Protein AF-A0A8X6WGE8-F1 (afdb_monomer)

Foldseek 3Di:
DQDPDDQDDPVQRLVVPVVVDDDPVVCVVVVSVVGDPCVVDDPVPRPPDPDDDPVVVVVVVDDDDDPPPPPPPPDVPPLPPDDDPALQVQLLVQLVVVLVVVCVVPVPDRDPDDRDPVSSVVSVLVVQVVQCVVPDPAQPDPLCVVQNWDADPSRFTWGADPCCPPPADPQLRTAGEGELPDVSVLNVLLVLCVVVVNDDLVVSVVVNNSHHDYVVSSVSNVVSSVPDPVSCVVVDDDPPDPDDDDDCLVVDPDDVPPDDDDDDDPDDPDDDPVVVVVVVVPDDPDDDDDQQAKWFADDPVDDSVPTFIWGFHDFDADPVRHGQWTWTATPVGIDIDGPVRIGGPDDDDDPPPDPPPPPPPQDADPVGDTDDDDDPDDDD

Nearest PDB structures (foldseek):
  5k26-assembly1_A  TM=6.384E-01  e=4.726E-01  Homo sapiens
  5o2q-assembly1_A  TM=4.332E-01  e=6.357E-01  Homo sapiens
  1udl-assembly1_A  TM=3.742E-01  e=4.726E-01  Homo sapiens
  8bip-assembly1_LE  TM=3.921E-01  e=8.059E-01  Saccharomyces cerevisiae
  8ylr-assembly1_H  TM=2.987E-01  e=4.726E-01  Saccharomyces cerevisiae S288C

Mean predicted aligned error: 21.12 Å

Sequence (380 aa):
MLVSGNTCLRKKNFADILSRGCSAQQLVYLRWWEGPSWLSESPVQCPRSKQVPDEEVVNLELRKSVLVNTAKRIEEFNWHSEYFSSYLKVVRMIAWIFRFLKNAKRIDVCNTSEITFSEFDHAEKTVIKLIQMEKFEGVSDEKLRPLKPFLDEFGILRARTKLSFREDTHNFKFPIILPNEHPVVHLMIVRKHEELMHAGVSIVMNHLRESFWILKARKLIRQIIQKCTRCKRFSAQKTEVVPSSLPIDRVSNSKIFQVVGVDLEGPLHLKDRRQLREQTQHHRKLRPLTVGEVVVVENSLKNRTLWSLARVIQLIPGKDGHVRVARVKTETGELVRPVQRLYNLELQEPETKLPKDLTDSVIRTRRGRKVISPKRLTYA

Structure (mmCIF, N/CA/C/O backbone):
data_AF-A0A8X6WGE8-F1
#
_entry.id   AF-A0A8X6WGE8-F1
#
loop_
_atom_site.group_PDB
_atom_site.id
_atom_site.type_symbol
_atom_site.label_atom_id
_atom_site.label_alt_id
_atom_site.label_comp_id
_atom_site.label_asym_id
_atom_site.label_entity_id
_atom_site.label_seq_id
_atom_site.pdbx_PDB_ins_code
_atom_site.Cartn_x
_atom_site.Cartn_y
_atom_site.Cartn_z
_atom_site.occupancy
_atom_site.B_iso_or_equiv
_atom_site.auth_seq_id
_atom_site.auth_comp_id
_atom_site.auth_asym_id
_atom_site.auth_atom_id
_atom_site.pdbx_PDB_model_num
ATOM 1 N N . MET A 1 1 ? -2.069 -13.082 -59.364 1.00 33.59 1 MET A N 1
ATOM 2 C CA . MET A 1 1 ? -1.133 -12.957 -58.226 1.00 33.59 1 MET A CA 1
ATOM 3 C C . MET A 1 1 ? -0.256 -11.741 -58.467 1.00 33.59 1 MET A C 1
ATOM 5 O O . MET A 1 1 ? 0.637 -11.810 -59.297 1.00 33.59 1 MET A O 1
ATOM 9 N N . LEU A 1 2 ? -0.546 -10.613 -57.819 1.00 30.64 2 LEU A N 1
ATOM 10 C CA . LEU A 1 2 ? 0.348 -9.454 -57.839 1.00 30.64 2 LEU A CA 1
ATOM 11 C C . LEU A 1 2 ? 1.302 -9.611 -56.659 1.00 30.64 2 LEU A C 1
ATOM 13 O O . LEU A 1 2 ? 0.905 -9.458 -55.506 1.00 30.64 2 LEU A O 1
ATOM 17 N N . VAL A 1 3 ? 2.536 -10.008 -56.952 1.00 35.84 3 VAL A N 1
ATOM 18 C CA . VAL A 1 3 ? 3.594 -10.080 -55.947 1.00 35.84 3 VAL A CA 1
ATOM 19 C C . VAL A 1 3 ? 3.975 -8.645 -55.602 1.00 35.84 3 VAL A C 1
ATOM 21 O O . VAL A 1 3 ? 4.417 -7.890 -56.468 1.00 35.84 3 VAL A O 1
ATOM 24 N N . SER A 1 4 ? 3.733 -8.249 -54.352 1.00 35.84 4 SER A N 1
ATOM 25 C CA . SER A 1 4 ? 4.118 -6.931 -53.857 1.00 35.84 4 SER A CA 1
ATOM 26 C C . SER A 1 4 ? 5.638 -6.767 -53.946 1.00 35.84 4 SER A C 1
ATOM 28 O O . SER A 1 4 ? 6.398 -7.722 -53.777 1.00 35.84 4 SER A O 1
ATOM 30 N N . GLY A 1 5 ? 6.067 -5.548 -54.280 1.00 44.06 5 GLY A N 1
ATOM 31 C CA . GLY A 1 5 ? 7.365 -5.203 -54.872 1.00 44.06 5 GLY A CA 1
ATOM 32 C C . GLY A 1 5 ? 8.640 -5.424 -54.051 1.00 44.06 5 GLY A C 1
ATOM 33 O O . GLY A 1 5 ? 9.623 -4.745 -54.321 1.00 44.06 5 GLY A O 1
ATOM 34 N N . ASN A 1 6 ? 8.670 -6.357 -53.098 1.00 45.94 6 ASN A N 1
ATOM 35 C CA . ASN A 1 6 ? 9.815 -6.554 -52.204 1.00 45.94 6 ASN A CA 1
ATOM 36 C C . ASN A 1 6 ? 10.560 -7.888 -52.380 1.00 45.94 6 ASN A C 1
ATOM 38 O O . ASN A 1 6 ? 11.557 -8.101 -51.696 1.00 45.94 6 ASN A O 1
ATOM 42 N N . THR A 1 7 ? 10.131 -8.782 -53.279 1.00 44.31 7 THR A N 1
ATOM 43 C CA . THR A 1 7 ? 10.717 -10.137 -53.407 1.00 44.31 7 THR A CA 1
ATOM 44 C C . THR A 1 7 ? 11.439 -10.418 -54.727 1.00 44.31 7 THR A C 1
ATOM 46 O O . THR A 1 7 ? 11.930 -11.527 -54.917 1.00 44.31 7 THR A O 1
ATOM 49 N N . CYS A 1 8 ? 11.570 -9.444 -55.635 1.00 45.31 8 CYS A N 1
ATOM 50 C CA . CYS A 1 8 ? 12.303 -9.642 -56.888 1.00 45.31 8 CYS A CA 1
ATOM 51 C C . CYS A 1 8 ? 13.296 -8.507 -57.170 1.00 45.31 8 CYS A C 1
ATOM 53 O O . CYS A 1 8 ? 13.004 -7.337 -56.928 1.00 45.31 8 CYS A O 1
ATOM 55 N N . LEU A 1 9 ? 14.464 -8.852 -57.725 1.00 51.84 9 LEU A N 1
ATOM 56 C CA . LEU A 1 9 ? 15.416 -7.884 -58.281 1.00 51.84 9 LEU A CA 1
ATOM 57 C C . LEU A 1 9 ? 14.685 -6.993 -59.298 1.00 51.84 9 LEU A C 1
ATOM 59 O O . LEU A 1 9 ? 14.050 -7.518 -60.211 1.00 51.84 9 LEU A O 1
ATOM 63 N N . ARG A 1 10 ? 14.801 -5.662 -59.167 1.00 50.72 10 ARG A N 1
ATOM 64 C CA . ARG A 1 10 ? 14.055 -4.644 -59.946 1.00 50.72 10 ARG A CA 1
ATOM 65 C C . ARG A 1 10 ? 14.018 -4.934 -61.462 1.00 50.72 10 ARG A C 1
ATOM 67 O O . ARG A 1 10 ? 12.981 -4.773 -62.087 1.00 50.72 10 ARG A O 1
ATOM 74 N N . LYS A 1 11 ? 15.106 -5.473 -62.037 1.00 54.94 11 LYS A N 1
ATOM 75 C CA . LYS A 1 11 ? 15.219 -5.851 -63.467 1.00 54.94 11 LYS A CA 1
ATOM 76 C C . LYS A 1 11 ? 14.337 -7.031 -63.915 1.00 54.94 11 LYS A C 1
ATOM 78 O O . LYS A 1 11 ? 14.162 -7.221 -65.111 1.00 54.94 11 LYS A O 1
ATOM 83 N N . LYS A 1 12 ? 13.813 -7.839 -62.990 1.00 57.41 12 LYS A N 1
ATOM 84 C CA . LYS A 1 12 ? 12.943 -9.002 -63.258 1.00 57.41 12 LYS A CA 1
ATOM 85 C C . LYS A 1 12 ? 11.503 -8.789 -62.769 1.00 57.41 12 LYS A C 1
ATOM 87 O O . LYS A 1 12 ? 10.704 -9.724 -62.799 1.00 57.41 12 LYS A O 1
ATOM 92 N N . ASN A 1 13 ? 11.169 -7.581 -62.303 1.00 65.06 13 ASN A N 1
ATOM 93 C CA . ASN A 1 13 ? 9.823 -7.242 -61.858 1.00 65.06 13 ASN A CA 1
ATOM 94 C C . ASN A 1 13 ? 8.982 -6.713 -63.030 1.00 65.06 13 ASN A C 1
ATOM 96 O O . ASN A 1 13 ? 9.038 -5.534 -63.373 1.00 65.06 13 ASN A O 1
ATOM 100 N N . PHE A 1 14 ? 8.173 -7.589 -63.625 1.00 66.12 14 PHE A N 1
ATOM 101 C CA . PHE A 1 14 ? 7.330 -7.250 -64.774 1.00 66.12 14 PHE A CA 1
ATOM 102 C C . PHE A 1 14 ? 6.230 -6.220 -64.457 1.00 66.12 14 PHE A C 1
ATOM 104 O O . PHE A 1 14 ? 5.745 -5.556 -65.370 1.00 66.12 14 PHE A O 1
ATOM 111 N N . ALA A 1 15 ? 5.872 -6.021 -63.181 1.00 64.12 15 ALA A N 1
ATOM 112 C CA . ALA A 1 15 ? 4.915 -4.986 -62.783 1.00 64.12 15 ALA A CA 1
ATOM 113 C C . ALA A 1 15 ? 5.468 -3.560 -62.975 1.00 64.12 15 ALA A C 1
ATOM 115 O O . ALA A 1 15 ? 4.694 -2.627 -63.182 1.00 64.12 15 ALA A O 1
ATOM 116 N N . ASP A 1 16 ? 6.797 -3.391 -62.966 1.00 65.31 16 ASP A N 1
ATOM 117 C CA . ASP A 1 16 ? 7.444 -2.080 -63.131 1.00 65.31 16 ASP A CA 1
ATOM 118 C C . ASP A 1 16 ? 7.401 -1.583 -64.596 1.00 65.31 16 ASP A C 1
ATOM 120 O O . ASP A 1 16 ? 7.546 -0.397 -64.880 1.00 65.31 16 ASP A O 1
ATOM 124 N N . ILE A 1 17 ? 7.148 -2.488 -65.549 1.00 66.25 17 ILE A N 1
ATOM 125 C CA . ILE A 1 17 ? 6.986 -2.165 -66.978 1.00 66.25 17 ILE A CA 1
ATOM 126 C C . ILE A 1 17 ? 5.652 -1.439 -67.219 1.00 66.25 17 ILE A C 1
ATOM 128 O O . ILE A 1 17 ? 5.562 -0.549 -68.064 1.00 66.25 17 ILE A O 1
ATOM 132 N N . LEU A 1 18 ? 4.613 -1.792 -66.454 1.00 65.06 18 LEU A N 1
ATOM 133 C CA . LEU A 1 18 ? 3.294 -1.164 -66.545 1.00 65.06 18 LEU A CA 1
ATOM 134 C C . LEU A 1 18 ? 3.247 0.183 -65.812 1.00 65.06 18 LEU A C 1
ATOM 136 O O . LEU A 1 18 ? 2.617 1.116 -66.303 1.00 65.06 18 LEU A O 1
ATOM 140 N N . SER A 1 19 ? 3.933 0.312 -64.672 1.00 66.81 19 SER A N 1
ATOM 141 C CA . SER A 1 19 ? 3.954 1.552 -63.880 1.00 66.81 19 SER A CA 1
ATOM 142 C C . SER A 1 19 ? 4.696 2.704 -64.571 1.00 66.81 19 SER A C 1
ATOM 144 O O . SER A 1 19 ? 4.385 3.866 -64.314 1.00 66.81 19 SER A O 1
ATOM 146 N N . ARG A 1 20 ? 5.656 2.401 -65.456 1.00 66.25 20 ARG A N 1
ATOM 147 C CA . ARG A 1 20 ? 6.495 3.396 -66.156 1.00 66.25 20 ARG A CA 1
ATOM 148 C C . ARG A 1 20 ? 6.016 3.755 -67.566 1.00 66.25 20 ARG A C 1
ATOM 150 O O . ARG A 1 20 ? 6.594 4.643 -68.185 1.00 66.25 20 ARG A O 1
ATOM 157 N N . GLY A 1 21 ? 4.958 3.101 -68.045 1.00 62.09 21 GLY A N 1
ATOM 158 C CA . GLY A 1 21 ? 4.434 3.265 -69.398 1.00 62.09 21 GLY A CA 1
ATOM 159 C C . GLY A 1 21 ? 5.247 2.479 -70.429 1.00 62.09 21 GLY A C 1
ATOM 160 O O . GLY A 1 21 ? 6.461 2.624 -70.544 1.00 62.09 21 GLY A O 1
ATOM 161 N N . CYS A 1 22 ? 4.571 1.630 -71.200 1.00 72.06 22 CYS A N 1
ATOM 162 C CA . CYS A 1 22 ? 5.179 0.829 -72.260 1.00 72.06 22 CYS A CA 1
ATOM 163 C C . CYS A 1 22 ? 4.260 0.758 -73.484 1.00 72.06 22 CYS A C 1
ATOM 165 O O . CYS A 1 22 ? 3.049 0.969 -73.390 1.00 72.06 22 CYS A O 1
ATOM 167 N N . SER A 1 23 ? 4.844 0.474 -74.650 1.00 76.12 23 SER A N 1
ATOM 168 C CA . SER A 1 23 ? 4.084 0.293 -75.890 1.00 76.12 23 SER A CA 1
ATOM 169 C C . SER A 1 23 ? 3.397 -1.079 -75.936 1.00 76.12 23 SER A C 1
ATOM 171 O O . SER A 1 23 ? 3.907 -2.065 -75.398 1.00 76.12 23 SER A O 1
ATOM 173 N N . ALA A 1 24 ? 2.256 -1.175 -76.629 1.00 75.75 24 ALA A N 1
ATOM 174 C CA . ALA A 1 24 ? 1.499 -2.427 -76.744 1.00 75.75 24 ALA A CA 1
ATOM 175 C C . ALA A 1 24 ? 2.323 -3.574 -77.366 1.00 75.75 24 ALA A C 1
ATOM 177 O O . ALA A 1 24 ? 2.190 -4.725 -76.958 1.00 75.75 24 ALA A O 1
ATOM 178 N N . GLN A 1 25 ? 3.228 -3.264 -78.301 1.00 76.94 25 GLN A N 1
ATOM 179 C CA . GLN A 1 25 ? 4.111 -4.253 -78.930 1.00 76.94 25 GLN A CA 1
ATOM 180 C C . GLN A 1 25 ? 5.146 -4.825 -77.946 1.00 76.94 25 GLN A C 1
ATOM 182 O O . GLN A 1 25 ? 5.395 -6.031 -77.944 1.00 76.94 25 GLN A O 1
ATOM 187 N N . GLN A 1 26 ? 5.704 -3.993 -77.059 1.00 73.00 26 GLN A N 1
ATOM 188 C CA . GLN A 1 26 ? 6.630 -4.453 -76.017 1.00 73.00 26 GLN A CA 1
ATOM 189 C C . GLN A 1 26 ? 5.947 -5.364 -74.994 1.00 73.00 26 GLN A C 1
ATOM 191 O O . GLN A 1 26 ? 6.557 -6.336 -74.551 1.00 73.00 26 GLN A O 1
ATOM 196 N N . LEU A 1 27 ? 4.685 -5.096 -74.644 1.00 74.56 27 LEU A N 1
ATOM 197 C CA . LEU A 1 27 ? 3.930 -5.944 -73.714 1.00 74.56 27 LEU A CA 1
ATOM 198 C C . LEU A 1 27 ? 3.731 -7.363 -74.250 1.00 74.56 27 LEU A C 1
ATOM 200 O O . LEU A 1 27 ? 3.860 -8.321 -73.488 1.00 74.56 27 LEU A O 1
ATOM 204 N N . VAL A 1 28 ? 3.449 -7.495 -75.549 1.00 75.88 28 VAL A N 1
ATOM 205 C CA . VAL A 1 28 ? 3.251 -8.802 -76.191 1.00 75.88 28 VAL A CA 1
ATOM 206 C C . VAL A 1 28 ? 4.558 -9.588 -76.267 1.00 75.88 28 VAL A C 1
ATOM 208 O O . VAL A 1 28 ? 4.569 -10.778 -75.959 1.00 75.88 28 VAL A O 1
ATOM 211 N N . TYR A 1 29 ? 5.672 -8.928 -76.603 1.00 77.12 29 TYR A N 1
ATOM 212 C CA . TYR A 1 29 ? 6.990 -9.570 -76.646 1.00 77.12 29 TYR A CA 1
ATOM 213 C C . TYR A 1 29 ? 7.443 -10.083 -75.271 1.00 77.12 29 TYR A C 1
ATOM 215 O O . TYR A 1 29 ? 7.972 -11.186 -75.159 1.00 77.12 29 TYR A O 1
ATOM 223 N N . LEU A 1 30 ? 7.212 -9.299 -74.215 1.00 71.69 30 LEU A N 1
ATOM 224 C CA . LEU A 1 30 ? 7.692 -9.608 -72.865 1.00 71.69 30 LEU A CA 1
ATOM 225 C C . LEU A 1 30 ? 6.827 -10.627 -72.115 1.00 71.69 30 LEU A C 1
ATOM 227 O O . LEU A 1 30 ? 7.204 -11.012 -71.010 1.00 71.69 30 LEU A O 1
ATOM 231 N N . ARG A 1 31 ? 5.683 -11.036 -72.688 1.00 70.62 31 ARG A N 1
ATOM 232 C CA . ARG A 1 31 ? 4.736 -12.002 -72.103 1.00 70.62 31 ARG A CA 1
ATOM 233 C C . ARG A 1 31 ? 4.479 -11.754 -70.616 1.00 70.62 31 ARG A C 1
ATOM 235 O O . ARG A 1 31 ? 4.507 -12.663 -69.793 1.00 70.62 31 ARG A O 1
ATOM 242 N N . TRP A 1 32 ? 4.234 -10.494 -70.264 1.00 70.88 32 TRP A N 1
ATOM 243 C CA . TRP A 1 32 ? 4.179 -10.041 -68.869 1.00 70.88 32 TRP A CA 1
ATOM 244 C C . TRP A 1 32 ? 3.158 -10.807 -68.005 1.00 70.88 32 TRP A C 1
ATOM 246 O O . TRP A 1 32 ? 3.316 -10.884 -66.787 1.00 70.88 32 TRP A O 1
ATOM 256 N N . TRP A 1 33 ? 2.129 -11.384 -68.635 1.00 72.19 33 TRP A N 1
ATOM 257 C CA . TRP A 1 33 ? 1.091 -12.206 -68.010 1.00 72.19 33 TRP A CA 1
ATOM 258 C C . TRP A 1 33 ? 1.543 -13.621 -67.615 1.00 72.19 33 TRP A C 1
ATOM 260 O O . TRP A 1 33 ? 0.865 -14.250 -66.809 1.00 72.19 33 TRP A O 1
ATOM 270 N N . GLU A 1 34 ? 2.662 -14.130 -68.137 1.00 72.25 34 GLU A N 1
ATOM 271 C CA . GLU A 1 34 ? 3.227 -15.432 -67.734 1.00 72.25 34 GLU A CA 1
ATOM 272 C C . GLU A 1 34 ? 3.980 -15.335 -66.397 1.00 72.25 34 GLU A C 1
ATOM 274 O O . GLU A 1 34 ? 4.136 -16.326 -65.685 1.00 72.25 34 GLU A O 1
ATOM 279 N N . GLY A 1 35 ? 4.387 -14.122 -66.010 1.00 67.44 35 GLY A N 1
ATOM 280 C CA . GLY A 1 35 ? 5.184 -13.883 -64.816 1.00 67.44 35 GLY A CA 1
ATOM 281 C C . GLY A 1 35 ? 6.617 -14.428 -64.931 1.00 67.44 35 GLY A C 1
ATOM 282 O O . GLY A 1 35 ? 7.024 -14.975 -65.954 1.00 67.44 35 GLY A O 1
ATOM 283 N N . PRO A 1 36 ? 7.444 -14.243 -63.895 1.00 70.94 36 PRO A N 1
ATOM 284 C CA . PRO A 1 36 ? 8.815 -14.735 -63.906 1.00 70.94 36 PRO A CA 1
ATOM 285 C C . PRO A 1 36 ? 8.882 -16.270 -63.859 1.00 70.94 36 PRO A C 1
ATOM 287 O O . PRO A 1 36 ? 8.171 -16.890 -63.074 1.00 70.94 36 PRO A O 1
ATOM 290 N N . SER A 1 37 ? 9.810 -16.881 -64.604 1.00 65.94 37 SER A N 1
ATOM 291 C CA . SER A 1 37 ? 9.968 -18.347 -64.665 1.00 65.94 37 SER A CA 1
ATOM 292 C C . SER A 1 37 ? 10.164 -19.010 -63.294 1.00 65.94 37 SER A C 1
ATOM 294 O O . SER A 1 37 ? 9.573 -20.048 -63.013 1.00 65.94 37 SER A O 1
ATOM 296 N N . TRP A 1 38 ? 10.903 -18.353 -62.395 1.00 66.69 38 TRP A N 1
ATOM 297 C CA . TRP A 1 38 ? 11.173 -18.832 -61.035 1.00 66.69 38 TRP A CA 1
ATOM 298 C C . TRP A 1 38 ? 9.920 -18.928 -60.146 1.00 66.69 38 TRP A C 1
ATOM 300 O O . TRP A 1 38 ? 9.979 -19.539 -59.083 1.00 66.69 38 TRP A O 1
ATOM 310 N N . LEU A 1 39 ? 8.787 -18.340 -60.552 1.00 63.94 39 LEU A N 1
ATOM 311 C CA . LEU A 1 39 ? 7.512 -18.455 -59.833 1.00 63.94 39 LEU A CA 1
ATOM 312 C C . LEU A 1 39 ? 6.840 -19.822 -60.046 1.00 63.94 39 LEU A C 1
ATOM 314 O O . LEU A 1 39 ? 5.995 -20.214 -59.246 1.00 63.94 39 LEU A O 1
ATOM 318 N N . SER A 1 40 ? 7.220 -20.530 -61.115 1.00 67.19 40 SER A N 1
ATOM 319 C CA . SER A 1 40 ? 6.736 -21.877 -61.451 1.00 67.19 40 SER A CA 1
ATOM 320 C C . SER A 1 40 ? 7.690 -22.987 -60.982 1.00 67.19 40 SER A C 1
ATOM 322 O O . SER A 1 40 ? 7.374 -24.168 -61.110 1.00 67.19 40 SER A O 1
ATOM 324 N N . GLU A 1 41 ? 8.857 -22.623 -60.445 1.00 65.31 41 GLU A N 1
ATOM 325 C CA . GLU A 1 41 ? 9.888 -23.546 -59.963 1.00 65.31 41 GLU A CA 1
ATOM 326 C C . GLU A 1 41 ? 9.764 -23.798 -58.447 1.00 65.31 41 GLU A C 1
ATOM 328 O O . GLU A 1 41 ? 9.017 -23.126 -57.732 1.00 65.31 41 GLU A O 1
ATOM 333 N N . SER A 1 42 ? 10.478 -24.806 -57.931 1.00 61.22 42 SER A N 1
ATOM 334 C CA . SER A 1 42 ? 10.388 -25.192 -56.516 1.00 61.22 42 SER A CA 1
ATOM 335 C C . SER A 1 42 ? 10.798 -24.046 -55.560 1.00 61.22 42 SER A C 1
ATOM 337 O O . SER A 1 42 ? 11.706 -23.274 -55.884 1.00 61.22 42 SER A O 1
ATOM 339 N N . PRO A 1 43 ? 10.228 -23.955 -54.336 1.00 60.62 43 PRO A N 1
ATOM 340 C CA . PRO A 1 43 ? 10.424 -22.823 -53.410 1.00 60.62 43 PRO A CA 1
ATOM 341 C C . PRO A 1 43 ? 11.877 -22.523 -52.989 1.00 60.62 43 PRO A C 1
ATOM 343 O O . PRO A 1 43 ? 12.142 -21.499 -52.358 1.00 60.62 43 PRO A O 1
ATOM 346 N N . VAL A 1 44 ? 12.825 -23.410 -53.305 1.00 57.44 44 VAL A N 1
ATOM 347 C CA . VAL A 1 44 ? 14.241 -23.318 -52.919 1.00 57.44 44 VAL A CA 1
ATOM 348 C C . VAL A 1 44 ? 15.044 -22.392 -53.849 1.00 57.44 44 VAL A C 1
ATOM 350 O O . VAL A 1 4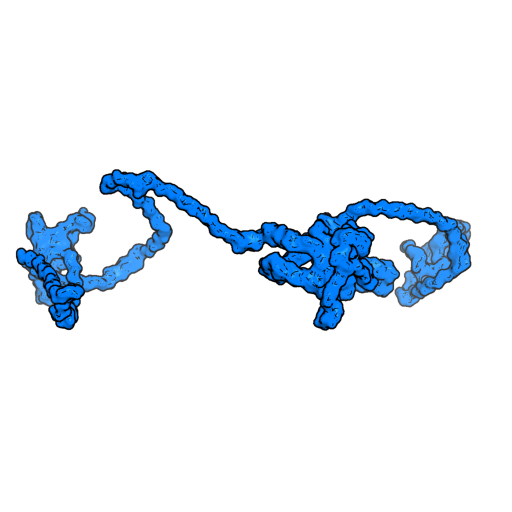4 ? 16.050 -21.832 -53.420 1.00 57.44 44 VAL A O 1
ATOM 353 N N . GLN A 1 45 ? 14.587 -22.154 -55.084 1.00 57.16 45 GLN A N 1
ATOM 354 C CA . GLN A 1 45 ? 15.259 -21.286 -56.071 1.00 57.16 45 GLN A CA 1
ATOM 355 C C . GLN A 1 45 ? 14.784 -19.823 -56.047 1.00 57.16 45 GLN A C 1
ATOM 357 O O . GLN A 1 45 ? 15.200 -19.014 -56.879 1.00 57.16 45 GLN A O 1
ATOM 362 N N . CYS A 1 46 ? 13.952 -19.444 -55.071 1.00 51.25 46 CYS A N 1
ATOM 363 C CA . CYS A 1 46 ? 13.535 -18.057 -54.897 1.00 51.25 46 CYS A CA 1
ATOM 364 C C . CYS A 1 46 ? 14.762 -17.168 -54.602 1.00 51.25 46 CYS A C 1
ATOM 366 O O . CYS A 1 46 ? 15.499 -17.451 -53.647 1.00 51.25 46 CYS A O 1
ATOM 368 N N . PRO A 1 47 ? 15.014 -16.096 -55.381 1.00 56.09 47 PRO A N 1
ATOM 369 C CA . PRO A 1 47 ? 16.159 -15.229 -55.151 1.00 56.09 47 PRO A CA 1
ATOM 370 C C . PRO A 1 47 ? 15.997 -14.507 -53.810 1.00 56.09 47 PRO A C 1
ATOM 372 O O . PRO A 1 47 ? 15.321 -13.487 -53.702 1.00 56.09 47 PRO A O 1
ATOM 375 N N . ARG A 1 48 ? 16.658 -15.021 -52.768 1.00 50.38 48 ARG A N 1
ATOM 376 C CA . ARG A 1 48 ? 16.843 -14.318 -51.495 1.00 50.38 48 ARG A CA 1
ATOM 377 C C . ARG A 1 48 ? 17.784 -13.143 -51.744 1.00 50.38 48 ARG A C 1
ATOM 379 O O . ARG A 1 48 ? 18.998 -13.271 -51.597 1.00 50.38 48 ARG A O 1
ATOM 386 N N . SER A 1 49 ? 17.256 -12.007 -52.190 1.00 55.38 49 SER A N 1
ATOM 387 C CA . SER A 1 49 ? 18.087 -10.826 -52.404 1.00 55.38 49 SER A CA 1
ATOM 388 C C . SER A 1 49 ? 18.547 -10.280 -51.052 1.00 55.38 49 SER A C 1
ATOM 390 O O . SER A 1 49 ? 17.726 -9.803 -50.268 1.00 55.38 49 SER A O 1
ATOM 392 N N . LYS A 1 50 ? 19.858 -10.275 -50.798 1.00 53.47 50 LYS A N 1
ATOM 393 C CA . LYS A 1 50 ? 20.441 -9.236 -49.944 1.00 53.47 50 LYS A CA 1
ATOM 394 C C . LYS A 1 50 ? 20.272 -7.931 -50.715 1.00 53.47 50 LYS A C 1
ATOM 396 O O . LYS A 1 50 ? 20.877 -7.768 -51.770 1.00 53.47 50 LYS A O 1
ATOM 401 N N . GLN A 1 51 ? 19.374 -7.066 -50.259 1.00 55.41 51 GLN A N 1
ATOM 402 C CA . GLN A 1 51 ? 19.193 -5.752 -50.864 1.00 55.41 51 GLN A CA 1
ATOM 403 C C . GLN A 1 51 ? 20.476 -4.947 -50.627 1.00 55.41 51 GLN A C 1
ATOM 405 O O . GLN A 1 51 ? 20.769 -4.576 -49.495 1.00 55.41 51 GLN A O 1
ATOM 410 N N . VAL A 1 52 ? 21.261 -4.730 -51.680 1.00 54.31 52 VAL A N 1
ATOM 411 C CA . VAL A 1 52 ? 22.319 -3.716 -51.694 1.00 54.31 52 VAL A CA 1
ATOM 412 C C . VAL A 1 52 ? 21.733 -2.534 -52.462 1.00 54.31 52 VAL A C 1
ATOM 414 O O . VAL A 1 52 ? 21.445 -2.697 -53.651 1.00 54.31 52 VAL A O 1
ATOM 417 N N . PRO A 1 53 ? 21.444 -1.399 -51.804 1.00 55.41 53 PRO A N 1
ATOM 418 C CA . PRO A 1 53 ? 20.940 -0.217 -52.487 1.00 55.41 53 PRO A CA 1
ATOM 419 C C . PRO A 1 53 ? 21.994 0.309 -53.461 1.00 55.41 53 PRO A C 1
ATOM 421 O O . PRO A 1 53 ? 23.164 0.426 -53.110 1.00 55.41 53 PRO A O 1
ATOM 424 N N . ASP A 1 54 ? 21.564 0.620 -54.678 1.00 62.09 54 ASP A N 1
ATOM 425 C CA . ASP A 1 54 ? 22.382 1.324 -55.658 1.00 62.09 54 ASP A CA 1
ATOM 426 C C . ASP A 1 54 ? 22.263 2.832 -55.376 1.00 62.09 54 ASP A C 1
ATOM 428 O O . ASP A 1 54 ? 21.228 3.445 -55.658 1.00 62.09 54 ASP A O 1
ATOM 432 N N . GLU A 1 55 ? 23.279 3.394 -54.717 1.00 66.75 55 GLU A N 1
ATOM 433 C CA . GLU A 1 55 ? 23.315 4.772 -54.196 1.00 66.75 55 GLU A CA 1
ATOM 434 C C . GLU A 1 55 ? 22.987 5.820 -55.277 1.00 66.75 55 GLU A C 1
ATOM 436 O O . GLU A 1 55 ? 22.307 6.810 -55.007 1.00 66.75 55 GLU A O 1
ATOM 441 N N . GLU A 1 56 ? 23.390 5.597 -56.529 1.00 65.62 56 GLU A N 1
ATOM 442 C CA . GLU A 1 56 ? 23.134 6.538 -57.630 1.00 65.62 56 GLU A CA 1
ATOM 443 C C . GLU A 1 56 ? 21.643 6.658 -57.971 1.00 65.62 56 GLU A C 1
ATOM 445 O O . GLU A 1 56 ? 21.133 7.753 -58.223 1.00 65.62 56 GLU A O 1
ATOM 450 N N . VAL A 1 57 ? 20.911 5.544 -57.919 1.00 64.81 57 VAL A N 1
ATOM 451 C CA . VAL A 1 57 ? 19.472 5.513 -58.214 1.00 64.81 57 VAL A CA 1
ATOM 452 C C . VAL A 1 57 ? 18.668 6.124 -57.068 1.00 64.81 57 VAL A C 1
ATOM 454 O O . VAL A 1 57 ? 17.682 6.820 -57.312 1.00 64.81 57 VAL A O 1
ATOM 457 N N . VAL A 1 58 ? 19.107 5.907 -55.825 1.00 60.56 58 VAL A N 1
ATOM 458 C CA . VAL A 1 58 ? 18.506 6.526 -54.633 1.00 60.56 58 VAL A CA 1
ATOM 459 C C . VAL A 1 58 ? 18.625 8.046 -54.711 1.00 60.56 58 VAL A C 1
ATOM 461 O O . VAL A 1 58 ? 17.644 8.751 -54.480 1.00 60.56 58 VAL A O 1
ATOM 464 N N . ASN A 1 59 ? 19.792 8.551 -55.117 1.00 66.81 59 ASN A N 1
ATOM 465 C CA . ASN A 1 59 ? 20.051 9.986 -55.213 1.00 66.81 59 ASN A CA 1
ATOM 466 C C . ASN A 1 59 ? 19.207 10.696 -56.288 1.00 66.81 59 ASN A C 1
ATOM 468 O O . ASN A 1 59 ? 18.843 11.856 -56.105 1.00 66.81 59 ASN A O 1
ATOM 472 N N . LEU A 1 60 ? 18.830 10.004 -57.368 1.00 65.94 60 LEU A N 1
ATOM 473 C CA . LEU A 1 60 ? 17.921 10.528 -58.399 1.00 65.94 60 LEU A CA 1
ATOM 474 C C . LEU A 1 60 ? 16.448 10.589 -57.946 1.00 65.94 60 LEU A C 1
ATOM 476 O O . LEU A 1 60 ? 15.691 11.424 -58.442 1.00 65.94 60 LEU A O 1
ATOM 480 N N . GLU A 1 61 ? 16.029 9.735 -57.004 1.00 63.31 61 GLU A N 1
ATOM 481 C CA . GLU A 1 61 ? 14.666 9.712 -56.439 1.00 63.31 61 GLU A CA 1
ATOM 482 C C . GLU A 1 61 ? 14.508 10.604 -55.183 1.00 63.31 61 GLU A C 1
ATOM 484 O O . GLU A 1 61 ? 13.386 10.785 -54.692 1.00 63.31 61 GLU A O 1
ATOM 489 N N . LEU A 1 62 ? 15.590 11.219 -54.678 1.00 57.59 62 LEU A N 1
ATOM 490 C CA . LEU A 1 62 ? 15.549 12.169 -53.559 1.00 57.59 62 LEU A CA 1
ATOM 491 C C . LEU A 1 62 ? 14.757 13.434 -53.934 1.00 57.59 62 LEU A C 1
ATOM 493 O O . LEU A 1 62 ? 15.278 14.401 -54.491 1.00 57.59 62 LEU A O 1
ATOM 497 N N . ARG A 1 63 ? 13.475 13.482 -53.565 1.00 59.41 63 ARG A N 1
ATOM 498 C CA . ARG A 1 63 ? 12.736 14.753 -53.492 1.00 59.41 63 ARG A CA 1
ATOM 499 C C . ARG A 1 63 ? 13.257 15.569 -52.306 1.00 59.41 63 ARG A C 1
ATOM 501 O O . ARG A 1 63 ? 13.560 14.997 -51.262 1.00 59.41 63 ARG A O 1
ATOM 508 N N . LYS A 1 64 ? 13.325 16.904 -52.459 1.00 56.66 64 LYS A N 1
ATOM 509 C CA . LYS A 1 64 ? 13.678 17.853 -51.382 1.00 56.66 64 LYS A CA 1
ATOM 510 C C . LYS A 1 64 ? 12.966 17.436 -50.095 1.00 56.66 64 LYS A C 1
ATOM 512 O O . LYS A 1 64 ? 11.738 17.353 -50.081 1.00 56.66 64 LYS A O 1
ATOM 517 N N . SER A 1 65 ? 13.731 17.151 -49.046 1.00 51.94 65 SER A N 1
ATOM 518 C CA . SER A 1 65 ? 13.193 16.755 -47.750 1.00 51.94 65 SER A CA 1
ATOM 519 C C . SER A 1 65 ? 12.294 17.873 -47.225 1.00 51.94 65 SER A C 1
ATOM 521 O O . SER A 1 65 ? 12.752 18.943 -46.830 1.00 51.94 65 SER A O 1
ATOM 523 N N . VAL A 1 66 ? 10.980 17.651 -47.264 1.00 49.81 66 VAL A N 1
ATOM 524 C CA . VAL A 1 66 ? 10.035 18.540 -46.592 1.00 49.81 66 VAL A CA 1
ATOM 525 C C . VAL A 1 66 ? 10.242 18.319 -45.101 1.00 49.81 66 VAL A C 1
ATOM 527 O O . VAL A 1 66 ? 9.968 17.238 -44.581 1.00 49.81 66 VAL A O 1
ATOM 530 N N . LEU A 1 67 ? 10.781 19.331 -44.425 1.00 54.25 67 LEU A N 1
ATOM 531 C CA . LEU A 1 67 ? 10.941 19.332 -42.980 1.00 54.25 67 LEU A CA 1
ATOM 532 C C . LEU A 1 67 ? 9.545 19.388 -42.346 1.00 54.25 67 LEU A C 1
ATOM 534 O O . LEU A 1 67 ? 8.962 20.455 -42.166 1.00 54.25 67 LEU A O 1
ATOM 538 N N . VAL A 1 68 ? 8.971 18.222 -42.056 1.00 46.53 68 VAL A N 1
ATOM 539 C CA . VAL A 1 68 ? 7.717 18.118 -41.310 1.00 46.53 68 VAL A CA 1
ATOM 540 C C . VAL A 1 68 ? 8.047 18.332 -39.836 1.00 46.53 68 VAL A C 1
ATOM 542 O O . VAL A 1 68 ? 8.443 17.407 -39.130 1.00 46.53 68 VAL A O 1
ATOM 545 N N . ASN A 1 69 ? 7.896 19.568 -39.362 1.00 54.03 69 ASN A N 1
ATOM 546 C CA . ASN A 1 69 ? 7.905 19.854 -37.932 1.00 54.03 69 ASN A CA 1
ATOM 547 C C . ASN A 1 69 ? 6.632 19.272 -37.308 1.00 54.03 69 ASN A C 1
ATOM 549 O O . ASN A 1 69 ? 5.573 19.898 -37.314 1.00 54.03 69 ASN A O 1
ATOM 553 N N . THR A 1 70 ? 6.719 18.067 -36.747 1.00 49.84 70 THR A N 1
ATOM 554 C CA . THR A 1 70 ? 5.684 17.561 -35.843 1.00 49.84 70 THR A CA 1
ATOM 555 C C . THR A 1 70 ? 5.749 18.360 -34.546 1.00 49.84 70 THR A C 1
ATOM 557 O O . THR A 1 70 ? 6.574 18.077 -33.675 1.00 49.84 70 THR A O 1
ATOM 560 N N . ALA A 1 71 ? 4.896 19.377 -34.415 1.00 49.19 71 ALA A N 1
ATOM 561 C CA . ALA A 1 71 ? 4.678 20.067 -33.152 1.00 49.19 71 ALA A CA 1
ATOM 562 C C . ALA A 1 71 ? 4.091 19.062 -32.153 1.00 49.19 71 ALA A C 1
ATOM 564 O O . ALA A 1 71 ? 2.911 18.715 -32.200 1.00 49.19 71 ALA A O 1
ATOM 565 N N . LYS A 1 72 ? 4.944 18.530 -31.275 1.00 51.03 72 LYS A N 1
ATOM 566 C CA . LYS A 1 72 ? 4.538 17.595 -30.230 1.00 51.03 72 LYS A CA 1
ATOM 567 C C . LYS A 1 72 ? 3.766 18.388 -29.178 1.00 51.03 72 LYS A C 1
ATOM 569 O O . LYS A 1 72 ? 4.358 18.935 -28.253 1.00 51.03 72 LYS A O 1
ATOM 574 N N . ARG A 1 73 ? 2.446 18.490 -29.337 1.00 45.69 73 ARG A N 1
ATOM 575 C CA . ARG A 1 73 ? 1.563 18.955 -28.266 1.00 45.69 73 ARG A CA 1
ATOM 576 C C . ARG A 1 73 ? 1.606 17.875 -27.187 1.00 45.69 73 ARG A C 1
ATOM 578 O O . ARG A 1 73 ? 0.986 16.827 -27.332 1.00 45.69 73 ARG A O 1
ATOM 585 N N . ILE A 1 74 ? 2.439 18.073 -26.169 1.00 58.84 74 ILE A N 1
ATOM 586 C CA . ILE A 1 74 ? 2.420 17.241 -24.967 1.00 58.84 74 ILE A CA 1
ATOM 587 C C . ILE A 1 74 ? 1.160 17.672 -24.218 1.00 58.84 74 ILE A C 1
ATOM 589 O O . ILE A 1 74 ? 1.207 18.533 -23.348 1.00 58.84 74 ILE A O 1
ATOM 593 N N . GLU A 1 75 ? 0.007 17.151 -24.627 1.00 55.09 75 GLU A N 1
ATOM 594 C CA . GLU A 1 75 ? -1.111 17.076 -23.694 1.00 55.09 75 GLU A CA 1
ATOM 595 C C . GLU A 1 75 ? -0.644 16.197 -22.530 1.00 55.09 75 GLU A C 1
ATOM 597 O O . GLU A 1 75 ? 0.107 15.240 -22.750 1.00 55.09 75 GLU A O 1
ATOM 602 N N . GLU A 1 76 ? -1.000 16.569 -21.299 1.00 57.38 76 GLU A N 1
ATOM 603 C CA . GLU A 1 76 ? -0.675 15.829 -20.077 1.00 57.38 76 GLU A CA 1
ATOM 604 C C . GLU A 1 76 ? -1.302 14.431 -20.157 1.00 57.38 76 GLU A C 1
ATOM 606 O O . GLU A 1 76 ? -2.395 14.163 -19.663 1.00 57.38 76 GLU A O 1
ATOM 611 N N . PHE A 1 77 ? -0.630 13.527 -20.864 1.00 60.53 77 PHE A N 1
ATOM 612 C CA . PHE A 1 77 ? -1.058 12.156 -21.018 1.00 60.53 77 PHE A CA 1
ATOM 613 C C . PHE A 1 77 ? -0.846 11.481 -19.669 1.00 60.53 77 PHE A C 1
ATOM 615 O O . PHE A 1 77 ? 0.272 11.080 -19.326 1.00 60.53 77 PHE A O 1
ATOM 622 N N . ASN A 1 78 ? -1.926 11.368 -18.896 1.00 66.56 78 ASN A N 1
ATOM 623 C CA . ASN A 1 78 ? -1.958 10.614 -17.651 1.00 66.56 78 ASN A CA 1
ATOM 624 C C . ASN A 1 78 ? -1.875 9.113 -17.958 1.00 66.56 78 ASN A C 1
ATOM 626 O O . ASN A 1 78 ? -2.814 8.342 -17.764 1.00 66.56 78 ASN A O 1
ATOM 630 N N . TRP A 1 79 ? -0.697 8.681 -18.405 1.00 73.19 79 TRP A N 1
ATOM 631 C CA . TRP A 1 79 ? -0.341 7.304 -18.749 1.00 73.19 79 TRP A CA 1
ATOM 632 C C . TRP A 1 79 ? -0.616 6.301 -17.618 1.00 73.19 79 TRP A C 1
ATOM 634 O O . TRP A 1 79 ? -0.590 5.091 -17.832 1.00 73.19 79 TRP A O 1
ATOM 644 N N . HIS A 1 80 ? -0.856 6.803 -16.406 1.00 69.50 80 HIS A N 1
ATOM 645 C CA . HIS A 1 80 ? -1.049 6.050 -15.182 1.00 69.50 80 HIS A CA 1
ATOM 646 C C . HIS A 1 80 ? -2.494 6.049 -14.640 1.00 69.50 80 HIS A C 1
ATOM 648 O O . HIS A 1 80 ? -2.761 5.265 -13.726 1.00 69.50 80 HIS A O 1
ATOM 654 N N . SER A 1 81 ? -3.410 6.903 -15.123 1.00 59.22 81 SER A N 1
ATOM 655 C CA . SER A 1 81 ? -4.699 7.152 -14.444 1.00 59.22 81 SER A CA 1
ATOM 656 C C . SER A 1 81 ? -5.858 6.262 -14.890 1.00 59.22 81 SER A C 1
ATOM 658 O O . SER A 1 81 ? -6.742 5.996 -14.082 1.00 59.22 81 SER A O 1
ATOM 660 N N . GLU A 1 82 ? -5.883 5.789 -16.135 1.00 57.62 82 GLU A N 1
ATOM 661 C CA . GLU A 1 82 ? -7.124 5.221 -16.689 1.00 57.62 82 GLU A CA 1
ATOM 662 C C . GLU A 1 82 ? -7.249 3.690 -16.590 1.00 57.62 82 GLU A C 1
ATOM 664 O O . GLU A 1 82 ? -8.359 3.174 -16.669 1.00 57.62 82 GLU A O 1
ATOM 669 N N . TYR A 1 83 ? -6.161 2.938 -16.358 1.00 59.09 83 TYR A N 1
ATOM 670 C CA . TYR A 1 83 ? -6.193 1.482 -16.607 1.00 59.09 83 TYR A CA 1
ATOM 671 C C . TYR A 1 83 ? -5.557 0.571 -15.543 1.00 59.09 83 TYR A C 1
ATOM 673 O O . TYR A 1 83 ? -5.545 -0.651 -15.723 1.00 59.09 83 TYR A O 1
ATOM 681 N N . PHE A 1 84 ? -5.043 1.088 -14.417 1.00 67.25 84 PHE A N 1
ATOM 682 C CA . PHE A 1 84 ? -4.171 0.273 -13.552 1.00 67.25 84 PHE A CA 1
ATOM 683 C C . PHE A 1 84 ? -4.612 0.159 -12.095 1.00 67.25 84 PHE A C 1
ATOM 685 O O . PHE A 1 84 ? -4.544 1.097 -11.310 1.00 67.25 84 PHE A O 1
ATOM 692 N N . SER A 1 85 ? -4.957 -1.073 -11.709 1.00 77.56 85 SER A N 1
ATOM 693 C CA . SER A 1 85 ? -5.229 -1.474 -10.323 1.00 77.56 85 SER A CA 1
ATOM 694 C C . SER A 1 85 ? -4.001 -1.997 -9.568 1.00 77.56 85 SER A C 1
ATOM 696 O O . SER A 1 85 ? -4.076 -2.227 -8.366 1.00 77.56 85 SER A O 1
ATOM 698 N N . SER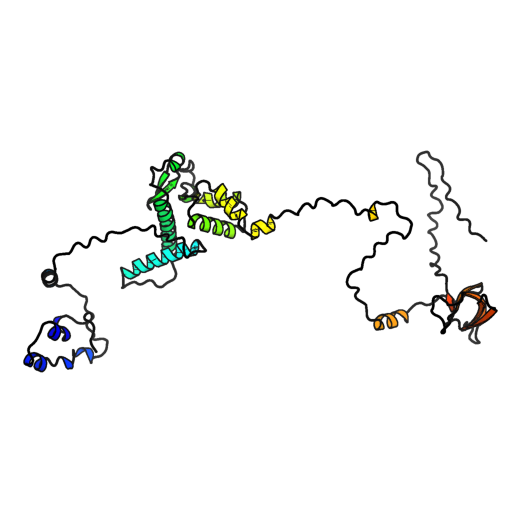 A 1 86 ? -2.861 -2.213 -10.240 1.00 85.75 86 SER A N 1
ATOM 699 C CA . SER A 1 86 ? -1.669 -2.816 -9.627 1.00 85.75 86 SER A CA 1
ATOM 700 C C . SER A 1 86 ? -0.370 -2.252 -10.193 1.00 85.75 86 SER A C 1
ATOM 702 O O . SER A 1 86 ? -0.202 -2.173 -11.409 1.00 85.75 86 SER A O 1
ATOM 704 N N . TYR A 1 87 ? 0.583 -1.962 -9.303 1.00 90.00 87 TYR A N 1
ATOM 705 C CA . TYR A 1 87 ? 1.922 -1.475 -9.650 1.00 90.00 87 TYR A CA 1
ATOM 706 C C . TYR A 1 87 ? 2.669 -2.405 -10.622 1.00 90.00 87 TYR A C 1
ATOM 708 O O . TYR A 1 87 ? 3.212 -1.947 -11.621 1.00 90.00 87 TYR A O 1
ATOM 716 N N . LEU A 1 88 ? 2.633 -3.727 -10.405 1.00 90.44 88 LEU A N 1
ATOM 717 C CA . LEU A 1 88 ? 3.339 -4.663 -11.292 1.00 90.44 88 LEU A CA 1
ATOM 718 C C . LEU A 1 88 ? 2.787 -4.668 -12.717 1.00 90.44 88 LEU A C 1
ATOM 720 O O . LEU A 1 88 ? 3.542 -4.891 -13.659 1.00 90.44 88 LEU A O 1
ATOM 724 N N . LYS A 1 89 ? 1.477 -4.453 -12.887 1.00 89.56 89 LYS A N 1
ATOM 725 C CA . LYS A 1 89 ? 0.865 -4.399 -14.221 1.00 89.56 89 LYS A CA 1
ATOM 726 C C . LYS A 1 89 ? 1.391 -3.199 -15.005 1.00 89.56 89 LYS A C 1
ATOM 728 O O . LYS A 1 89 ? 1.689 -3.346 -16.184 1.00 89.56 89 LYS A O 1
ATOM 733 N N . VAL A 1 90 ? 1.580 -2.065 -14.326 1.00 89.50 90 VAL A N 1
ATOM 734 C CA . VAL A 1 90 ? 2.174 -0.853 -14.906 1.00 89.50 90 VAL A CA 1
ATOM 735 C C . VAL A 1 90 ? 3.596 -1.127 -15.394 1.00 89.50 90 VAL A C 1
ATOM 737 O O . VAL A 1 90 ? 3.908 -0.883 -16.557 1.00 89.50 90 VAL A O 1
ATOM 740 N N . VAL A 1 91 ? 4.440 -1.706 -14.533 1.00 91.38 91 VAL A N 1
ATOM 741 C CA . VAL A 1 91 ? 5.835 -2.015 -14.888 1.00 91.38 91 VAL A CA 1
ATOM 742 C C . VAL A 1 91 ? 5.904 -3.039 -16.026 1.00 91.38 91 VAL A C 1
ATOM 744 O O . VAL A 1 91 ? 6.638 -2.837 -16.991 1.00 91.38 91 VAL A O 1
ATOM 747 N N . ARG A 1 92 ? 5.094 -4.108 -15.978 1.00 91.38 92 ARG A N 1
ATOM 748 C CA . ARG A 1 92 ? 5.046 -5.124 -17.047 1.00 91.38 92 ARG A CA 1
ATOM 749 C C . ARG A 1 92 ? 4.595 -4.553 -18.383 1.00 91.38 92 ARG A C 1
ATOM 751 O O . ARG A 1 92 ? 5.160 -4.914 -19.406 1.00 91.38 92 ARG A O 1
ATOM 758 N N . MET A 1 93 ? 3.590 -3.682 -18.390 1.00 90.25 93 MET A N 1
ATOM 759 C CA . MET A 1 93 ? 3.143 -3.020 -19.613 1.00 90.25 93 MET A CA 1
ATOM 760 C C . MET A 1 93 ? 4.284 -2.209 -20.233 1.00 90.25 93 MET A C 1
ATOM 762 O O . MET A 1 93 ? 4.539 -2.337 -21.424 1.00 90.25 93 MET A O 1
ATOM 766 N N . ILE A 1 94 ? 5.002 -1.416 -19.435 1.00 90.62 94 ILE A N 1
ATOM 767 C CA . ILE A 1 94 ? 6.126 -0.617 -19.937 1.00 90.62 94 ILE A CA 1
ATOM 768 C C . ILE A 1 94 ? 7.264 -1.514 -20.436 1.00 90.62 94 ILE A C 1
ATOM 770 O O . ILE A 1 94 ? 7.840 -1.232 -21.486 1.00 90.62 94 ILE A O 1
ATOM 774 N N . ALA A 1 95 ? 7.529 -2.639 -19.767 1.00 92.56 95 ALA A N 1
ATOM 775 C CA . ALA A 1 95 ? 8.474 -3.642 -20.257 1.00 92.56 95 ALA A CA 1
ATOM 776 C C . ALA A 1 95 ? 8.054 -4.203 -21.630 1.00 92.56 95 ALA A C 1
ATOM 778 O O . ALA A 1 95 ? 8.876 -4.273 -22.545 1.00 92.56 95 ALA A O 1
ATOM 779 N N . TRP A 1 96 ? 6.769 -4.529 -21.812 1.00 90.88 96 TRP A N 1
ATOM 780 C CA . TRP A 1 96 ? 6.231 -4.967 -23.104 1.00 90.88 96 TRP A CA 1
ATOM 781 C C . TRP A 1 96 ? 6.317 -3.885 -24.181 1.00 90.88 96 TRP A C 1
ATOM 783 O O . TRP A 1 96 ? 6.681 -4.201 -25.310 1.00 90.88 96 TRP A O 1
ATOM 793 N N . ILE A 1 97 ? 6.050 -2.619 -23.846 1.00 89.94 97 ILE A N 1
ATOM 794 C CA . ILE A 1 97 ? 6.210 -1.490 -24.775 1.00 89.94 97 ILE A CA 1
ATOM 795 C C . ILE A 1 97 ? 7.670 -1.388 -25.226 1.00 89.94 97 ILE A C 1
ATOM 797 O O . ILE A 1 97 ? 7.938 -1.309 -26.424 1.00 89.94 97 ILE A O 1
ATOM 801 N N . PHE A 1 98 ? 8.634 -1.453 -24.304 1.00 89.19 98 PHE A N 1
ATOM 802 C CA . PHE A 1 98 ? 10.054 -1.422 -24.666 1.00 89.19 98 PHE A CA 1
ATOM 803 C C . PHE A 1 98 ? 10.471 -2.608 -25.529 1.00 89.19 98 PHE A C 1
ATOM 805 O O . PHE A 1 98 ? 11.207 -2.431 -26.504 1.00 89.19 98 PHE A O 1
ATOM 812 N N . ARG A 1 99 ? 9.979 -3.807 -25.216 1.00 89.44 99 ARG A N 1
ATOM 813 C CA . ARG A 1 99 ? 10.239 -4.991 -26.033 1.00 89.44 99 ARG A CA 1
ATOM 814 C C . ARG A 1 99 ? 9.640 -4.854 -27.427 1.00 89.44 99 ARG A C 1
ATOM 816 O O . ARG A 1 99 ? 10.326 -5.140 -28.403 1.00 89.44 99 ARG A O 1
ATOM 823 N N . PHE A 1 100 ? 8.410 -4.361 -27.531 1.00 89.19 100 PHE A N 1
ATOM 824 C CA . PHE A 1 100 ? 7.777 -4.068 -28.811 1.00 89.19 100 PHE A CA 1
ATOM 825 C C . PHE A 1 100 ? 8.616 -3.078 -29.625 1.00 89.19 100 PHE A C 1
ATOM 827 O O . PHE A 1 100 ? 8.928 -3.356 -30.778 1.00 89.19 100 PHE A O 1
ATOM 834 N N . LEU A 1 101 ? 9.076 -1.980 -29.016 1.00 88.88 101 LEU A N 1
ATOM 835 C CA . LEU A 1 101 ? 9.951 -1.006 -29.678 1.00 88.88 101 LEU A CA 1
ATOM 836 C C . LEU A 1 101 ? 11.280 -1.623 -30.139 1.00 88.88 101 LEU A C 1
ATOM 838 O O . LEU A 1 101 ? 11.797 -1.258 -31.194 1.00 88.88 101 LEU A O 1
ATOM 842 N N . LYS A 1 102 ? 11.847 -2.552 -29.365 1.00 87.06 102 LYS A N 1
ATOM 843 C CA . LYS A 1 102 ? 13.086 -3.254 -29.723 1.00 87.06 102 LYS A CA 1
ATOM 844 C C . LYS A 1 102 ? 12.872 -4.224 -30.887 1.00 87.06 102 LYS A C 1
ATOM 846 O O . LYS A 1 102 ? 13.667 -4.207 -31.824 1.00 87.06 102 LYS A O 1
ATOM 851 N N . ASN A 1 103 ? 11.793 -5.003 -30.849 1.00 87.62 103 ASN A N 1
ATOM 852 C CA . ASN A 1 103 ? 11.412 -5.934 -31.913 1.00 87.62 103 ASN A CA 1
ATOM 853 C C . ASN A 1 103 ? 11.050 -5.177 -33.205 1.00 87.62 103 ASN A C 1
ATOM 855 O O . ASN A 1 103 ? 11.494 -5.552 -34.282 1.00 87.62 103 ASN A O 1
ATOM 859 N N . ALA A 1 104 ? 10.343 -4.047 -33.106 1.00 85.88 104 ALA A N 1
ATOM 860 C CA . ALA A 1 104 ? 10.006 -3.204 -34.255 1.00 85.88 104 ALA A CA 1
ATOM 861 C C . ALA A 1 104 ? 11.245 -2.601 -34.942 1.00 85.88 104 ALA A C 1
ATOM 863 O O . ALA A 1 104 ? 11.239 -2.389 -36.151 1.00 85.88 104 ALA A O 1
ATOM 864 N N . LYS A 1 105 ? 12.325 -2.343 -34.189 1.00 83.19 105 LYS A N 1
ATOM 865 C CA . LYS A 1 105 ? 13.609 -1.865 -34.734 1.00 83.19 105 LYS A CA 1
ATOM 866 C C . LYS A 1 105 ? 14.482 -2.977 -35.321 1.00 83.19 105 LYS A C 1
ATOM 868 O O . LYS A 1 105 ? 15.388 -2.675 -36.093 1.00 83.19 105 LYS A O 1
ATOM 873 N N . ARG A 1 106 ? 14.273 -4.235 -34.926 1.00 77.50 106 ARG A N 1
ATOM 874 C CA . ARG A 1 106 ? 15.048 -5.401 -35.380 1.00 77.50 106 ARG A CA 1
ATOM 875 C C . ARG A 1 106 ? 14.101 -6.541 -35.744 1.00 77.50 106 ARG A C 1
ATOM 877 O O . ARG A 1 106 ? 13.851 -7.424 -34.928 1.00 77.50 106 ARG A O 1
ATOM 884 N N . ILE A 1 107 ? 13.619 -6.515 -36.984 1.00 66.19 107 ILE A N 1
ATOM 885 C CA . ILE A 1 107 ? 12.667 -7.497 -37.529 1.00 66.19 107 ILE A CA 1
ATOM 886 C C . ILE A 1 107 ? 13.228 -8.931 -37.440 1.00 66.19 107 ILE A C 1
ATOM 888 O O . ILE A 1 107 ? 12.484 -9.867 -37.159 1.00 66.19 107 ILE A O 1
ATOM 892 N N . ASP A 1 108 ? 14.548 -9.089 -37.568 1.00 64.00 108 ASP A N 1
ATOM 893 C CA . ASP A 1 108 ? 15.216 -10.393 -37.682 1.00 64.00 108 ASP A CA 1
ATOM 894 C C . ASP A 1 108 ? 15.339 -11.164 -36.352 1.00 64.00 108 ASP A C 1
ATOM 896 O O . ASP A 1 108 ? 15.543 -12.376 -36.355 1.00 64.00 108 ASP A O 1
ATOM 900 N N . VAL A 1 109 ? 15.228 -10.483 -35.201 1.00 68.19 109 VAL A N 1
ATOM 901 C CA . VAL A 1 109 ? 15.382 -11.087 -33.863 1.00 68.19 109 VAL A CA 1
ATOM 902 C C . VAL A 1 109 ? 14.229 -10.636 -32.976 1.00 68.19 109 VAL A C 1
ATOM 904 O O . VAL A 1 109 ? 14.378 -9.807 -32.077 1.00 68.19 109 VAL A O 1
ATOM 907 N N . CYS A 1 110 ? 13.051 -11.180 -33.254 1.00 68.00 110 CYS A N 1
ATOM 908 C CA . CYS A 1 110 ? 11.865 -10.936 -32.451 1.00 68.00 110 CYS A CA 1
ATOM 909 C C . CYS A 1 110 ? 11.858 -11.877 -31.243 1.00 68.00 110 CYS A C 1
ATOM 911 O O . CYS A 1 110 ? 11.665 -13.084 -31.384 1.00 68.00 110 CYS A O 1
ATOM 913 N N . ASN A 1 111 ? 12.051 -11.325 -30.042 1.00 72.50 111 ASN A N 1
ATOM 914 C CA . ASN A 1 111 ? 11.879 -12.101 -28.820 1.00 72.50 111 ASN A CA 1
ATOM 915 C C . ASN A 1 111 ? 10.392 -12.141 -28.437 1.00 72.50 111 ASN A C 1
ATOM 917 O O . ASN A 1 111 ? 9.795 -11.097 -28.153 1.00 72.50 111 ASN A O 1
ATOM 921 N N . THR A 1 112 ? 9.814 -13.340 -28.436 1.00 76.75 112 THR A N 1
ATOM 922 C CA . THR A 1 112 ? 8.424 -13.626 -28.049 1.00 76.75 112 THR A CA 1
ATOM 923 C C . THR A 1 112 ? 8.315 -14.335 -26.696 1.00 76.75 112 THR A C 1
ATOM 925 O O . THR A 1 112 ? 7.210 -14.669 -26.275 1.00 76.75 112 THR A O 1
ATOM 928 N N . SER A 1 113 ? 9.436 -14.556 -25.998 1.00 83.38 113 SER A N 1
ATOM 929 C CA . SER A 1 113 ? 9.465 -15.220 -24.691 1.00 83.38 113 SER A CA 1
ATOM 930 C C . SER A 1 113 ? 8.799 -14.385 -23.591 1.00 83.38 113 SER A C 1
ATOM 932 O O . SER A 1 113 ? 8.381 -13.248 -23.803 1.00 83.38 113 SER A O 1
ATOM 934 N N . GLU A 1 114 ? 8.772 -14.892 -22.360 1.00 87.19 114 GLU A N 1
ATOM 935 C CA . GLU A 1 114 ? 8.389 -14.098 -21.185 1.00 87.19 114 GLU A CA 1
ATOM 936 C C . GLU A 1 114 ? 9.341 -12.908 -20.947 1.00 87.19 114 GLU A C 1
ATOM 938 O O . GLU A 1 114 ? 10.456 -12.869 -21.485 1.00 87.19 114 GLU A O 1
ATOM 943 N N . ILE A 1 115 ? 8.887 -11.904 -20.185 1.00 88.44 115 ILE A N 1
ATOM 944 C CA . ILE A 1 115 ? 9.682 -10.709 -19.843 1.00 88.44 115 ILE A CA 1
ATOM 945 C C . ILE A 1 115 ? 10.902 -11.125 -19.020 1.00 88.44 115 ILE A C 1
ATOM 947 O O . ILE A 1 115 ? 10.764 -11.811 -18.007 1.00 88.44 115 ILE A O 1
ATOM 951 N N . THR A 1 116 ? 12.091 -10.675 -19.426 1.00 92.19 116 THR A N 1
ATOM 952 C CA . THR A 1 116 ? 13.316 -10.956 -18.670 1.00 92.19 116 THR A CA 1
ATOM 953 C C . THR A 1 116 ? 13.449 -10.016 -17.473 1.00 92.19 116 THR A C 1
ATOM 955 O O . THR A 1 116 ? 12.930 -8.899 -17.468 1.00 92.19 116 THR A O 1
ATOM 958 N N . PHE A 1 117 ? 14.201 -10.438 -16.452 1.00 91.50 117 PHE A N 1
ATOM 959 C CA . PHE A 1 117 ? 14.459 -9.602 -15.275 1.00 91.50 117 PHE A CA 1
ATOM 960 C C . PHE A 1 117 ? 15.088 -8.247 -15.639 1.00 91.50 117 PHE A C 1
ATOM 962 O O . PHE A 1 117 ? 14.690 -7.221 -15.099 1.00 91.50 117 PHE A O 1
ATOM 969 N N . SER A 1 118 ? 16.025 -8.223 -16.591 1.00 91.81 118 SER A N 1
ATOM 970 C CA . SER A 1 118 ? 16.694 -6.990 -17.021 1.00 91.81 118 SER A CA 1
ATOM 971 C C . SER A 1 118 ? 15.750 -5.999 -17.706 1.00 91.81 118 SER A C 1
ATOM 973 O O . SER A 1 118 ? 15.868 -4.794 -17.498 1.00 91.81 118 SER A O 1
ATOM 975 N N . GLU A 1 119 ? 14.788 -6.482 -18.493 1.00 92.25 119 GLU A N 1
ATOM 976 C CA . GLU A 1 119 ? 13.752 -5.629 -19.084 1.00 92.25 119 GLU A CA 1
ATOM 977 C C . GLU A 1 119 ? 12.777 -5.116 -18.028 1.00 92.25 119 GLU A C 1
ATOM 979 O O . GLU A 1 119 ? 12.347 -3.965 -18.097 1.00 92.25 119 GLU A O 1
ATOM 984 N N . PHE A 1 120 ? 12.449 -5.951 -17.041 1.00 93.88 120 PHE A N 1
ATOM 985 C CA . PHE A 1 120 ? 11.589 -5.559 -15.933 1.00 93.88 120 PHE A CA 1
ATOM 986 C C . PHE A 1 120 ? 12.244 -4.475 -15.063 1.00 93.88 120 PHE A C 1
ATOM 988 O O . PHE A 1 120 ? 11.616 -3.453 -14.801 1.00 93.88 120 PHE A O 1
ATOM 995 N N . ASP A 1 121 ? 13.513 -4.651 -14.682 1.00 92.31 121 ASP A N 1
ATOM 996 C CA . ASP A 1 121 ? 14.294 -3.660 -13.925 1.00 92.31 121 ASP A CA 1
ATOM 997 C C . ASP A 1 121 ? 14.445 -2.344 -14.707 1.00 92.31 121 ASP A C 1
ATOM 999 O O . ASP A 1 121 ? 14.264 -1.253 -14.161 1.00 92.31 121 ASP A O 1
ATOM 1003 N N . HIS A 1 122 ? 14.689 -2.424 -16.019 1.00 92.94 122 HIS A N 1
ATOM 1004 C CA . HIS A 1 122 ? 14.735 -1.239 -16.874 1.00 92.94 122 HIS A CA 1
ATOM 1005 C C . HIS A 1 122 ? 13.383 -0.514 -16.940 1.00 92.94 122 HIS A C 1
ATOM 1007 O O . HIS A 1 122 ? 13.327 0.717 -16.851 1.00 92.94 122 HIS A O 1
ATOM 1013 N N . ALA A 1 123 ? 12.283 -1.260 -17.065 1.00 93.81 123 ALA A N 1
ATOM 1014 C CA . ALA A 1 123 ? 10.939 -0.698 -17.055 1.00 93.81 123 ALA A CA 1
ATOM 1015 C C . ALA A 1 123 ? 10.607 -0.040 -15.709 1.00 93.81 123 ALA A C 1
ATOM 1017 O O . ALA A 1 123 ? 10.065 1.064 -15.693 1.00 93.81 123 ALA A O 1
ATOM 1018 N N . GLU A 1 124 ? 10.983 -0.661 -14.590 1.00 92.75 124 GLU A N 1
ATOM 1019 C CA . GLU A 1 124 ? 10.785 -0.113 -13.245 1.00 92.75 124 GLU A CA 1
ATOM 1020 C C . GLU A 1 124 ? 11.547 1.204 -13.052 1.00 92.75 124 GLU A C 1
ATOM 1022 O O . GLU A 1 124 ? 10.967 2.218 -12.655 1.00 92.75 124 GLU A O 1
ATOM 1027 N N . LYS A 1 125 ? 12.828 1.235 -13.430 1.00 93.00 125 LYS A N 1
ATOM 1028 C CA . LYS A 1 125 ? 13.650 2.455 -13.413 1.00 93.00 125 LYS A CA 1
ATOM 1029 C C . LYS A 1 125 ? 13.066 3.558 -14.293 1.00 93.00 125 LYS A C 1
ATOM 1031 O O . LYS A 1 125 ? 13.070 4.726 -13.905 1.00 93.00 125 LYS A O 1
ATOM 1036 N N . THR A 1 126 ? 12.527 3.199 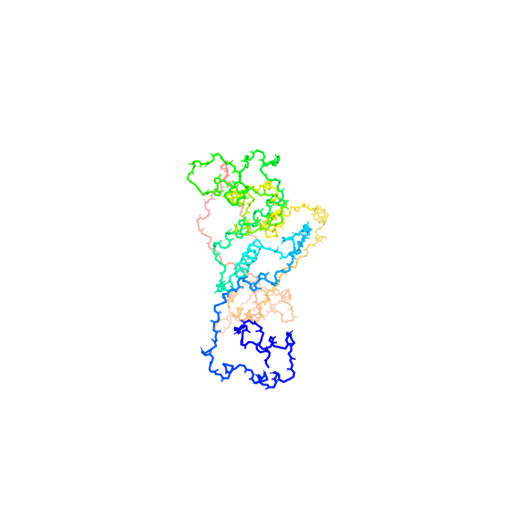-15.456 1.00 92.38 126 THR A N 1
ATOM 1037 C CA . THR A 1 126 ? 11.903 4.160 -16.377 1.00 92.38 126 THR A CA 1
ATOM 1038 C C . THR A 1 126 ? 10.602 4.721 -15.809 1.00 92.38 126 THR A C 1
ATOM 1040 O O . THR A 1 126 ? 10.400 5.930 -15.857 1.00 92.38 126 THR A O 1
ATOM 1043 N N . VAL A 1 127 ? 9.751 3.887 -15.204 1.00 92.00 127 VAL A N 1
ATOM 1044 C CA . VAL A 1 127 ? 8.541 4.332 -14.488 1.00 92.00 127 VAL A CA 1
ATOM 1045 C C . VAL A 1 127 ? 8.892 5.375 -13.437 1.00 92.00 127 VAL A C 1
ATOM 1047 O O . VAL A 1 127 ? 8.299 6.449 -13.403 1.00 92.00 127 VAL A O 1
ATOM 1050 N N . ILE A 1 128 ? 9.889 5.081 -12.606 1.00 92.31 128 ILE A N 1
ATOM 1051 C CA . ILE A 1 128 ? 10.358 5.993 -11.560 1.00 92.31 128 ILE A CA 1
ATOM 1052 C C . ILE A 1 128 ? 10.842 7.309 -12.172 1.00 92.31 128 ILE A C 1
ATOM 1054 O O . ILE A 1 128 ? 10.481 8.382 -11.689 1.00 92.31 128 ILE A O 1
ATOM 1058 N N . LYS A 1 129 ? 11.618 7.236 -13.255 1.00 91.38 129 LYS A N 1
ATOM 1059 C CA . LYS A 1 129 ? 12.112 8.416 -13.965 1.00 91.38 129 LYS A CA 1
ATOM 1060 C C . LYS A 1 129 ? 10.972 9.271 -14.520 1.00 91.38 129 LYS A C 1
ATOM 1062 O O . LYS A 1 129 ? 11.008 10.484 -14.359 1.00 91.38 129 LYS A O 1
ATOM 1067 N N . LEU A 1 130 ? 9.938 8.660 -15.100 1.00 89.31 130 LEU A N 1
ATOM 1068 C CA . LEU A 1 130 ? 8.751 9.370 -15.592 1.00 89.31 130 LEU A CA 1
ATOM 1069 C C . LEU A 1 130 ? 8.016 10.096 -14.459 1.00 89.31 130 LEU A C 1
ATOM 1071 O O . LEU A 1 130 ? 7.692 11.271 -14.602 1.00 89.31 130 LEU A O 1
ATOM 1075 N N . ILE A 1 131 ? 7.828 9.434 -13.312 1.00 89.56 131 ILE A N 1
ATOM 1076 C CA . ILE A 1 131 ? 7.212 10.044 -12.119 1.00 89.56 131 ILE A CA 1
ATOM 1077 C C . ILE A 1 131 ? 8.012 11.267 -11.660 1.00 89.56 131 ILE A C 1
ATOM 1079 O O . ILE A 1 131 ? 7.439 12.285 -11.272 1.00 89.56 131 ILE A O 1
ATOM 1083 N N . GLN A 1 132 ? 9.342 11.160 -11.678 1.00 89.94 132 GLN A N 1
ATOM 1084 C CA . GLN A 1 132 ? 10.220 12.251 -11.273 1.00 89.94 132 GLN A CA 1
ATOM 1085 C C . GLN A 1 132 ? 10.176 13.416 -12.262 1.00 89.94 132 GLN A C 1
ATOM 1087 O O . GLN A 1 132 ? 10.084 14.553 -11.820 1.00 89.94 132 GLN A O 1
ATOM 1092 N N . MET A 1 133 ? 10.184 13.144 -13.569 1.00 85.88 133 MET A N 1
ATOM 1093 C CA . MET A 1 133 ? 10.100 14.176 -14.609 1.00 85.88 133 MET A CA 1
ATOM 1094 C C . MET A 1 133 ? 8.768 14.934 -14.599 1.00 85.88 133 MET A C 1
ATOM 1096 O O . MET A 1 133 ? 8.735 16.099 -14.972 1.00 85.88 133 MET A O 1
ATOM 1100 N N . GLU A 1 134 ? 7.675 14.289 -14.185 1.00 85.19 134 GLU A N 1
ATOM 1101 C CA . GLU A 1 134 ? 6.357 14.931 -14.109 1.00 85.19 134 GLU A CA 1
ATOM 1102 C C . GLU A 1 134 ? 6.226 15.866 -12.896 1.00 85.19 134 GLU A C 1
ATOM 1104 O O . GLU A 1 134 ? 5.519 16.870 -12.957 1.00 85.19 134 GLU A O 1
ATOM 1109 N N . LYS A 1 135 ? 6.856 15.522 -11.763 1.00 84.25 135 LYS A N 1
ATOM 1110 C CA . LYS A 1 135 ? 6.629 16.213 -10.479 1.00 84.25 135 LYS A CA 1
ATOM 1111 C C . LYS A 1 135 ? 7.795 17.052 -9.973 1.00 84.25 135 LYS A C 1
ATOM 1113 O O . LYS A 1 135 ? 7.568 17.860 -9.073 1.00 84.25 135 LYS A O 1
ATOM 1118 N N . PHE A 1 136 ? 9.005 16.846 -10.481 1.00 85.25 136 PHE A N 1
ATOM 1119 C CA . PHE A 1 136 ? 10.194 17.577 -10.057 1.00 85.25 136 PHE A CA 1
ATOM 1120 C C . PHE A 1 136 ? 10.831 18.312 -11.235 1.00 85.25 136 PHE A C 1
ATOM 1122 O O . PHE A 1 136 ? 10.982 17.754 -12.319 1.00 85.25 136 PHE A O 1
ATOM 1129 N N . GLU A 1 137 ? 11.293 19.534 -10.988 1.00 77.06 137 GLU A N 1
ATOM 1130 C CA . GLU A 1 137 ? 12.044 20.358 -11.951 1.00 77.06 137 GLU A CA 1
ATOM 1131 C C . GLU A 1 137 ? 13.533 19.953 -12.021 1.00 77.06 137 GLU A C 1
ATOM 1133 O O . GLU A 1 137 ? 14.343 20.565 -12.716 1.00 77.06 137 GLU A O 1
ATOM 1138 N N . GLY A 1 138 ? 13.915 18.894 -11.297 1.00 76.94 138 GLY A N 1
ATOM 1139 C CA . GLY A 1 138 ? 15.259 18.323 -11.269 1.00 76.94 138 GLY A CA 1
ATOM 1140 C C . GLY A 1 138 ? 15.976 18.549 -9.938 1.00 76.94 138 GLY A C 1
ATOM 1141 O O . GLY A 1 138 ? 15.368 18.589 -8.872 1.00 76.94 138 GLY A O 1
ATOM 1142 N N . VAL A 1 139 ? 17.306 18.666 -9.981 1.00 75.19 139 VAL A N 1
ATOM 1143 C CA . VAL A 1 139 ? 18.153 18.811 -8.776 1.00 75.19 139 VAL A CA 1
ATOM 1144 C C . VAL A 1 139 ? 17.934 20.164 -8.073 1.00 75.19 139 VAL A C 1
ATOM 1146 O O . VAL A 1 139 ? 18.183 20.278 -6.874 1.00 75.19 139 VAL A O 1
ATOM 1149 N N . SER A 1 140 ? 17.439 21.175 -8.798 1.00 70.56 140 SER A N 1
ATOM 1150 C CA . SER A 1 140 ? 17.274 22.556 -8.313 1.00 70.56 140 SER A CA 1
ATOM 1151 C C . SER A 1 140 ? 16.023 22.782 -7.449 1.00 70.56 140 SER A C 1
ATOM 1153 O O . SER A 1 140 ? 15.827 23.876 -6.920 1.00 70.56 140 SER A O 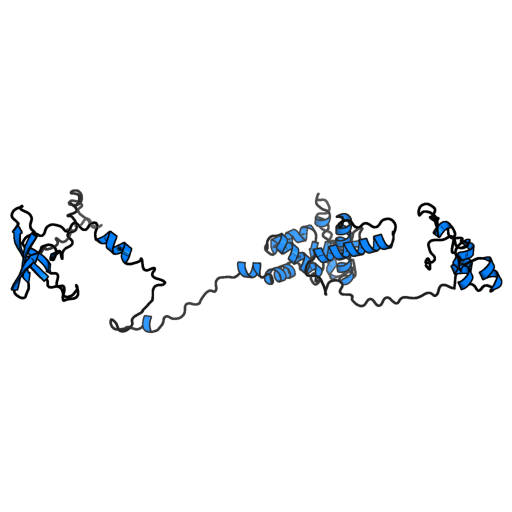1
ATOM 1155 N N . ASP A 1 141 ? 15.185 21.759 -7.281 1.00 76.81 141 ASP A N 1
ATOM 1156 C CA . ASP A 1 141 ? 13.913 21.867 -6.571 1.00 76.81 141 ASP A CA 1
ATOM 1157 C C . ASP A 1 141 ? 14.095 22.286 -5.102 1.00 76.81 141 ASP A C 1
ATOM 1159 O O . ASP A 1 141 ? 14.774 21.617 -4.310 1.00 76.81 141 ASP A O 1
ATOM 1163 N N . GLU A 1 142 ? 13.431 23.370 -4.688 1.00 76.31 142 GLU A N 1
ATOM 1164 C CA . GLU A 1 142 ? 13.563 23.909 -3.326 1.00 76.31 142 GLU A CA 1
ATOM 1165 C C . GLU A 1 142 ? 13.131 22.897 -2.259 1.00 76.31 142 GLU A C 1
ATOM 1167 O O . GLU A 1 142 ? 13.737 22.797 -1.189 1.00 76.31 142 GLU A O 1
ATOM 1172 N N . LYS A 1 143 ? 12.125 22.078 -2.589 1.00 78.25 143 LYS A N 1
ATOM 1173 C CA . LYS A 1 143 ? 11.586 21.010 -1.733 1.00 78.25 143 LYS A CA 1
ATOM 1174 C C . LYS A 1 143 ? 12.612 19.911 -1.446 1.00 78.25 143 LYS A C 1
ATOM 1176 O O . LYS A 1 143 ? 12.481 19.203 -0.445 1.00 78.25 143 LYS A O 1
ATOM 1181 N N . LEU A 1 144 ? 13.608 19.749 -2.318 1.00 81.69 144 LEU A N 1
ATOM 1182 C CA . LEU A 1 144 ? 14.600 18.679 -2.253 1.00 81.69 144 LEU A CA 1
ATOM 1183 C C . LEU A 1 144 ? 15.943 19.138 -1.678 1.00 81.69 144 LEU A C 1
ATOM 1185 O O . LEU A 1 144 ? 16.705 18.286 -1.227 1.00 81.69 144 LEU A O 1
ATOM 1189 N N . ARG A 1 145 ? 16.208 20.449 -1.572 1.00 78.06 145 ARG A N 1
ATOM 1190 C CA . ARG A 1 145 ? 17.418 21.020 -0.940 1.00 78.06 145 ARG A CA 1
ATOM 1191 C C . ARG A 1 145 ? 17.874 20.329 0.361 1.00 78.06 145 ARG A C 1
ATOM 1193 O O . ARG A 1 145 ? 19.065 20.021 0.451 1.00 78.06 145 ARG A O 1
ATOM 1200 N N . PRO A 1 146 ? 17.004 20.007 1.347 1.00 83.00 146 PRO A N 1
ATOM 1201 C CA . PRO A 1 146 ? 17.455 19.341 2.577 1.00 83.00 146 PRO A CA 1
ATOM 1202 C C . PRO A 1 146 ? 18.021 17.929 2.351 1.00 83.00 146 PRO A C 1
ATOM 1204 O O . PRO A 1 146 ? 18.781 17.435 3.179 1.00 83.00 146 PRO A O 1
ATOM 1207 N N . LEU A 1 147 ? 17.666 17.277 1.243 1.00 82.06 147 LEU A N 1
ATOM 1208 C CA . LEU A 1 147 ? 18.058 15.904 0.914 1.00 82.06 147 LEU A CA 1
ATOM 1209 C C . LEU A 1 147 ? 19.337 15.825 0.071 1.00 82.06 147 LEU A C 1
ATOM 1211 O O . LEU A 1 147 ? 19.777 14.714 -0.231 1.00 82.06 147 LEU A O 1
ATOM 1215 N N . LYS A 1 148 ? 19.925 16.976 -0.301 1.00 84.31 148 LYS A N 1
ATOM 1216 C CA . LYS A 1 148 ? 21.093 17.087 -1.195 1.00 84.31 148 LYS A CA 1
ATOM 1217 C C . LYS A 1 148 ? 20.980 16.109 -2.381 1.00 84.31 148 LYS A C 1
ATOM 1219 O O . LYS A 1 148 ? 21.749 15.143 -2.445 1.00 84.31 148 LYS A O 1
ATOM 1224 N N . PRO A 1 149 ? 19.980 16.305 -3.260 1.00 88.06 149 PRO A N 1
ATOM 1225 C CA . PRO A 1 149 ? 19.673 15.371 -4.331 1.00 88.06 149 PRO A CA 1
ATOM 1226 C C . PRO A 1 149 ? 20.833 15.284 -5.324 1.00 88.06 149 PRO A C 1
ATOM 1228 O O . PRO A 1 149 ? 21.539 16.261 -5.566 1.00 88.06 149 PRO A O 1
ATOM 1231 N N . PHE A 1 150 ? 21.019 14.109 -5.911 1.00 88.50 150 PHE A N 1
ATOM 1232 C CA . PHE A 1 150 ? 21.935 13.897 -7.026 1.00 88.50 150 PHE A CA 1
ATOM 1233 C C . PHE A 1 150 ? 21.298 12.964 -8.054 1.00 88.50 150 PHE A C 1
ATOM 1235 O O . PHE A 1 150 ? 20.367 12.221 -7.735 1.00 88.50 150 PHE A O 1
ATOM 1242 N N . LEU A 1 151 ? 21.784 13.031 -9.290 1.00 89.19 151 LEU A N 1
ATOM 1243 C CA . LEU A 1 151 ? 21.346 12.148 -10.363 1.00 89.19 151 LEU A CA 1
ATOM 1244 C C . LEU A 1 151 ? 22.240 10.912 -10.414 1.00 89.19 151 LEU A C 1
ATOM 1246 O O . LEU A 1 151 ? 23.463 11.019 -10.372 1.00 89.19 151 LEU A O 1
ATOM 1250 N N . ASP A 1 152 ? 21.595 9.756 -10.494 1.00 87.19 152 ASP A N 1
ATOM 1251 C CA . ASP A 1 152 ? 22.233 8.471 -10.770 1.00 87.19 152 ASP A CA 1
ATOM 1252 C C . ASP A 1 152 ? 22.636 8.355 -12.253 1.00 87.19 152 ASP A C 1
ATOM 1254 O O . ASP A 1 152 ? 22.174 9.137 -13.087 1.00 87.19 152 ASP A O 1
ATOM 1258 N N . GLU A 1 153 ? 23.405 7.326 -12.611 1.00 87.69 153 GLU A N 1
ATOM 1259 C CA . GLU A 1 153 ? 23.831 7.028 -13.993 1.00 87.69 153 GLU A CA 1
ATOM 1260 C C . GLU A 1 153 ? 22.643 6.894 -14.965 1.00 87.69 153 GLU A C 1
ATOM 1262 O O . GLU A 1 153 ? 22.715 7.269 -16.134 1.00 87.69 153 GLU A O 1
ATOM 1267 N N . PHE A 1 154 ? 21.496 6.423 -14.464 1.00 84.06 154 PHE A N 1
ATOM 1268 C CA . PHE A 1 154 ? 20.247 6.288 -15.224 1.00 84.06 154 PHE A CA 1
ATOM 1269 C C . PHE A 1 154 ? 19.412 7.587 -15.295 1.00 84.06 154 PHE A C 1
ATOM 1271 O O . PHE A 1 154 ? 18.343 7.626 -15.921 1.00 84.06 154 PHE A O 1
ATOM 1278 N N . GLY A 1 155 ? 19.884 8.672 -14.673 1.00 86.00 155 GLY A N 1
ATOM 1279 C CA . GLY A 1 155 ? 19.189 9.958 -14.580 1.00 86.00 155 GLY A CA 1
ATOM 1280 C C . GLY A 1 155 ? 18.006 9.940 -13.609 1.00 86.00 155 GLY A C 1
ATOM 1281 O O . GLY A 1 155 ? 16.996 10.583 -13.878 1.00 86.00 155 GLY A O 1
ATOM 1282 N N . ILE A 1 156 ? 18.111 9.168 -12.524 1.00 91.56 156 ILE A N 1
ATOM 1283 C CA . ILE A 1 156 ? 17.112 9.082 -11.447 1.00 91.56 156 ILE A CA 1
ATOM 1284 C C . ILE A 1 156 ? 17.579 9.946 -10.275 1.00 91.56 156 ILE A C 1
ATOM 1286 O O . ILE A 1 156 ? 18.741 9.869 -9.876 1.00 91.56 156 ILE A O 1
ATOM 1290 N N . LEU A 1 157 ? 16.677 10.737 -9.693 1.00 91.12 157 LEU A N 1
ATOM 1291 C CA . LEU A 1 157 ? 16.955 11.539 -8.502 1.00 91.12 157 LEU A CA 1
ATOM 1292 C C . LEU A 1 157 ? 17.053 10.651 -7.255 1.00 91.12 157 LEU A C 1
ATOM 1294 O O . LEU A 1 157 ? 16.099 9.956 -6.882 1.00 91.12 157 LEU A O 1
ATOM 1298 N N . ARG A 1 158 ? 18.201 10.717 -6.582 1.00 91.06 158 ARG A N 1
ATOM 1299 C CA . ARG A 1 158 ? 18.497 10.013 -5.329 1.00 91.06 158 ARG A CA 1
ATOM 1300 C C . ARG A 1 158 ? 18.912 10.988 -4.236 1.00 91.06 158 ARG A C 1
ATOM 1302 O O . ARG A 1 158 ? 19.469 12.050 -4.510 1.00 91.06 158 ARG A O 1
ATOM 1309 N N . ALA A 1 159 ? 18.648 10.621 -2.986 1.00 89.62 159 ALA A N 1
ATOM 1310 C CA . ALA A 1 159 ? 19.077 11.386 -1.819 1.00 89.62 159 ALA A CA 1
ATOM 1311 C C . ALA A 1 159 ? 20.450 10.909 -1.329 1.00 89.62 159 ALA A C 1
ATOM 1313 O O . ALA A 1 159 ? 20.719 9.705 -1.291 1.00 89.62 159 ALA A O 1
ATOM 1314 N N . ARG A 1 160 ? 21.314 11.837 -0.898 1.00 86.12 160 ARG A N 1
ATOM 1315 C CA . ARG A 1 160 ? 22.567 11.477 -0.215 1.00 86.12 160 ARG A CA 1
ATOM 1316 C C . ARG A 1 160 ? 22.297 11.219 1.260 1.00 86.12 160 ARG A C 1
ATOM 1318 O O . ARG A 1 160 ? 21.819 12.102 1.971 1.00 86.12 160 ARG A O 1
ATOM 1325 N N . THR A 1 161 ? 22.646 10.031 1.741 1.00 83.94 161 THR A N 1
ATOM 1326 C CA . THR A 1 161 ? 22.627 9.726 3.178 1.00 83.94 161 THR A CA 1
ATOM 1327 C C . THR A 1 161 ? 24.025 9.863 3.780 1.00 83.94 161 THR A C 1
ATOM 1329 O O . THR A 1 161 ? 25.021 9.993 3.072 1.00 83.94 161 THR A O 1
ATOM 1332 N N . LYS A 1 162 ? 24.116 9.825 5.114 1.00 82.06 162 LYS A N 1
ATOM 1333 C CA . LYS A 1 162 ? 25.401 9.758 5.831 1.00 82.06 162 LYS A CA 1
ATOM 1334 C C . LYS A 1 162 ? 26.023 8.350 5.811 1.00 82.06 162 LYS A C 1
ATOM 1336 O O . LYS A 1 162 ? 27.095 8.162 6.370 1.00 82.06 162 LYS A O 1
ATOM 1341 N N . LEU A 1 163 ? 25.355 7.368 5.196 1.00 80.38 163 LEU A N 1
ATOM 1342 C CA . LEU A 1 163 ? 25.742 5.953 5.195 1.00 80.38 163 LEU A CA 1
ATOM 1343 C C . LEU A 1 163 ? 26.601 5.561 3.981 1.00 80.38 163 LEU A C 1
ATOM 1345 O O . LEU A 1 163 ? 26.728 4.379 3.678 1.00 80.38 163 LEU A O 1
ATOM 1349 N N . SER A 1 164 ? 27.207 6.528 3.288 1.00 74.50 164 SER A N 1
ATOM 1350 C CA . SER A 1 164 ? 27.948 6.304 2.037 1.00 74.50 164 SER A CA 1
ATOM 1351 C C . SER A 1 164 ? 29.026 5.215 2.135 1.00 74.50 164 SER A C 1
ATOM 1353 O O . SER A 1 164 ? 29.222 4.466 1.180 1.00 74.50 164 SER A O 1
ATOM 1355 N N . PHE A 1 165 ? 29.693 5.106 3.289 1.00 77.44 165 PHE A N 1
ATOM 1356 C CA . PHE A 1 165 ? 30.831 4.202 3.508 1.00 77.44 165 PHE A CA 1
ATOM 1357 C C . PHE A 1 165 ? 30.470 2.849 4.131 1.00 77.44 165 PHE A C 1
ATOM 1359 O O . PHE A 1 165 ? 31.342 1.999 4.267 1.00 77.44 165 PHE A O 1
ATOM 1366 N N . ARG A 1 166 ? 29.212 2.627 4.527 1.00 82.31 166 ARG A N 1
ATOM 1367 C CA . ARG A 1 166 ? 28.789 1.330 5.078 1.00 82.31 166 ARG A CA 1
ATOM 1368 C C . ARG A 1 166 ? 28.712 0.290 3.956 1.00 82.31 166 ARG A C 1
ATOM 1370 O O . ARG A 1 166 ? 28.431 0.663 2.827 1.00 82.31 166 ARG A O 1
ATOM 1377 N N . GLU A 1 167 ? 28.933 -0.993 4.208 1.00 80.75 167 GLU A N 1
ATOM 1378 C CA . GLU A 1 167 ? 28.667 -2.047 3.216 1.00 80.75 167 GLU A CA 1
ATOM 1379 C C . GLU A 1 167 ? 27.179 -2.413 3.246 1.00 80.75 167 GLU A C 1
ATOM 1381 O O . GLU A 1 167 ? 26.709 -3.044 4.182 1.00 80.75 167 GLU A O 1
ATOM 1386 N N . ASP A 1 168 ? 26.421 -1.941 2.256 1.00 85.31 168 ASP A N 1
ATOM 1387 C CA . ASP A 1 168 ? 24.973 -2.140 2.135 1.00 85.31 168 ASP A CA 1
ATOM 1388 C C . ASP A 1 168 ? 24.554 -2.027 0.660 1.00 85.31 168 ASP A C 1
ATOM 1390 O O . ASP A 1 168 ? 25.354 -1.668 -0.212 1.00 85.31 168 ASP A O 1
ATOM 1394 N N . THR A 1 169 ? 23.279 -2.288 0.369 1.00 86.81 169 THR A N 1
ATOM 1395 C CA . THR A 1 169 ? 22.728 -2.130 -0.980 1.00 86.81 169 THR A CA 1
ATOM 1396 C C . THR A 1 169 ? 22.777 -0.672 -1.449 1.00 86.81 169 THR A C 1
ATOM 1398 O O . THR A 1 169 ? 22.575 0.272 -0.679 1.00 86.81 169 THR A O 1
ATOM 1401 N N . HIS A 1 170 ? 23.008 -0.471 -2.750 1.00 86.69 170 HIS A N 1
ATOM 1402 C CA . HIS A 1 170 ? 23.078 0.867 -3.345 1.00 86.69 170 HIS A CA 1
ATOM 1403 C C . HIS A 1 170 ? 21.800 1.686 -3.094 1.00 86.69 170 HIS A C 1
ATOM 1405 O O . HIS A 1 170 ? 21.868 2.866 -2.757 1.00 86.69 170 HIS A O 1
ATOM 1411 N N . ASN A 1 171 ? 20.633 1.040 -3.183 1.00 86.88 171 ASN A N 1
ATOM 1412 C CA . ASN A 1 171 ? 19.344 1.682 -2.936 1.00 86.88 171 ASN A CA 1
ATOM 1413 C C . ASN A 1 171 ? 19.145 2.088 -1.466 1.00 86.88 171 ASN A C 1
ATOM 1415 O O . ASN A 1 171 ? 18.483 3.089 -1.217 1.00 86.88 171 ASN A O 1
ATOM 1419 N N . PHE A 1 172 ? 19.747 1.380 -0.507 1.00 87.75 172 PHE A N 1
ATOM 1420 C CA . PHE A 1 172 ? 19.684 1.769 0.902 1.00 87.75 172 PHE A CA 1
ATOM 1421 C C . PHE A 1 172 ? 20.602 2.954 1.214 1.00 87.75 172 PHE A C 1
ATOM 1423 O O . PHE A 1 172 ? 20.202 3.895 1.902 1.00 87.75 172 PHE A O 1
ATOM 1430 N N . LYS A 1 173 ? 21.824 2.945 0.665 1.00 88.44 173 LYS A N 1
ATOM 1431 C CA . LYS A 1 173 ? 22.772 4.064 0.800 1.00 88.44 173 LYS A CA 1
ATOM 1432 C C . LYS A 1 173 ? 22.242 5.334 0.150 1.00 88.44 173 LYS A C 1
ATOM 1434 O O . LYS A 1 173 ? 22.361 6.421 0.716 1.00 88.44 173 LYS A O 1
ATOM 1439 N N . PHE A 1 174 ? 21.666 5.191 -1.038 1.00 89.56 174 PHE A N 1
ATOM 1440 C CA . PHE A 1 174 ? 21.200 6.292 -1.868 1.00 89.56 174 PHE A CA 1
ATOM 1441 C C . PHE A 1 174 ? 19.749 6.044 -2.297 1.00 89.56 174 PHE A C 1
ATOM 1443 O O . PHE A 1 174 ? 19.492 5.623 -3.433 1.00 89.56 174 PHE A O 1
ATOM 1450 N N . PRO A 1 175 ? 18.783 6.282 -1.393 1.00 92.06 175 PRO A N 1
ATOM 1451 C CA . PRO A 1 175 ? 17.384 5.997 -1.657 1.00 92.06 175 PRO A CA 1
ATOM 1452 C C . PRO A 1 175 ? 16.821 6.906 -2.746 1.00 92.06 175 PRO A C 1
ATOM 1454 O O . PRO A 1 175 ? 17.162 8.089 -2.858 1.00 92.06 175 PRO A O 1
ATOM 1457 N N . ILE A 1 176 ? 15.932 6.330 -3.550 1.00 93.69 176 ILE A N 1
ATOM 1458 C CA . ILE A 1 176 ? 15.291 6.989 -4.690 1.00 93.69 176 ILE A CA 1
ATOM 1459 C C . ILE A 1 176 ? 14.224 7.954 -4.185 1.00 93.69 176 ILE A C 1
ATOM 1461 O O . ILE A 1 176 ? 13.338 7.563 -3.426 1.00 93.69 176 ILE A O 1
ATOM 1465 N N . ILE A 1 177 ? 14.273 9.208 -4.620 1.00 93.06 177 ILE A N 1
ATOM 1466 C CA . ILE A 1 177 ? 13.319 10.224 -4.176 1.00 93.06 177 ILE A CA 1
ATOM 1467 C C . ILE A 1 177 ? 11.998 10.059 -4.930 1.00 93.06 177 ILE A C 1
ATOM 1469 O O . ILE A 1 177 ? 11.985 10.011 -6.158 1.00 93.06 177 ILE A O 1
ATOM 1473 N N . LEU A 1 178 ? 10.876 10.014 -4.208 1.00 93.19 178 LEU A N 1
ATOM 1474 C CA . LEU A 1 178 ? 9.544 9.893 -4.806 1.00 93.19 178 LEU A CA 1
ATOM 1475 C C . LEU A 1 178 ? 8.553 10.926 -4.240 1.00 93.19 178 LEU A C 1
ATOM 1477 O O . LEU A 1 178 ? 8.589 11.227 -3.039 1.00 93.19 178 LEU A O 1
ATOM 1481 N N . PRO A 1 179 ? 7.635 11.449 -5.075 1.00 91.31 179 PRO A N 1
ATOM 1482 C CA . PRO A 1 179 ? 6.572 12.338 -4.624 1.00 91.31 179 PRO A CA 1
ATOM 1483 C C . PRO A 1 179 ? 5.496 11.565 -3.842 1.00 91.31 179 PRO A C 1
ATOM 1485 O O . PRO A 1 179 ? 5.327 10.358 -3.993 1.00 91.31 179 PRO A O 1
ATOM 1488 N N . ASN A 1 180 ? 4.735 12.270 -3.008 1.00 88.56 180 ASN A N 1
ATOM 1489 C CA . ASN A 1 180 ? 3.612 11.714 -2.239 1.00 88.56 180 ASN A CA 1
ATOM 1490 C C . ASN A 1 180 ? 2.292 11.650 -3.018 1.00 88.56 180 ASN A C 1
ATOM 1492 O O . ASN A 1 180 ? 1.410 10.883 -2.650 1.00 88.56 180 ASN A O 1
ATOM 1496 N N . GLU A 1 181 ? 2.114 12.506 -4.019 1.00 85.31 181 GLU A N 1
ATOM 1497 C CA . GLU A 1 181 ? 0.812 12.725 -4.667 1.00 85.31 181 GLU A CA 1
ATOM 1498 C C . GLU A 1 181 ? 0.567 11.806 -5.867 1.00 85.31 181 GLU A C 1
ATOM 1500 O O . GLU A 1 181 ? -0.566 11.665 -6.314 1.00 85.31 181 GLU A O 1
ATOM 1505 N N . HIS A 1 182 ? 1.606 11.141 -6.372 1.00 88.25 182 HIS A N 1
ATOM 1506 C CA . HIS A 1 182 ? 1.499 10.394 -7.617 1.00 88.25 182 HIS A CA 1
ATOM 1507 C C . HIS A 1 182 ? 0.743 9.053 -7.446 1.00 88.25 182 HIS A C 1
ATOM 1509 O O . HIS A 1 182 ? 1.105 8.256 -6.568 1.00 88.25 182 HIS A O 1
ATOM 1515 N N . PRO A 1 183 ? -0.240 8.724 -8.313 1.00 88.88 183 PRO A N 1
ATOM 1516 C CA . PRO A 1 183 ? -1.045 7.500 -8.195 1.00 88.88 183 PRO A CA 1
ATOM 1517 C C . PRO A 1 183 ? -0.234 6.197 -8.224 1.00 88.88 183 PRO A C 1
ATOM 1519 O O . PRO A 1 183 ? -0.525 5.261 -7.480 1.00 88.88 183 PRO A O 1
ATOM 1522 N N . VAL A 1 184 ? 0.840 6.131 -9.017 1.00 90.19 184 VAL A N 1
ATOM 1523 C CA . VAL A 1 184 ? 1.710 4.935 -9.067 1.00 90.19 184 VAL A CA 1
ATOM 1524 C C . VAL A 1 184 ? 2.425 4.698 -7.733 1.00 90.19 184 VAL A C 1
ATOM 1526 O O . VAL A 1 184 ? 2.568 3.550 -7.317 1.00 90.19 184 VAL A O 1
ATOM 1529 N N . VAL A 1 185 ? 2.802 5.761 -7.011 1.00 92.25 185 VAL A N 1
ATOM 1530 C CA . VAL A 1 185 ? 3.411 5.639 -5.674 1.00 92.25 185 VAL A CA 1
ATOM 1531 C C . VAL A 1 185 ? 2.382 5.099 -4.680 1.00 92.25 185 VAL A C 1
ATOM 1533 O O . VAL A 1 185 ? 2.706 4.242 -3.859 1.00 92.25 185 VAL A O 1
ATOM 1536 N N . HIS A 1 186 ? 1.120 5.524 -4.792 1.00 92.06 186 HIS A N 1
ATOM 1537 C CA . HIS A 1 186 ? 0.029 4.955 -4.003 1.00 92.06 186 HIS A CA 1
ATOM 1538 C C . HIS A 1 186 ? -0.133 3.446 -4.267 1.00 92.06 186 HIS A C 1
ATOM 1540 O O . HIS A 1 186 ? -0.163 2.665 -3.316 1.00 92.06 186 HIS A O 1
ATOM 1546 N N . LEU A 1 187 ? -0.169 3.013 -5.535 1.00 91.69 187 LEU A N 1
ATOM 1547 C CA . LEU A 1 187 ? -0.242 1.588 -5.902 1.00 91.69 187 LEU A CA 1
ATOM 1548 C C . LEU A 1 187 ? 0.964 0.782 -5.395 1.00 91.69 187 LEU A C 1
ATOM 1550 O O . LEU A 1 187 ? 0.803 -0.355 -4.949 1.00 91.69 187 LEU A O 1
ATOM 1554 N N . MET A 1 188 ? 2.161 1.369 -5.432 1.00 93.06 188 MET A N 1
ATOM 1555 C CA . MET A 1 188 ? 3.384 0.751 -4.917 1.00 93.06 188 MET A CA 1
ATOM 1556 C C . MET A 1 188 ? 3.292 0.500 -3.403 1.00 93.06 188 MET A C 1
ATOM 1558 O O . MET A 1 188 ? 3.606 -0.595 -2.936 1.00 93.06 188 MET A O 1
ATOM 1562 N N . ILE A 1 189 ? 2.804 1.477 -2.630 1.00 94.56 189 ILE A N 1
ATOM 1563 C CA . ILE A 1 189 ? 2.625 1.331 -1.177 1.00 94.56 189 ILE A CA 1
ATOM 1564 C C . ILE A 1 189 ? 1.522 0.318 -0.852 1.00 94.56 189 ILE A C 1
ATOM 1566 O O . ILE A 1 189 ? 1.703 -0.487 0.058 1.00 94.56 189 ILE A O 1
ATOM 1570 N N . VAL A 1 190 ? 0.401 0.331 -1.586 1.00 93.56 190 VAL A N 1
ATOM 1571 C CA . VAL A 1 190 ? -0.687 -0.653 -1.417 1.00 93.56 190 VAL A CA 1
ATOM 1572 C C . VAL A 1 190 ? -0.152 -2.068 -1.609 1.00 93.56 190 VAL A C 1
ATOM 1574 O O . VAL A 1 190 ? -0.331 -2.911 -0.733 1.00 93.56 190 VAL A O 1
ATOM 1577 N N . ARG A 1 191 ? 0.597 -2.303 -2.693 1.00 94.00 191 ARG A N 1
ATOM 1578 C CA . ARG A 1 191 ? 1.250 -3.590 -2.943 1.00 94.00 191 ARG A CA 1
ATOM 1579 C C . ARG A 1 191 ? 2.160 -3.989 -1.785 1.00 94.00 191 ARG A C 1
ATOM 1581 O O . ARG A 1 191 ? 2.080 -5.123 -1.328 1.00 94.00 191 ARG A O 1
ATOM 1588 N N . LYS A 1 192 ? 3.014 -3.080 -1.300 1.00 94.44 192 LYS A N 1
ATOM 1589 C CA . LYS A 1 192 ? 3.943 -3.413 -0.211 1.00 94.44 192 LYS A CA 1
ATOM 1590 C C . LYS A 1 192 ? 3.215 -3.690 1.105 1.00 94.44 192 LYS A C 1
ATOM 1592 O O . LYS A 1 192 ? 3.644 -4.538 1.879 1.00 94.44 192 LYS A O 1
ATOM 1597 N N . HIS A 1 193 ? 2.102 -3.008 1.354 1.00 95.25 193 HIS A N 1
ATOM 1598 C CA . HIS A 1 193 ? 1.243 -3.268 2.504 1.00 95.25 193 HIS A CA 1
ATOM 1599 C C . HIS A 1 193 ? 0.588 -4.659 2.443 1.00 95.25 193 HIS A C 1
ATOM 1601 O O . HIS A 1 193 ? 0.524 -5.339 3.466 1.00 95.25 193 HIS A O 1
ATOM 1607 N N . GLU A 1 194 ? 0.146 -5.099 1.262 1.00 94.06 194 GLU A N 1
ATOM 1608 C CA . GLU A 1 194 ? -0.388 -6.452 1.042 1.00 94.06 194 GLU A CA 1
ATOM 1609 C C . GLU A 1 194 ? 0.705 -7.527 1.135 1.00 94.06 194 GLU A C 1
ATOM 1611 O O . GLU A 1 194 ? 0.503 -8.550 1.783 1.00 94.06 194 GLU A O 1
ATOM 1616 N N . GLU A 1 195 ? 1.882 -7.273 0.556 1.00 95.25 195 GLU A N 1
ATOM 1617 C CA . GLU A 1 195 ? 3.052 -8.163 0.599 1.00 95.25 195 GLU A CA 1
ATOM 1618 C C . GLU A 1 195 ? 3.538 -8.407 2.035 1.00 95.25 195 GLU A C 1
ATOM 1620 O O . GLU A 1 195 ? 3.877 -9.527 2.401 1.00 95.25 195 GLU A O 1
ATOM 1625 N N . LEU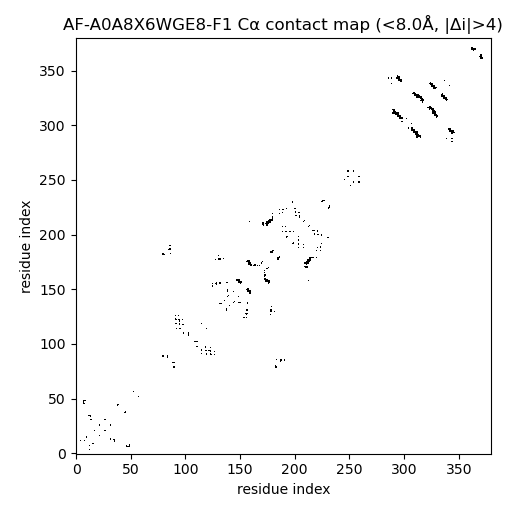 A 1 196 ? 3.512 -7.369 2.876 1.00 95.00 196 LEU A N 1
ATOM 1626 C CA . LEU A 1 196 ? 3.869 -7.445 4.295 1.00 95.00 196 LEU A CA 1
ATOM 1627 C C . LEU A 1 196 ? 2.687 -7.867 5.186 1.00 95.00 196 LEU A C 1
ATOM 1629 O O . LEU A 1 196 ? 2.661 -7.536 6.370 1.00 95.00 196 LEU A O 1
ATOM 1633 N N . MET A 1 197 ? 1.687 -8.560 4.634 1.00 94.44 197 MET A N 1
ATOM 1634 C CA . MET A 1 197 ? 0.565 -9.137 5.387 1.00 94.44 197 MET A CA 1
ATOM 1635 C C . MET A 1 197 ? -0.200 -8.115 6.242 1.00 94.44 197 MET A C 1
ATOM 1637 O O . MET A 1 197 ? -0.531 -8.367 7.399 1.00 94.44 197 MET A O 1
ATOM 1641 N N . HIS A 1 198 ? -0.506 -6.950 5.668 1.00 93.50 198 HIS A N 1
ATOM 1642 C CA . HIS A 1 198 ? -1.203 -5.848 6.340 1.00 93.50 198 HIS A CA 1
ATOM 1643 C C . HIS A 1 198 ? -0.462 -5.251 7.545 1.00 93.50 198 HIS A C 1
ATOM 1645 O O . HIS A 1 198 ? -1.086 -4.740 8.480 1.00 93.50 198 HIS A O 1
ATOM 1651 N N . ALA A 1 199 ? 0.871 -5.263 7.506 1.00 93.69 199 ALA A N 1
ATOM 1652 C CA . ALA A 1 199 ? 1.700 -4.659 8.539 1.00 93.69 199 ALA A CA 1
ATOM 1653 C C . ALA A 1 199 ? 1.361 -3.178 8.805 1.00 93.69 199 ALA A C 1
ATOM 1655 O O . ALA A 1 199 ? 0.898 -2.430 7.934 1.00 93.69 199 ALA A O 1
ATOM 1656 N N . GLY A 1 200 ? 1.638 -2.750 10.039 1.00 92.75 200 GLY A N 1
ATOM 1657 C CA . GLY A 1 200 ? 1.410 -1.382 10.493 1.00 92.75 200 GLY A CA 1
ATOM 1658 C C . GLY A 1 200 ? 2.291 -0.345 9.788 1.00 92.75 200 GLY A C 1
ATOM 1659 O O . GLY A 1 200 ? 3.299 -0.657 9.152 1.00 92.75 200 GLY A O 1
ATOM 1660 N N . VAL A 1 201 ? 1.935 0.931 9.966 1.00 94.75 201 VAL A N 1
ATOM 1661 C CA . VAL A 1 201 ? 2.550 2.083 9.276 1.00 94.75 201 VAL A CA 1
ATOM 1662 C C . VAL A 1 201 ? 4.077 2.083 9.370 1.00 94.75 201 VAL A C 1
ATOM 1664 O O . VAL A 1 201 ? 4.750 2.318 8.371 1.00 94.75 201 VAL A O 1
ATOM 1667 N N . SER A 1 202 ? 4.629 1.851 10.565 1.00 95.44 202 SER A N 1
ATOM 1668 C CA . SER A 1 202 ? 6.075 1.928 10.800 1.00 95.44 202 SER A CA 1
ATOM 1669 C C . SER A 1 202 ? 6.846 0.831 10.063 1.00 95.44 202 SER A C 1
ATOM 1671 O O . SER A 1 202 ? 7.897 1.111 9.501 1.00 95.44 202 SER A O 1
ATOM 1673 N N . ILE A 1 203 ? 6.307 -0.390 10.016 1.00 95.75 203 ILE A N 1
ATOM 1674 C CA . ILE A 1 203 ? 6.950 -1.534 9.354 1.00 95.75 203 ILE A CA 1
ATOM 1675 C C . ILE A 1 203 ? 6.976 -1.306 7.842 1.00 95.75 203 ILE A C 1
ATOM 1677 O O . ILE A 1 203 ? 8.036 -1.372 7.224 1.00 95.75 203 ILE A O 1
ATOM 1681 N N . VAL A 1 204 ? 5.829 -0.937 7.262 1.00 96.19 204 VAL A N 1
ATOM 1682 C CA . VAL A 1 204 ? 5.731 -0.611 5.831 1.00 96.19 204 VAL A CA 1
ATOM 1683 C C . VAL A 1 204 ? 6.675 0.540 5.475 1.00 96.19 204 VAL A C 1
ATOM 1685 O O . VAL A 1 204 ? 7.372 0.486 4.467 1.00 96.19 204 VAL A O 1
ATOM 1688 N N . MET A 1 205 ? 6.748 1.572 6.321 1.00 95.69 205 MET A N 1
ATOM 1689 C CA . MET A 1 205 ? 7.641 2.712 6.107 1.00 95.69 205 MET A CA 1
ATOM 1690 C C . MET A 1 205 ? 9.121 2.318 6.142 1.00 95.69 205 MET A C 1
ATOM 1692 O O . MET A 1 205 ? 9.895 2.842 5.344 1.00 95.69 205 MET A O 1
ATOM 1696 N N . ASN A 1 206 ? 9.519 1.425 7.048 1.00 94.50 206 ASN A N 1
ATOM 1697 C CA . ASN A 1 206 ? 10.904 0.974 7.157 1.00 94.50 206 ASN A CA 1
ATOM 1698 C C . ASN A 1 206 ? 11.317 0.152 5.933 1.00 94.50 206 ASN A C 1
ATOM 1700 O O . ASN A 1 206 ? 12.337 0.468 5.333 1.00 94.50 206 ASN A O 1
ATOM 1704 N N . HIS A 1 207 ? 10.478 -0.785 5.487 1.00 94.69 207 HIS A N 1
ATOM 1705 C CA . HIS A 1 207 ? 10.739 -1.532 4.254 1.00 94.69 207 HIS A CA 1
ATOM 1706 C C . HIS A 1 207 ? 10.774 -0.640 3.011 1.00 94.69 207 HIS A C 1
ATOM 1708 O O . HIS A 1 207 ? 11.592 -0.842 2.124 1.00 94.69 207 HIS A O 1
ATOM 1714 N N . LEU A 1 208 ? 9.914 0.379 2.925 1.00 94.50 208 LEU A N 1
ATOM 1715 C CA . LEU A 1 208 ? 9.985 1.326 1.809 1.00 94.50 208 LEU A CA 1
ATOM 1716 C C . LEU A 1 208 ? 11.281 2.144 1.840 1.00 94.50 208 LEU A C 1
ATOM 1718 O O . LEU A 1 208 ? 11.845 2.407 0.783 1.00 94.50 208 LEU A O 1
ATOM 1722 N N . ARG A 1 209 ? 11.783 2.504 3.028 1.00 92.19 209 ARG A N 1
ATOM 1723 C CA . ARG A 1 209 ? 13.045 3.245 3.203 1.00 92.19 209 ARG A CA 1
ATOM 1724 C C . ARG A 1 209 ? 14.292 2.456 2.820 1.00 92.19 209 ARG A C 1
ATOM 1726 O O . ARG A 1 209 ? 15.325 3.081 2.608 1.00 92.19 209 ARG A O 1
ATOM 1733 N N . GLU A 1 210 ? 14.198 1.134 2.688 1.00 91.25 210 GLU A N 1
ATOM 1734 C CA . GLU A 1 210 ? 15.293 0.313 2.158 1.00 91.25 210 GLU A CA 1
ATOM 1735 C C . GLU A 1 210 ? 15.636 0.671 0.708 1.00 91.25 210 GLU A C 1
ATOM 1737 O O . GLU A 1 210 ? 16.749 0.419 0.258 1.00 91.25 210 GLU A O 1
ATOM 1742 N N . SER A 1 211 ? 14.690 1.252 -0.038 1.00 90.19 211 SER A N 1
ATOM 1743 C CA . SER A 1 211 ? 14.893 1.598 -1.450 1.00 90.19 211 SER A CA 1
ATOM 1744 C C . SER A 1 211 ? 14.444 3.005 -1.846 1.00 90.19 211 SER A C 1
ATOM 1746 O O . SER A 1 211 ? 14.985 3.583 -2.791 1.00 90.19 211 SER A O 1
ATOM 1748 N N . PHE A 1 212 ? 13.478 3.584 -1.130 1.00 93.50 212 PHE A N 1
ATOM 1749 C CA . PHE A 1 212 ? 12.788 4.806 -1.526 1.00 93.50 212 PHE A CA 1
ATOM 1750 C C . PHE A 1 212 ? 12.719 5.837 -0.397 1.00 93.50 212 PHE A C 1
ATOM 1752 O O . PHE A 1 212 ? 12.368 5.549 0.748 1.00 93.50 212 PHE A O 1
ATOM 1759 N N . TRP A 1 213 ? 12.946 7.095 -0.759 1.00 93.25 213 TRP A N 1
ATOM 1760 C CA . TRP A 1 213 ? 12.688 8.266 0.061 1.00 93.25 213 TRP A CA 1
ATOM 1761 C C . TRP A 1 213 ? 11.434 8.992 -0.439 1.00 93.25 213 TRP A C 1
ATOM 1763 O O . TRP A 1 213 ? 11.492 9.919 -1.246 1.00 93.25 213 TRP A O 1
ATOM 1773 N N . ILE A 1 214 ? 10.270 8.556 0.043 1.00 93.81 214 ILE A N 1
ATOM 1774 C CA . ILE A 1 214 ? 8.984 9.168 -0.313 1.00 93.81 214 ILE A CA 1
ATOM 1775 C C . ILE A 1 214 ? 8.765 10.426 0.543 1.00 93.81 214 ILE A C 1
ATOM 1777 O O . ILE A 1 214 ? 8.805 10.376 1.780 1.00 93.81 214 ILE A O 1
ATOM 1781 N N . LEU A 1 215 ? 8.495 11.568 -0.092 1.00 91.06 215 LEU A N 1
ATOM 1782 C CA . LEU A 1 215 ? 8.171 12.805 0.624 1.00 91.06 215 LEU A CA 1
ATOM 1783 C C . LEU A 1 215 ? 6.914 12.602 1.481 1.00 91.06 215 LEU A C 1
ATOM 1785 O O . LEU A 1 215 ? 5.961 11.962 1.058 1.00 91.06 215 LEU A O 1
ATOM 1789 N N . LYS A 1 216 ? 6.896 13.101 2.725 1.00 90.69 216 LYS A N 1
ATOM 1790 C CA . LYS A 1 216 ? 5.745 12.959 3.651 1.00 90.69 216 LYS A CA 1
ATOM 1791 C C . LYS A 1 216 ? 5.182 11.516 3.751 1.00 90.69 216 LYS A C 1
ATOM 1793 O O . LYS A 1 216 ? 4.000 11.341 4.062 1.00 90.69 216 LYS A O 1
ATOM 1798 N N . ALA A 1 217 ? 6.020 10.482 3.569 1.00 92.44 217 ALA A N 1
ATOM 1799 C CA . ALA A 1 217 ? 5.607 9.073 3.441 1.00 92.44 217 ALA A CA 1
ATOM 1800 C C . ALA A 1 217 ? 4.632 8.605 4.529 1.00 92.44 217 ALA A C 1
ATOM 1802 O O . ALA A 1 217 ? 3.628 7.955 4.253 1.00 92.44 217 ALA A O 1
ATOM 1803 N N . ARG A 1 218 ? 4.886 8.98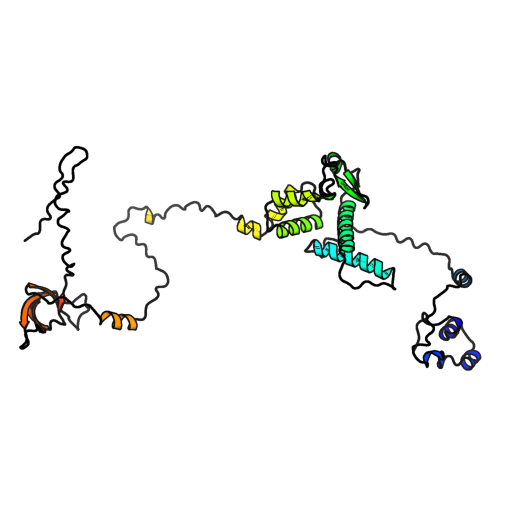5 5.788 1.00 94.69 218 ARG A N 1
ATOM 1804 C CA . ARG A 1 218 ? 4.077 8.549 6.934 1.00 94.69 218 ARG A CA 1
ATOM 1805 C C . ARG A 1 218 ? 2.615 8.988 6.844 1.00 94.69 218 ARG A C 1
ATOM 1807 O O . ARG A 1 218 ? 1.757 8.315 7.411 1.00 94.69 218 ARG A O 1
ATOM 1814 N N . LYS A 1 219 ? 2.330 10.137 6.218 1.00 94.56 219 LYS A N 1
ATOM 1815 C CA . LYS A 1 219 ? 0.957 10.627 6.018 1.00 94.56 219 LYS A CA 1
ATOM 1816 C C . LYS A 1 219 ? 0.252 9.764 4.973 1.00 94.56 219 LYS A C 1
ATOM 1818 O O . LYS A 1 219 ? -0.829 9.258 5.248 1.00 94.56 219 LYS A O 1
ATOM 1823 N N . LEU A 1 220 ? 0.910 9.538 3.838 1.00 94.75 220 LEU A N 1
ATOM 1824 C CA . LEU A 1 220 ? 0.385 8.735 2.735 1.00 94.75 220 LEU A CA 1
ATOM 1825 C C . LEU A 1 220 ? 0.136 7.275 3.147 1.00 94.75 220 LEU A C 1
ATOM 1827 O O . LEU A 1 220 ? -0.955 6.754 2.944 1.00 94.75 220 LEU A O 1
ATOM 1831 N N . ILE A 1 221 ? 1.101 6.637 3.819 1.00 95.56 221 ILE A N 1
ATOM 1832 C CA . ILE A 1 221 ? 0.960 5.253 4.305 1.00 95.56 221 ILE A CA 1
ATOM 1833 C C . ILE A 1 221 ? -0.204 5.142 5.299 1.00 95.56 221 ILE A C 1
ATOM 1835 O O . ILE A 1 221 ? -1.004 4.214 5.209 1.00 95.56 221 ILE A O 1
ATOM 1839 N N . ARG A 1 222 ? -0.349 6.105 6.223 1.00 95.06 222 ARG A N 1
ATOM 1840 C CA . ARG A 1 222 ? -1.500 6.143 7.143 1.00 95.06 222 ARG A CA 1
ATOM 1841 C C . ARG A 1 222 ? -2.824 6.227 6.397 1.00 95.06 222 ARG A C 1
ATOM 1843 O O . ARG A 1 222 ? -3.730 5.478 6.736 1.00 95.06 222 ARG A O 1
ATOM 1850 N N . GLN A 1 223 ? -2.922 7.089 5.387 1.00 94.69 223 GLN A N 1
ATOM 1851 C CA . GLN A 1 223 ? -4.131 7.213 4.570 1.00 94.69 223 GLN A CA 1
ATOM 1852 C C . GLN A 1 223 ? -4.474 5.898 3.858 1.00 94.69 223 GLN A C 1
ATOM 1854 O O . GLN A 1 223 ? -5.638 5.508 3.832 1.00 94.69 223 GLN A O 1
ATOM 1859 N N . ILE A 1 224 ? -3.474 5.191 3.326 1.00 93.62 224 ILE A N 1
ATOM 1860 C CA . ILE A 1 224 ? -3.663 3.902 2.647 1.00 93.62 224 ILE A CA 1
ATOM 1861 C C . ILE A 1 224 ? -4.154 2.829 3.623 1.00 93.62 224 ILE A C 1
ATOM 1863 O O . ILE A 1 224 ? -5.171 2.184 3.370 1.00 93.62 224 ILE A O 1
ATOM 1867 N N . ILE A 1 225 ? -3.489 2.679 4.770 1.00 94.19 225 ILE A N 1
ATOM 1868 C CA . ILE A 1 225 ? -3.866 1.684 5.785 1.00 94.19 225 ILE A CA 1
ATOM 1869 C C . ILE A 1 225 ? -5.251 1.995 6.362 1.00 94.19 225 ILE A C 1
ATOM 1871 O O . ILE A 1 225 ? -6.065 1.091 6.529 1.00 94.19 225 ILE A O 1
ATOM 1875 N N . GLN A 1 226 ? -5.563 3.274 6.595 1.00 92.19 226 GLN A N 1
ATOM 1876 C CA . GLN A 1 226 ? -6.893 3.696 7.031 1.00 92.19 226 GLN A CA 1
ATOM 1877 C C . GLN A 1 226 ? -7.972 3.411 5.992 1.00 92.19 226 GLN A C 1
ATOM 1879 O O . GLN A 1 226 ? -9.110 3.218 6.388 1.00 92.19 226 GLN A O 1
ATOM 1884 N N . LYS A 1 227 ? -7.666 3.385 4.689 1.00 93.31 227 LYS A N 1
ATOM 1885 C CA . LYS A 1 227 ? -8.624 3.000 3.638 1.00 93.31 227 LYS A CA 1
ATOM 1886 C C . LYS A 1 227 ? -8.759 1.481 3.484 1.00 93.31 227 LYS A C 1
ATOM 1888 O O . LYS A 1 227 ? -9.797 1.027 3.009 1.00 93.31 227 LYS A O 1
ATOM 1893 N N . CYS A 1 228 ? -7.768 0.697 3.911 1.00 94.50 228 CYS A N 1
ATOM 1894 C CA . CYS A 1 228 ? -7.774 -0.760 3.789 1.00 94.50 228 CYS A CA 1
ATOM 1895 C C . CYS A 1 228 ? -8.898 -1.406 4.618 1.00 94.50 228 CYS A C 1
ATOM 1897 O O . CYS A 1 228 ? -8.928 -1.313 5.845 1.00 94.50 228 CYS A O 1
ATOM 1899 N N . THR A 1 229 ? -9.806 -2.121 3.952 1.00 93.25 229 THR A N 1
ATOM 1900 C CA . THR A 1 229 ? -10.960 -2.782 4.586 1.00 93.25 229 THR A CA 1
ATOM 1901 C C . THR A 1 229 ? -10.550 -3.888 5.557 1.00 93.25 229 THR A C 1
ATOM 1903 O O . THR A 1 229 ? -11.139 -4.008 6.630 1.00 93.25 229 THR A O 1
ATOM 1906 N N . ARG A 1 230 ? -9.505 -4.659 5.226 1.00 93.44 230 ARG A N 1
ATOM 1907 C CA . ARG A 1 230 ? -8.957 -5.708 6.101 1.00 93.44 230 ARG A CA 1
ATOM 1908 C C . ARG A 1 230 ? -8.423 -5.098 7.394 1.00 93.44 230 ARG A C 1
ATOM 1910 O O . ARG A 1 230 ? -8.866 -5.492 8.468 1.00 93.44 230 ARG A O 1
ATOM 1917 N N . CYS A 1 231 ? -7.573 -4.075 7.303 1.00 94.31 231 CYS A N 1
ATOM 1918 C CA . CYS A 1 231 ? -7.064 -3.372 8.483 1.00 94.31 231 CYS A CA 1
ATOM 1919 C C . 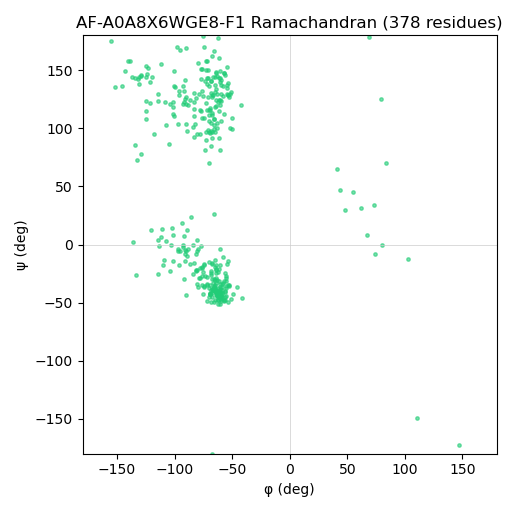CYS A 1 231 ? -8.176 -2.722 9.305 1.00 94.31 231 CYS A C 1
ATOM 1921 O O . CYS A 1 231 ? -8.162 -2.850 10.524 1.00 94.31 231 CYS A O 1
ATOM 1923 N N . LYS A 1 232 ? -9.162 -2.078 8.663 1.00 92.88 232 LYS A N 1
ATOM 1924 C CA . LYS A 1 232 ? -10.324 -1.513 9.367 1.00 92.88 232 LYS A CA 1
ATOM 1925 C C . LYS A 1 232 ? -11.061 -2.566 10.186 1.00 92.88 232 LYS A C 1
ATOM 1927 O O . LYS A 1 232 ? -11.381 -2.308 11.338 1.00 92.88 232 LYS A O 1
ATOM 1932 N N . ARG A 1 233 ? -11.301 -3.748 9.610 1.00 91.06 233 ARG A N 1
ATOM 1933 C CA . ARG A 1 233 ? -12.002 -4.844 10.291 1.00 91.06 233 ARG A CA 1
ATOM 1934 C C . ARG A 1 233 ? -11.241 -5.336 11.522 1.00 91.06 233 ARG A C 1
ATOM 1936 O O . ARG A 1 233 ? -11.858 -5.532 12.558 1.00 91.06 233 ARG A O 1
ATOM 1943 N N . PHE A 1 234 ? -9.924 -5.515 11.418 1.00 88.94 234 PHE A N 1
ATOM 1944 C CA . PHE A 1 234 ? -9.100 -5.968 12.548 1.00 88.94 234 PHE A CA 1
ATOM 1945 C C . PHE A 1 234 ? -8.829 -4.871 13.585 1.00 88.94 234 PHE A C 1
ATOM 1947 O O . PHE A 1 234 ? -8.625 -5.174 14.753 1.00 88.94 234 PHE A O 1
ATOM 1954 N N . SER A 1 235 ? -8.836 -3.603 13.170 1.00 86.62 235 SER A N 1
ATOM 1955 C CA . SER A 1 235 ? -8.624 -2.447 14.048 1.00 86.62 235 SER A CA 1
ATOM 1956 C C . SER A 1 235 ? -9.917 -1.914 14.679 1.00 86.62 235 SER A C 1
ATOM 1958 O O . SER A 1 235 ? -9.852 -0.957 15.451 1.00 86.62 235 SER A O 1
ATOM 1960 N N . ALA A 1 236 ? -11.081 -2.469 14.331 1.00 87.38 236 ALA A N 1
ATOM 1961 C CA . ALA A 1 236 ? -12.361 -2.031 14.868 1.00 87.38 236 ALA A CA 1
ATOM 1962 C C . ALA A 1 236 ? -12.416 -2.309 16.377 1.00 87.38 236 ALA A C 1
ATOM 1964 O O . ALA A 1 236 ? -12.315 -3.454 16.818 1.00 87.38 236 ALA A O 1
ATOM 1965 N N . GLN A 1 237 ? -12.560 -1.248 17.170 1.00 83.19 237 GLN A N 1
ATOM 1966 C CA . GLN A 1 237 ? -12.754 -1.373 18.610 1.00 83.19 237 GLN A CA 1
ATOM 1967 C C . GLN A 1 237 ? -14.189 -1.809 18.910 1.00 83.19 237 GLN A C 1
ATOM 1969 O O . GLN A 1 237 ? -15.114 -1.507 18.151 1.00 83.19 237 GLN A O 1
ATOM 1974 N N . LYS A 1 238 ? -14.374 -2.524 20.026 1.00 82.94 238 LYS A N 1
ATOM 1975 C CA . LYS A 1 238 ? -15.712 -2.824 20.539 1.00 82.94 238 LYS A CA 1
ATOM 1976 C C . LYS A 1 238 ? -16.407 -1.496 20.819 1.00 82.94 238 LYS A C 1
ATOM 1978 O O . LYS A 1 238 ? -15.829 -0.640 21.481 1.00 82.94 238 LYS A O 1
ATOM 1983 N N . THR A 1 239 ? -17.622 -1.328 20.313 1.00 82.75 239 THR A N 1
ATOM 1984 C CA . THR A 1 239 ? -18.445 -0.176 20.671 1.00 82.75 239 THR A CA 1
ATOM 1985 C C . THR A 1 239 ? -18.697 -0.229 22.173 1.00 82.75 239 THR A C 1
ATOM 1987 O O . THR A 1 239 ? -19.327 -1.169 22.659 1.00 82.75 239 THR A O 1
ATOM 1990 N N . GLU A 1 240 ? -18.175 0.749 22.910 1.00 84.88 240 GLU A N 1
ATOM 1991 C CA . GLU A 1 240 ? -18.531 0.939 24.310 1.00 84.88 240 GLU A CA 1
ATOM 1992 C C . GLU A 1 240 ? -19.989 1.389 24.348 1.00 84.88 240 GLU A C 1
ATOM 1994 O O . GLU A 1 240 ? -20.338 2.504 23.961 1.00 84.88 240 GLU A O 1
ATOM 1999 N N . VAL A 1 241 ? -20.869 0.467 24.728 1.00 85.75 241 VAL A N 1
ATOM 2000 C CA . VAL A 1 241 ? -22.279 0.775 24.925 1.00 85.75 241 VAL A CA 1
ATOM 2001 C C . VAL A 1 241 ? -22.385 1.477 26.269 1.00 85.75 241 VAL A C 1
ATOM 2003 O O . VAL A 1 241 ? -22.098 0.873 27.303 1.00 85.75 241 VAL A O 1
ATOM 2006 N N . VAL A 1 242 ? -22.794 2.747 26.264 1.00 86.19 242 VAL A N 1
ATOM 2007 C CA . VAL A 1 242 ? -23.197 3.417 27.504 1.00 86.19 242 VAL A CA 1
ATOM 2008 C C . VAL A 1 242 ? -24.387 2.628 28.057 1.00 86.19 242 VAL A C 1
ATOM 2010 O O . VAL A 1 242 ? -25.379 2.479 27.336 1.00 86.19 242 VAL A O 1
ATOM 2013 N N . PRO A 1 243 ? -24.305 2.069 29.279 1.00 84.69 243 PRO A N 1
ATOM 2014 C CA . PRO A 1 243 ? -25.400 1.284 29.823 1.00 84.69 243 PRO A CA 1
ATOM 2015 C C . PRO A 1 243 ? -26.641 2.171 29.903 1.00 84.69 243 PRO A C 1
ATOM 2017 O O . PRO A 1 243 ? -26.610 3.245 30.506 1.00 84.69 243 PRO A O 1
ATOM 2020 N N . SER A 1 244 ? -27.729 1.741 29.266 1.00 86.12 244 SER A N 1
ATOM 2021 C CA . SER A 1 244 ? -29.001 2.448 29.367 1.00 86.12 244 SER A CA 1
ATOM 2022 C C . SER A 1 244 ? -29.504 2.397 30.807 1.00 86.12 244 SER A C 1
ATOM 2024 O O . SER A 1 244 ? -29.294 1.404 31.511 1.00 86.12 244 SER A O 1
ATOM 2026 N N . SER A 1 245 ? -30.225 3.433 31.235 1.00 91.44 245 SER A N 1
ATOM 2027 C CA . SER A 1 245 ? -30.956 3.394 32.501 1.00 91.44 245 SER A CA 1
ATOM 2028 C C . SER A 1 245 ? -31.865 2.161 32.551 1.00 91.44 245 SER A C 1
ATOM 2030 O O . SER A 1 245 ? -32.475 1.786 31.547 1.00 91.44 245 SER A O 1
ATOM 2032 N N . LEU A 1 246 ? -31.922 1.505 33.712 1.00 90.50 246 LEU A N 1
ATOM 2033 C CA . LEU A 1 246 ? -32.764 0.324 33.898 1.00 90.50 246 LEU A CA 1
ATOM 2034 C C . LEU A 1 246 ? -34.247 0.693 33.694 1.00 90.50 246 LEU A C 1
ATOM 2036 O O . LEU A 1 246 ? -34.653 1.780 34.112 1.00 90.50 246 LEU A O 1
ATOM 2040 N N . PRO A 1 247 ? -35.067 -0.195 33.098 1.00 90.56 247 PRO A N 1
ATOM 2041 C CA . PRO A 1 247 ? -36.507 0.021 32.993 1.00 90.56 247 PRO A CA 1
ATOM 2042 C C . PRO A 1 247 ? -37.139 0.244 34.369 1.00 90.56 247 PRO A C 1
ATOM 2044 O O . PRO A 1 247 ? -36.728 -0.382 35.348 1.00 90.56 247 PRO A O 1
ATOM 2047 N N . ILE A 1 248 ? -38.174 1.084 34.433 1.00 88.44 248 ILE A N 1
ATOM 2048 C CA . ILE A 1 248 ? -38.893 1.416 35.678 1.00 88.44 248 ILE A CA 1
ATOM 2049 C C . ILE A 1 248 ? -39.402 0.150 36.381 1.00 88.44 248 ILE A C 1
ATOM 2051 O O . ILE A 1 248 ? -39.327 0.045 37.604 1.00 88.44 248 ILE A O 1
ATOM 2055 N N . ASP A 1 249 ? -39.819 -0.857 35.617 1.00 88.19 249 ASP A N 1
ATOM 2056 C CA . ASP A 1 249 ? -40.309 -2.135 36.142 1.00 88.19 249 ASP A CA 1
ATOM 2057 C C . ASP A 1 249 ? -39.239 -2.938 36.905 1.00 88.19 249 ASP A C 1
ATOM 2059 O O . ASP A 1 249 ? -39.580 -3.780 37.730 1.00 88.19 249 ASP A O 1
ATOM 2063 N N . ARG A 1 250 ? -37.942 -2.668 36.678 1.00 84.06 250 ARG A N 1
ATOM 2064 C CA . ARG A 1 250 ? -36.833 -3.272 37.446 1.00 84.06 250 ARG A CA 1
ATOM 2065 C C . ARG A 1 250 ? -36.478 -2.515 38.726 1.00 84.06 250 ARG A C 1
ATOM 2067 O O . ARG A 1 250 ? -35.750 -3.065 39.547 1.00 84.06 250 ARG A O 1
ATOM 2074 N N . VAL A 1 251 ? -36.907 -1.261 38.863 1.00 88.31 251 VAL A N 1
ATOM 2075 C CA . VAL A 1 251 ? -36.475 -0.363 39.954 1.00 88.31 251 VAL A CA 1
ATOM 2076 C C . VAL A 1 251 ? -37.633 0.001 40.884 1.00 88.31 251 VAL A C 1
ATOM 2078 O O . VAL A 1 251 ? -37.421 0.311 42.053 1.00 88.31 251 VAL A O 1
ATOM 2081 N N . SER A 1 252 ? -38.865 -0.039 40.381 1.00 87.31 252 SER A N 1
ATOM 2082 C CA . SER A 1 252 ? -40.056 0.253 41.169 1.00 87.31 252 SER A CA 1
ATOM 2083 C C . SER A 1 252 ? -40.311 -0.824 42.226 1.00 87.31 252 SER A C 1
ATOM 2085 O O . SER A 1 252 ? -40.158 -2.024 41.990 1.00 87.31 252 SER A O 1
ATOM 2087 N N . ASN A 1 253 ? -40.743 -0.383 43.409 1.00 88.50 253 ASN A N 1
ATOM 2088 C CA . ASN A 1 253 ? -41.225 -1.280 44.454 1.00 88.50 253 ASN A CA 1
ATOM 2089 C C . ASN A 1 253 ? -42.554 -1.896 43.998 1.00 88.50 253 ASN A C 1
ATOM 2091 O O . ASN A 1 253 ? -43.609 -1.270 44.105 1.00 88.50 253 ASN A O 1
ATOM 2095 N N . SER A 1 254 ? -42.491 -3.111 43.465 1.00 86.00 254 SER A N 1
ATOM 2096 C CA . SER A 1 254 ? -43.641 -3.862 42.967 1.00 86.00 254 SER A CA 1
ATOM 2097 C C . SER A 1 254 ? -44.104 -4.903 43.989 1.00 86.00 254 SER A C 1
ATOM 2099 O O . SER A 1 254 ? -43.325 -5.429 44.787 1.00 86.00 254 SER A O 1
ATOM 2101 N N . LYS A 1 255 ? -45.408 -5.191 43.999 1.00 89.38 255 LYS A N 1
ATOM 2102 C CA . LYS A 1 255 ? -45.973 -6.283 44.800 1.00 89.38 255 LYS A CA 1
ATOM 2103 C C . LYS A 1 255 ? -45.586 -7.631 44.191 1.00 89.38 255 LYS A C 1
ATOM 2105 O O . LYS A 1 255 ? -45.299 -7.737 42.999 1.00 89.38 255 LYS A O 1
ATOM 2110 N N . ILE A 1 256 ? -45.626 -8.678 45.012 1.00 87.56 256 ILE A N 1
ATOM 2111 C CA . ILE A 1 256 ? -45.357 -10.053 44.572 1.00 87.56 256 ILE A CA 1
ATOM 2112 C C . ILE A 1 256 ? -46.285 -10.384 43.386 1.00 87.56 256 ILE A C 1
ATOM 2114 O O . ILE A 1 256 ? -47.489 -10.148 43.468 1.00 87.56 256 ILE A O 1
ATOM 2118 N N . PHE A 1 257 ? -45.712 -10.896 42.291 1.00 87.06 257 PHE A N 1
ATOM 2119 C CA . PHE A 1 257 ? -46.387 -11.230 41.022 1.00 87.06 257 PHE A CA 1
ATOM 2120 C C . PHE A 1 257 ? -46.942 -10.057 40.192 1.00 87.06 257 PHE A C 1
ATOM 2122 O O . PHE A 1 257 ? -47.617 -10.295 39.195 1.00 87.06 257 PHE A O 1
ATOM 2129 N N . GLN A 1 258 ? -46.652 -8.801 40.542 1.00 88.06 258 GLN A N 1
ATOM 2130 C CA . GLN A 1 258 ? -47.092 -7.644 39.752 1.00 88.06 258 GLN A CA 1
ATOM 2131 C C . GLN A 1 258 ? -46.284 -7.468 38.455 1.00 88.06 258 GLN A C 1
ATOM 2133 O O . GLN A 1 258 ? -46.840 -7.070 37.436 1.00 88.06 258 GLN A O 1
ATOM 2138 N N . VAL A 1 259 ? -44.983 -7.769 38.495 1.00 88.19 259 VAL A N 1
ATOM 2139 C CA . VAL A 1 259 ? -44.077 -7.725 37.340 1.00 88.19 259 VAL A CA 1
ATOM 2140 C C . VAL A 1 259 ? -43.483 -9.118 37.153 1.00 88.19 259 VAL A C 1
ATOM 2142 O O . VAL A 1 259 ? -42.863 -9.657 38.070 1.00 88.19 259 VAL A O 1
ATOM 2145 N N . VAL A 1 260 ? -43.680 -9.714 35.976 1.00 87.38 260 VAL A N 1
ATOM 2146 C CA . VAL A 1 260 ? -43.181 -11.054 35.637 1.00 87.38 260 VAL A CA 1
ATOM 2147 C C . VAL A 1 260 ? -42.355 -10.963 34.359 1.00 87.38 260 VAL A C 1
ATOM 2149 O O . VAL A 1 260 ? -42.843 -10.499 33.332 1.00 87.38 260 VAL A O 1
ATOM 2152 N N . GLY A 1 261 ? -41.101 -11.410 34.421 1.00 87.56 261 GLY A N 1
ATOM 2153 C CA . GLY A 1 261 ? -40.269 -11.607 33.238 1.00 87.56 261 GLY A CA 1
ATOM 2154 C C . GLY A 1 261 ? -40.493 -13.009 32.687 1.00 87.56 261 GLY A C 1
ATOM 2155 O O . GLY A 1 261 ? -40.254 -13.985 33.394 1.00 87.56 261 GLY A O 1
ATOM 2156 N N . VAL A 1 262 ? -40.952 -13.107 31.442 1.00 89.12 262 VAL A N 1
ATOM 2157 C CA . VAL A 1 262 ? -41.047 -14.378 30.719 1.00 89.12 262 VAL A CA 1
ATOM 2158 C C . VAL A 1 262 ? -39.963 -14.371 29.656 1.00 89.12 262 VAL A C 1
ATOM 2160 O O . VAL A 1 262 ? -39.926 -13.464 28.828 1.00 89.12 262 VAL A O 1
ATOM 2163 N N . ASP A 1 263 ? -39.087 -15.368 29.696 1.00 92.38 263 ASP A N 1
ATOM 2164 C CA . ASP A 1 263 ? -38.102 -15.617 28.649 1.00 92.38 263 ASP A CA 1
ATOM 2165 C C . ASP A 1 263 ? -38.339 -17.012 28.076 1.00 92.38 263 ASP A C 1
ATOM 2167 O O . ASP A 1 263 ? -38.760 -17.929 28.791 1.00 92.38 263 ASP A O 1
ATOM 2171 N N . LEU A 1 264 ? -38.119 -17.157 26.776 1.00 86.25 264 LEU A N 1
ATOM 2172 C CA . LEU A 1 264 ? -38.255 -18.434 26.092 1.00 86.25 264 LEU A CA 1
ATOM 2173 C C . LEU A 1 264 ? -36.862 -18.981 25.833 1.00 86.25 264 LEU A C 1
ATOM 2175 O O . LEU A 1 264 ? -36.056 -18.369 25.135 1.00 86.25 264 LEU A O 1
ATOM 2179 N N . GLU A 1 265 ? -36.591 -20.165 26.369 1.00 82.00 265 GLU A N 1
ATOM 2180 C CA . GLU A 1 265 ? -35.348 -20.855 26.070 1.00 82.00 265 GLU A CA 1
ATOM 2181 C C . GLU A 1 265 ? -35.368 -21.393 24.628 1.00 82.00 265 GLU A C 1
ATOM 2183 O O . GLU A 1 265 ? -36.390 -21.880 24.132 1.00 82.00 265 GLU A O 1
ATOM 2188 N N . GLY A 1 266 ? -34.227 -21.250 23.943 1.00 79.50 266 GLY A N 1
ATOM 2189 C CA . GLY A 1 266 ? -34.020 -21.654 22.551 1.00 79.50 266 GLY A CA 1
ATOM 2190 C C . GLY A 1 266 ? -34.175 -23.166 22.314 1.00 79.50 266 GLY A C 1
ATOM 2191 O O . GLY A 1 266 ? -34.428 -23.923 23.247 1.00 79.50 266 GLY A O 1
ATOM 2192 N N . PRO A 1 267 ? -34.044 -23.634 21.056 1.00 76.50 267 PRO A N 1
ATOM 2193 C CA . PRO A 1 267 ? -34.667 -24.865 20.572 1.00 76.50 267 PRO A CA 1
ATOM 2194 C C . PRO A 1 267 ? -34.417 -26.076 21.477 1.00 76.50 267 PRO A C 1
ATOM 2196 O O . PRO A 1 267 ? -33.325 -26.649 21.529 1.00 76.50 267 PRO A O 1
ATOM 2199 N N . LEU A 1 268 ? -35.487 -26.487 22.159 1.00 78.00 268 LEU A N 1
ATOM 2200 C CA . LEU A 1 268 ? -35.518 -27.701 22.953 1.00 78.00 268 LEU A CA 1
ATOM 2201 C C . LEU A 1 268 ? -35.590 -28.893 22.002 1.00 78.00 268 LEU A C 1
ATOM 2203 O O . LEU A 1 268 ? -36.609 -29.152 21.361 1.00 78.00 268 LEU A O 1
ATOM 2207 N N . HIS A 1 269 ? -34.490 -29.634 21.915 1.00 79.44 269 HIS A N 1
ATOM 2208 C CA . HIS A 1 269 ? -34.449 -30.880 21.166 1.00 79.44 269 HIS A CA 1
ATOM 2209 C C . HIS A 1 269 ? -35.230 -31.938 21.949 1.00 79.44 269 HIS A C 1
ATOM 2211 O O . HIS A 1 269 ? -34.725 -32.549 22.893 1.00 79.44 269 HIS A O 1
ATOM 2217 N N . LEU A 1 270 ? -36.497 -32.130 21.579 1.00 70.81 270 LEU A N 1
ATOM 2218 C CA . LEU A 1 270 ? -37.337 -33.170 22.158 1.00 70.81 270 LEU A CA 1
ATOM 2219 C C . LEU A 1 270 ? -36.798 -34.537 21.729 1.00 70.81 270 LEU A C 1
ATOM 2221 O O . LEU A 1 270 ? -36.872 -34.917 20.562 1.00 70.81 270 LEU A O 1
ATOM 2225 N N . LYS A 1 271 ? -36.256 -35.291 22.688 1.00 62.47 271 LYS A N 1
ATOM 2226 C CA . LYS A 1 271 ? -35.914 -36.698 22.479 1.00 62.47 271 LYS A CA 1
ATOM 2227 C C . LYS A 1 271 ? -37.214 -37.484 22.300 1.00 62.47 271 LYS A C 1
ATOM 2229 O O . LYS A 1 271 ? -38.133 -37.355 23.112 1.00 62.47 271 LYS A O 1
ATOM 2234 N N . ASP A 1 272 ? -37.296 -38.267 21.230 1.00 65.31 272 ASP A N 1
ATOM 2235 C CA . ASP A 1 272 ? -38.507 -38.988 20.843 1.00 65.31 272 ASP A CA 1
ATOM 2236 C C . ASP A 1 272 ? -39.045 -39.853 22.004 1.00 65.31 272 ASP A C 1
ATOM 2238 O O . ASP A 1 272 ? -38.314 -40.630 22.629 1.00 65.31 272 ASP A O 1
ATOM 2242 N N . ARG A 1 273 ? -40.341 -39.712 22.317 1.00 53.16 273 ARG A N 1
ATOM 2243 C CA . ARG A 1 273 ? -40.992 -40.309 23.505 1.00 53.16 273 ARG A CA 1
ATOM 2244 C C . ARG A 1 273 ? -40.918 -41.838 23.536 1.00 53.16 273 ARG A C 1
ATOM 2246 O O . ARG A 1 273 ? -41.129 -42.431 24.595 1.00 53.16 273 ARG A O 1
ATOM 2253 N N . ARG A 1 274 ? -40.629 -42.474 22.399 1.00 54.72 274 ARG A N 1
ATOM 2254 C CA . ARG A 1 274 ? -40.475 -43.929 22.281 1.00 54.72 274 ARG A CA 1
ATOM 2255 C C . ARG A 1 274 ? -39.250 -44.444 23.047 1.00 54.72 274 ARG A C 1
ATOM 2257 O O . ARG A 1 274 ? -39.380 -45.418 23.777 1.00 54.72 274 ARG A O 1
ATOM 2264 N N . GLN A 1 275 ? -38.129 -43.719 23.024 1.00 51.38 275 GLN A N 1
ATOM 2265 C CA . GLN A 1 275 ? -36.889 -44.151 23.693 1.00 51.38 275 GLN A CA 1
ATOM 2266 C C . GLN A 1 275 ? -36.954 -44.061 25.230 1.00 51.38 275 GLN A C 1
ATOM 2268 O O . GLN A 1 275 ? -36.294 -44.821 25.934 1.00 51.38 275 GLN A O 1
ATOM 2273 N N . LEU A 1 276 ? -37.767 -43.152 25.780 1.00 47.88 276 LEU A N 1
ATOM 2274 C CA . LEU A 1 276 ? -37.910 -42.984 27.236 1.00 47.88 276 LEU A CA 1
ATOM 2275 C C . LEU A 1 276 ? -38.808 -44.048 27.884 1.00 47.88 276 LEU A C 1
ATOM 2277 O O . LEU A 1 276 ? -38.612 -44.376 29.057 1.00 47.88 276 LEU A O 1
ATOM 2281 N N . ARG A 1 277 ? -39.781 -44.602 27.146 1.00 44.94 277 ARG A N 1
ATOM 2282 C CA . ARG A 1 277 ? -40.648 -45.679 27.660 1.00 44.94 277 ARG A CA 1
ATOM 2283 C C . ARG A 1 277 ? -39.889 -46.993 27.841 1.00 44.94 277 ARG A C 1
ATOM 2285 O O . ARG A 1 277 ? -40.141 -47.691 28.816 1.00 44.94 277 ARG A O 1
ATOM 2292 N N . GLU A 1 278 ? -38.929 -47.279 26.969 1.00 45.44 278 GLU A N 1
ATOM 2293 C CA . GLU A 1 278 ? -38.083 -48.475 27.069 1.00 45.44 278 GLU A CA 1
ATOM 2294 C C . GLU A 1 278 ? -37.085 -48.373 28.236 1.00 45.44 278 GLU A C 1
ATOM 2296 O O . GLU A 1 278 ? -36.856 -49.352 28.943 1.00 45.44 278 GLU A O 1
ATOM 2301 N N . GLN A 1 279 ? -36.568 -47.173 28.530 1.00 44.69 279 GLN A N 1
ATOM 2302 C CA . GLN A 1 279 ? -35.637 -46.969 29.649 1.00 44.69 279 GLN A CA 1
ATOM 2303 C C . GLN A 1 279 ? -36.315 -46.891 31.026 1.00 44.69 279 GLN A C 1
ATOM 2305 O O . GLN A 1 279 ? -35.707 -47.277 32.018 1.00 44.69 279 GLN A O 1
ATOM 2310 N N . THR A 1 280 ? -37.570 -46.435 31.129 1.00 44.75 280 THR A N 1
ATOM 2311 C CA . THR A 1 280 ? -38.276 -46.351 32.429 1.00 44.75 280 THR A CA 1
ATOM 2312 C C . THR A 1 280 ? -38.923 -47.660 32.881 1.00 44.75 280 THR A C 1
ATOM 2314 O O . THR A 1 280 ? -39.234 -47.798 34.065 1.00 44.75 280 THR A O 1
ATOM 2317 N N . GLN A 1 281 ? -39.093 -48.639 31.987 1.00 47.25 281 GLN A N 1
ATOM 2318 C CA . GLN A 1 281 ? -39.520 -49.990 32.373 1.00 47.25 281 GLN A CA 1
ATOM 2319 C C . GLN A 1 281 ? -38.389 -50.803 33.020 1.00 47.25 281 GLN A C 1
ATOM 2321 O O . GLN A 1 281 ? -38.654 -51.684 33.839 1.00 47.25 281 GLN A O 1
ATOM 2326 N N . HIS A 1 282 ? -37.130 -50.457 32.749 1.00 43.19 282 HIS A N 1
ATOM 2327 C CA . HIS A 1 282 ? -35.975 -51.071 33.388 1.00 43.19 282 HIS A CA 1
ATOM 2328 C C . HIS A 1 282 ? -35.488 -50.217 34.574 1.00 43.19 282 HIS A C 1
ATOM 2330 O O . HIS A 1 282 ? -34.798 -49.222 34.411 1.00 43.19 282 HIS A O 1
ATOM 2336 N N . HIS A 1 283 ? -35.813 -50.669 35.793 1.00 44.38 283 HIS A N 1
ATOM 2337 C CA . HIS A 1 283 ? -35.207 -50.266 37.077 1.00 44.38 283 HIS A CA 1
ATOM 2338 C C . HIS A 1 283 ? -35.702 -48.989 37.787 1.00 44.38 283 HIS A C 1
ATOM 2340 O O . HIS A 1 283 ? -34.934 -48.091 38.119 1.00 44.38 283 HIS A O 1
ATOM 2346 N N . ARG A 1 284 ? -36.930 -49.036 38.314 1.00 48.16 284 ARG A N 1
ATOM 2347 C CA . ARG A 1 284 ? -37.105 -48.729 39.747 1.00 48.16 284 ARG A CA 1
ATOM 2348 C C . ARG A 1 284 ? -37.665 -49.969 40.433 1.00 48.16 284 ARG A C 1
ATOM 2350 O O . ARG A 1 284 ? -38.869 -50.193 40.424 1.00 48.16 284 ARG A O 1
ATOM 2357 N N . LYS A 1 285 ? -36.785 -50.789 41.023 1.00 51.88 285 LYS A N 1
ATOM 2358 C CA . LYS A 1 285 ? -37.192 -51.721 42.084 1.00 51.88 285 LYS A CA 1
ATOM 2359 C C . LYS A 1 285 ? -37.724 -50.847 43.222 1.00 51.88 285 LYS A C 1
ATOM 2361 O O . LYS A 1 285 ? -36.940 -50.332 44.013 1.00 51.88 285 LYS A O 1
ATOM 2366 N N . LEU A 1 286 ? -39.028 -50.572 43.229 1.00 58.94 286 LEU A N 1
ATOM 2367 C CA . LEU A 1 286 ? -39.670 -49.901 44.355 1.00 58.94 286 LEU A CA 1
ATOM 2368 C C . LEU A 1 286 ? -39.427 -50.762 45.596 1.00 58.94 286 LEU A C 1
ATOM 2370 O O . LEU A 1 286 ? -39.503 -51.992 45.517 1.00 58.94 286 LEU A O 1
ATOM 2374 N N . ARG A 1 287 ? -39.081 -50.128 46.722 1.00 70.12 287 ARG A N 1
ATOM 2375 C CA . ARG A 1 287 ? -38.929 -50.853 47.987 1.00 70.12 287 ARG A CA 1
ATOM 2376 C C . ARG A 1 287 ? -40.243 -51.585 48.314 1.00 70.12 287 ARG A C 1
ATOM 2378 O O . ARG A 1 287 ? -41.311 -51.057 47.984 1.00 70.12 287 ARG A O 1
ATOM 2385 N N . PRO A 1 288 ? -40.191 -52.753 48.973 1.00 77.19 288 PRO A N 1
ATOM 2386 C CA . PRO A 1 288 ? -41.387 -53.376 49.522 1.00 77.19 288 PRO A CA 1
ATOM 2387 C C . PRO A 1 288 ? -42.119 -52.394 50.445 1.00 77.19 288 PRO A C 1
ATOM 2389 O O . PRO A 1 288 ? -41.479 -51.684 51.219 1.00 77.19 288 PRO A O 1
ATOM 2392 N N . LEU A 1 289 ? -43.447 -52.341 50.344 1.00 81.25 289 LEU A N 1
ATOM 2393 C CA . LEU A 1 289 ? -44.281 -51.542 51.243 1.00 81.25 289 LEU A CA 1
ATOM 2394 C C . LEU A 1 289 ? -44.182 -52.079 52.671 1.00 81.25 289 LEU A C 1
ATOM 2396 O O . LEU A 1 289 ? -44.152 -53.295 52.862 1.00 81.25 289 LEU A O 1
ATOM 2400 N N . THR A 1 290 ? -44.208 -51.189 53.662 1.00 83.19 290 THR A N 1
ATOM 2401 C CA . THR A 1 290 ? -44.354 -51.565 55.074 1.00 83.19 290 THR A CA 1
ATOM 2402 C C . THR A 1 290 ? -45.706 -51.110 55.626 1.00 83.19 290 THR A C 1
ATOM 2404 O O . THR A 1 290 ? -46.361 -50.211 55.090 1.00 83.19 290 THR A O 1
ATOM 2407 N N . VAL A 1 291 ? -46.180 -51.786 56.674 1.00 86.19 291 VAL A N 1
ATOM 2408 C CA . VAL A 1 291 ? -47.434 -51.417 57.342 1.00 86.19 291 VAL A CA 1
ATOM 2409 C C . VAL A 1 291 ? -47.244 -50.075 58.049 1.00 86.19 291 VAL A C 1
ATOM 2411 O O . VAL A 1 291 ? -46.295 -49.895 58.803 1.00 86.19 291 VAL A O 1
ATOM 2414 N N . GLY A 1 292 ? -48.166 -49.142 57.822 1.00 82.69 292 GLY A N 1
ATOM 2415 C CA . GLY A 1 292 ? -48.150 -47.805 58.408 1.00 82.69 292 GLY A CA 1
ATOM 2416 C C . GLY A 1 292 ? -47.676 -46.695 57.469 1.00 82.69 292 GLY A C 1
ATOM 2417 O O . GLY A 1 292 ? -47.927 -45.537 57.797 1.00 82.69 292 GLY A O 1
ATOM 2418 N N . GLU A 1 293 ? -47.079 -47.020 56.317 1.00 85.38 293 GLU A N 1
ATOM 2419 C CA . GLU A 1 293 ? -46.606 -46.041 55.328 1.00 85.38 293 GLU A CA 1
ATOM 2420 C C . GLU A 1 293 ? -47.743 -45.339 54.575 1.00 85.38 293 GLU A C 1
ATOM 2422 O O . GLU A 1 293 ? -48.808 -45.917 54.336 1.00 85.38 293 GLU A O 1
ATOM 2427 N N . VAL A 1 294 ? -47.489 -44.092 54.161 1.00 87.81 294 VAL A N 1
ATOM 2428 C CA . VAL A 1 294 ? -48.386 -43.319 53.295 1.00 87.81 294 VAL A CA 1
ATOM 2429 C C . VAL A 1 294 ? -48.016 -43.546 51.829 1.00 87.81 294 VAL A C 1
ATOM 2431 O O . VAL A 1 294 ? -46.880 -43.336 51.400 1.00 87.81 294 VAL A O 1
ATOM 2434 N N . VAL A 1 295 ? -49.005 -43.973 51.052 1.00 88.94 295 VAL A N 1
ATOM 2435 C CA . VAL A 1 295 ? -48.897 -44.295 49.630 1.00 88.94 295 VAL A CA 1
ATOM 2436 C C . VAL A 1 295 ? -49.916 -43.506 48.820 1.00 88.94 295 VAL A C 1
ATOM 2438 O O . VAL A 1 295 ? -50.986 -43.140 49.307 1.00 88.94 295 VAL A O 1
ATOM 2441 N N . VAL A 1 296 ? -49.601 -43.273 47.553 1.00 90.06 296 VAL A N 1
ATOM 2442 C CA . VAL A 1 296 ? -50.538 -42.744 46.564 1.00 90.06 296 VAL A CA 1
ATOM 2443 C C . VAL A 1 296 ? -51.244 -43.917 45.890 1.00 90.06 296 VAL A C 1
ATOM 2445 O O . VAL A 1 296 ? -50.586 -44.826 45.375 1.00 90.06 296 VAL A O 1
ATOM 2448 N N . VAL A 1 297 ? -52.576 -43.896 45.875 1.00 87.94 297 VAL A N 1
ATOM 2449 C CA . VAL A 1 297 ? -53.403 -44.937 45.252 1.00 87.94 297 VAL A CA 1
ATOM 2450 C C . VAL A 1 297 ? -53.732 -44.550 43.816 1.00 87.94 297 VAL A C 1
ATOM 2452 O O . VAL A 1 297 ? -54.380 -43.532 43.576 1.00 87.94 297 VAL A O 1
ATOM 2455 N N . GLU A 1 298 ? -53.334 -45.385 42.857 1.00 84.69 298 GLU A N 1
ATOM 2456 C CA . GLU A 1 298 ? -53.663 -45.180 41.447 1.00 84.69 298 GLU A CA 1
ATOM 2457 C C . GLU A 1 298 ? -55.181 -45.114 41.226 1.00 84.69 298 GLU A C 1
ATOM 2459 O O . GLU A 1 298 ? -55.926 -46.027 41.601 1.00 84.69 298 GLU A O 1
ATOM 2464 N N . ASN A 1 299 ? -55.637 -44.057 40.550 1.00 80.81 299 ASN A N 1
ATOM 2465 C CA . ASN A 1 299 ? -56.998 -43.956 40.041 1.00 80.81 299 ASN A CA 1
ATOM 2466 C C . ASN A 1 299 ? -56.972 -43.686 38.534 1.00 80.81 299 ASN A C 1
ATOM 2468 O O . ASN A 1 299 ? -56.663 -42.579 38.104 1.00 80.81 299 ASN A O 1
ATOM 2472 N N . SER A 1 300 ? -57.344 -44.686 37.735 1.00 76.31 300 SER A N 1
ATOM 2473 C CA . SER A 1 300 ? -57.331 -44.600 36.270 1.00 76.31 300 SER A CA 1
ATOM 2474 C C . SER A 1 300 ? -58.311 -43.565 35.698 1.00 76.31 300 SER A C 1
ATOM 2476 O O . SER A 1 300 ? -58.160 -43.170 34.548 1.00 76.31 300 SER A O 1
ATOM 2478 N N . LEU A 1 301 ? -59.297 -43.112 36.483 1.00 78.00 301 LEU A N 1
ATOM 2479 C CA . LEU A 1 301 ? -60.278 -42.099 36.071 1.00 78.00 301 LEU A CA 1
ATOM 2480 C C . LEU A 1 301 ? -59.821 -40.663 36.361 1.00 78.00 301 LEU A C 1
ATOM 2482 O O . LEU A 1 301 ? -60.485 -39.716 35.947 1.00 78.00 301 LEU A O 1
ATOM 2486 N N . LYS A 1 302 ? -58.725 -40.479 37.106 1.00 74.75 302 LYS A N 1
ATOM 2487 C CA . LYS A 1 302 ? -58.232 -39.162 37.518 1.00 74.75 302 LYS A CA 1
ATOM 2488 C C . LYS A 1 302 ? -56.793 -38.956 37.068 1.00 74.75 302 LYS A C 1
ATOM 2490 O O . LYS A 1 302 ? -55.976 -39.876 37.082 1.00 74.75 302 LYS A O 1
ATOM 2495 N N . ASN A 1 303 ? -56.468 -37.708 36.741 1.00 75.88 303 ASN A N 1
ATOM 2496 C CA . ASN A 1 303 ? -55.084 -37.300 36.527 1.00 75.88 303 ASN A CA 1
ATOM 2497 C C . ASN A 1 303 ? -54.243 -37.609 37.774 1.00 75.88 303 ASN A C 1
ATOM 2499 O O . ASN A 1 303 ? -54.730 -37.526 38.900 1.00 75.88 303 ASN A O 1
ATOM 2503 N N . ARG A 1 304 ? -52.964 -37.932 37.565 1.00 71.25 304 ARG A N 1
ATOM 2504 C CA . ARG A 1 304 ? -52.040 -38.394 38.615 1.00 71.25 304 ARG A CA 1
ATOM 2505 C C . ARG A 1 304 ? -51.909 -37.446 39.813 1.00 71.25 304 ARG A C 1
ATOM 2507 O O . ARG A 1 304 ? -51.662 -37.900 40.921 1.00 71.25 304 ARG A O 1
ATOM 2514 N N . THR A 1 305 ? -52.093 -36.146 39.602 1.00 74.31 305 THR A N 1
ATOM 2515 C CA . THR A 1 305 ? -52.078 -35.115 40.654 1.00 74.31 305 THR A CA 1
ATOM 2516 C C . THR A 1 305 ? -53.284 -35.176 41.595 1.00 74.31 305 THR A C 1
ATOM 2518 O O . THR A 1 305 ? -53.250 -34.574 42.660 1.00 74.31 305 THR A O 1
ATOM 2521 N N . LEU A 1 306 ? -54.341 -35.899 41.214 1.00 77.94 306 LEU A N 1
ATOM 2522 C CA . LEU A 1 306 ? -55.602 -36.042 41.951 1.00 77.94 306 LEU A CA 1
ATOM 2523 C C . LEU A 1 306 ? -55.797 -37.461 42.510 1.00 77.94 306 LEU A C 1
ATOM 2525 O O . LEU A 1 306 ? -56.914 -37.844 42.875 1.00 77.94 306 LEU A O 1
ATOM 2529 N N . TRP A 1 307 ? -54.743 -38.277 42.513 1.00 88.69 307 TRP A N 1
ATOM 2530 C CA . TRP A 1 307 ? -54.764 -39.593 43.142 1.00 88.69 307 TRP A CA 1
ATOM 2531 C C . TRP A 1 307 ? -54.807 -39.457 44.663 1.00 88.69 307 TRP A C 1
ATOM 2533 O O . TRP A 1 307 ? -54.105 -38.634 45.247 1.00 88.69 307 TRP A O 1
ATOM 2543 N N . SER A 1 308 ? -55.653 -40.262 45.301 1.00 85.50 308 SER A N 1
ATOM 2544 C CA . SER A 1 308 ? -55.882 -40.184 46.741 1.00 85.50 308 SER A CA 1
ATOM 2545 C C . SER A 1 308 ? -54.694 -40.743 47.522 1.00 85.50 308 SER A C 1
ATOM 2547 O O . SER A 1 308 ? -54.119 -41.771 47.153 1.00 85.50 308 SER A O 1
ATOM 2549 N N . LEU A 1 309 ? -54.362 -40.084 48.631 1.00 89.88 309 LEU A N 1
ATOM 2550 C CA . LEU A 1 309 ? -53.418 -40.599 49.614 1.00 89.88 309 LEU A CA 1
ATOM 2551 C C . LEU A 1 309 ? -54.094 -41.666 50.474 1.00 89.88 309 LEU A C 1
ATOM 2553 O O . LEU A 1 309 ? -55.274 -41.557 50.818 1.00 89.88 309 LEU A O 1
ATOM 2557 N N . ALA A 1 310 ? -53.340 -42.702 50.824 1.00 90.81 310 ALA A N 1
ATOM 2558 C CA . ALA A 1 310 ? -53.799 -43.747 51.718 1.00 90.81 310 ALA A CA 1
ATOM 2559 C C . ALA A 1 310 ? -52.684 -44.231 52.640 1.00 90.81 310 ALA A C 1
ATOM 2561 O O . ALA A 1 310 ? -51.519 -44.263 52.254 1.00 90.81 310 ALA A O 1
ATOM 2562 N N . ARG A 1 311 ? -53.044 -44.668 53.847 1.00 91.25 311 ARG A N 1
ATOM 2563 C CA . ARG A 1 311 ? -52.120 -45.335 54.772 1.00 91.25 311 ARG A CA 1
ATOM 2564 C C . ARG A 1 311 ? -52.250 -46.847 54.648 1.00 91.25 311 ARG A C 1
ATOM 2566 O O . ARG A 1 311 ? -53.366 -47.363 54.683 1.00 91.25 311 ARG A O 1
ATOM 2573 N N . VAL A 1 312 ? -51.141 -47.570 54.531 1.00 90.81 312 VAL A N 1
ATOM 2574 C CA . VAL A 1 312 ? -51.145 -49.040 54.510 1.00 90.81 312 VAL A CA 1
ATOM 2575 C C . VAL A 1 312 ? -51.524 -49.563 55.894 1.00 90.81 312 VAL A C 1
ATOM 2577 O O . VAL A 1 312 ? -50.798 -49.348 56.858 1.00 90.81 312 VAL A O 1
ATOM 2580 N N . ILE A 1 313 ? -52.657 -50.256 55.998 1.00 90.44 313 ILE A N 1
ATOM 2581 C CA . ILE A 1 313 ? -53.133 -50.858 57.253 1.00 90.44 313 ILE A CA 1
ATOM 2582 C C . ILE A 1 313 ? -52.605 -52.282 57.392 1.00 90.44 313 ILE A C 1
ATOM 2584 O O . ILE A 1 313 ? -52.199 -52.700 58.470 1.00 90.44 313 ILE A O 1
ATOM 2588 N N . GLN A 1 314 ? -52.646 -53.047 56.301 1.00 90.25 314 GLN A N 1
ATOM 2589 C CA . GLN A 1 314 ? -52.317 -54.466 56.322 1.00 90.25 314 GLN A CA 1
ATOM 2590 C C . GLN A 1 314 ? -51.781 -54.909 54.964 1.00 90.25 314 GLN A C 1
ATOM 2592 O O . GLN A 1 314 ? -52.356 -54.592 53.922 1.00 90.25 314 GLN A O 1
ATOM 2597 N N . LEU A 1 315 ? -50.702 -55.686 54.980 1.00 89.62 315 LEU A N 1
ATOM 2598 C CA . LEU A 1 315 ? -50.167 -56.372 53.808 1.00 89.62 315 LEU A CA 1
ATOM 2599 C C . LEU A 1 315 ? -50.698 -57.806 53.807 1.00 89.62 315 LEU A C 1
ATOM 2601 O O . LEU A 1 315 ? -50.610 -58.492 54.823 1.00 89.62 315 LEU A O 1
ATOM 2605 N N . ILE A 1 316 ? -51.270 -58.248 52.687 1.00 87.88 316 ILE A N 1
ATOM 2606 C CA . ILE A 1 316 ? -51.871 -59.579 52.558 1.00 87.88 316 ILE A CA 1
ATOM 2607 C C . ILE A 1 316 ? -50.943 -60.433 51.677 1.00 87.88 316 ILE A C 1
ATOM 2609 O O . ILE A 1 316 ? -50.908 -60.237 50.453 1.00 87.88 316 ILE A O 1
ATOM 2613 N N . PRO A 1 317 ? -50.147 -61.346 52.267 1.00 85.25 317 PRO A N 1
ATOM 2614 C CA . PRO A 1 317 ? -49.322 -62.270 51.500 1.00 85.25 317 PRO A CA 1
ATOM 2615 C C . PRO A 1 317 ? -50.191 -63.332 50.813 1.00 85.25 317 PRO A C 1
ATOM 2617 O O . PRO A 1 317 ? -51.195 -63.790 51.355 1.00 85.25 317 PRO A O 1
ATOM 2620 N N . GLY A 1 318 ? -49.808 -63.720 49.596 1.00 80.62 318 GLY A N 1
ATOM 2621 C CA . GLY A 1 318 ? -50.380 -64.885 48.919 1.00 80.62 318 GLY A CA 1
ATOM 2622 C C . GLY A 1 318 ? -49.854 -66.202 49.499 1.00 80.62 318 GLY A C 1
ATOM 2623 O O . GLY A 1 318 ? -48.985 -66.205 50.368 1.00 80.62 318 GLY A O 1
ATOM 2624 N N . LYS A 1 319 ? -50.329 -67.332 48.960 1.00 77.62 319 LYS A N 1
ATOM 2625 C CA . LYS A 1 319 ? -49.884 -68.682 49.365 1.00 77.62 319 LYS A CA 1
ATOM 2626 C C . LYS A 1 319 ? -48.362 -68.883 49.262 1.00 77.62 319 LYS A C 1
ATOM 2628 O O . LYS A 1 319 ? -47.796 -69.630 50.045 1.00 77.62 319 LYS A O 1
ATOM 2633 N N . ASP A 1 320 ? -47.709 -68.144 48.365 1.00 77.94 320 ASP A N 1
ATOM 2634 C CA . ASP A 1 320 ? -46.263 -68.202 48.114 1.00 77.94 320 ASP A CA 1
ATOM 2635 C C . ASP A 1 320 ? -45.457 -67.228 49.009 1.00 77.94 320 ASP A C 1
ATOM 2637 O O . ASP A 1 320 ? -44.316 -66.894 48.692 1.00 77.94 320 ASP A O 1
ATOM 2641 N N . GLY A 1 321 ? -46.070 -66.648 50.051 1.00 73.50 321 GLY A N 1
ATOM 2642 C CA . GLY A 1 321 ? -45.451 -65.669 50.962 1.00 73.50 321 GLY A CA 1
ATOM 2643 C C . GLY A 1 321 ? -45.260 -64.256 50.388 1.00 73.50 321 GLY A C 1
ATOM 2644 O O . GLY A 1 321 ? -44.931 -63.325 51.118 1.00 73.50 321 GLY A O 1
ATOM 2645 N N . HIS A 1 322 ? -45.506 -64.056 49.091 1.00 79.19 322 HIS A N 1
ATOM 2646 C CA . HIS A 1 322 ? -45.329 -62.769 48.418 1.00 79.19 322 HIS A CA 1
ATOM 2647 C C . HIS A 1 322 ? -46.546 -61.854 48.600 1.00 79.19 322 HIS A C 1
ATOM 2649 O O . HIS A 1 322 ? -47.683 -62.248 48.323 1.00 79.19 322 HIS A O 1
ATOM 2655 N N . VAL A 1 323 ? -46.313 -60.601 48.997 1.00 81.19 323 VAL A N 1
ATOM 2656 C CA . VAL A 1 323 ? -47.371 -59.591 49.144 1.00 81.19 323 VAL A CA 1
ATOM 2657 C C . VAL A 1 323 ? -47.790 -59.068 47.772 1.00 81.19 323 VAL A C 1
ATOM 2659 O O . VAL A 1 323 ? -47.052 -58.337 47.115 1.00 81.19 323 VAL A O 1
ATOM 2662 N N . ARG A 1 324 ? -48.998 -59.436 47.336 1.00 83.62 324 ARG A N 1
ATOM 2663 C CA . ARG A 1 324 ? -49.586 -58.967 46.066 1.00 83.62 324 ARG A CA 1
ATOM 2664 C C . ARG A 1 324 ? -50.666 -57.907 46.284 1.00 83.62 324 ARG A C 1
ATOM 2666 O O . ARG A 1 324 ? -50.926 -57.103 45.390 1.00 83.62 324 ARG A O 1
ATOM 2673 N N . VAL A 1 325 ? -51.270 -57.880 47.472 1.00 88.81 325 VAL A N 1
ATOM 2674 C CA . VAL A 1 325 ? -52.415 -57.031 47.813 1.00 88.81 325 VAL A CA 1
ATOM 2675 C C . VAL A 1 325 ? -52.192 -56.380 49.176 1.00 88.81 325 VAL A C 1
ATOM 2677 O O . VAL A 1 325 ? -51.650 -57.002 50.088 1.00 88.81 325 VAL A O 1
ATOM 2680 N N . ALA A 1 326 ? -52.626 -55.131 49.320 1.00 91.19 326 ALA A N 1
ATOM 2681 C CA . ALA A 1 326 ? -52.628 -54.413 50.586 1.00 91.19 326 ALA A CA 1
ATOM 2682 C C . ALA A 1 326 ? -54.004 -53.795 50.860 1.00 91.19 326 ALA A C 1
ATOM 2684 O O . ALA A 1 326 ? -54.708 -53.355 49.943 1.00 91.19 326 ALA A O 1
ATOM 2685 N N . ARG A 1 327 ? -54.374 -53.751 52.139 1.00 92.44 327 ARG A N 1
ATOM 2686 C CA . ARG A 1 327 ? -55.516 -52.990 52.642 1.00 92.44 327 ARG A CA 1
ATOM 2687 C C . ARG A 1 327 ? -55.022 -51.611 53.059 1.00 92.44 327 ARG A C 1
ATOM 2689 O O . ARG A 1 327 ? -54.108 -51.502 53.878 1.00 92.44 327 ARG A O 1
ATOM 2696 N N . VAL A 1 328 ? -55.598 -50.571 52.474 1.00 93.12 328 VAL A N 1
ATOM 2697 C CA . VAL A 1 328 ? -55.183 -49.178 52.652 1.00 93.12 328 VAL A CA 1
ATOM 2698 C C . VAL A 1 328 ? -56.357 -48.325 53.127 1.00 93.12 328 VAL A C 1
ATOM 2700 O O . VAL A 1 328 ? -57.492 -48.548 52.714 1.00 93.12 328 VAL A O 1
ATOM 2703 N N . LYS A 1 329 ? -56.096 -47.344 53.992 1.00 92.38 329 LYS A N 1
ATOM 2704 C CA . LYS A 1 329 ? -57.092 -46.384 54.484 1.00 92.38 329 LYS A CA 1
ATOM 2705 C C . LYS A 1 329 ? -56.943 -45.065 53.745 1.00 92.38 329 LYS A C 1
ATOM 2707 O O . LYS A 1 329 ? -55.936 -44.387 53.929 1.00 92.38 329 LYS A O 1
ATOM 2712 N N . THR A 1 330 ? -57.927 -44.721 52.926 1.00 89.31 330 THR A N 1
ATOM 2713 C CA . THR A 1 330 ? -58.097 -43.382 52.344 1.00 89.31 330 THR A CA 1
ATOM 2714 C C . THR A 1 330 ? -58.959 -42.504 53.253 1.00 89.31 330 THR A C 1
ATOM 2716 O O . THR A 1 330 ? -59.611 -43.012 54.165 1.00 89.31 330 THR A O 1
ATOM 2719 N N . GLU A 1 331 ? -59.020 -41.200 52.977 1.00 87.25 331 GLU A N 1
ATOM 2720 C CA . GLU A 1 331 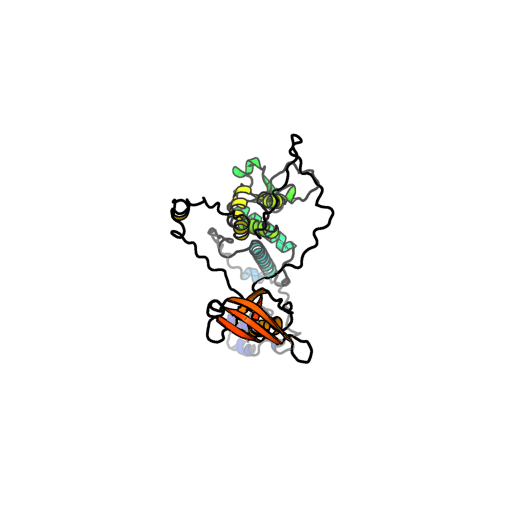? -59.922 -40.255 53.664 1.00 87.25 331 GLU A CA 1
ATOM 2721 C C . GLU A 1 331 ? -61.390 -40.709 53.646 1.00 87.25 331 GLU A C 1
ATOM 2723 O O . GLU A 1 331 ? -62.114 -40.524 54.619 1.00 87.25 331 GLU A O 1
ATOM 2728 N N . THR A 1 332 ? -61.822 -41.349 52.556 1.00 85.06 332 THR A N 1
ATOM 2729 C CA . THR A 1 332 ? -63.213 -41.765 52.335 1.00 85.06 332 THR A CA 1
ATOM 2730 C C . THR A 1 332 ? -63.540 -43.174 52.841 1.00 85.06 332 THR A C 1
ATOM 2732 O O . THR A 1 332 ? -64.700 -43.573 52.788 1.00 85.06 332 THR A O 1
ATOM 2735 N N . GLY A 1 333 ? -62.557 -43.947 53.322 1.00 88.12 333 GLY A N 1
ATOM 2736 C CA . GLY A 1 333 ? -62.773 -45.329 53.771 1.00 88.12 333 GLY A CA 1
ATOM 2737 C C . GLY A 1 333 ? -61.593 -46.272 53.530 1.00 88.12 333 GLY A C 1
ATOM 2738 O O . GLY A 1 333 ? -60.506 -45.853 53.128 1.00 88.12 333 GLY A O 1
ATOM 2739 N N . GLU A 1 334 ? -61.802 -47.565 53.786 1.00 92.19 334 GLU A N 1
ATOM 2740 C CA . GLU A 1 334 ? -60.804 -48.616 53.553 1.00 92.19 334 GLU A CA 1
ATOM 2741 C C . GLU A 1 334 ? -60.972 -49.249 52.168 1.00 92.19 334 GLU A C 1
ATOM 2743 O O . GLU A 1 334 ? -62.077 -49.570 51.736 1.00 92.19 334 GLU A O 1
ATOM 2748 N N . LEU A 1 335 ? -59.857 -49.457 51.471 1.00 90.25 335 LEU A N 1
ATOM 2749 C CA . LEU A 1 335 ? -59.809 -50.054 50.142 1.00 90.25 335 LEU A CA 1
ATOM 2750 C C . LEU A 1 335 ? -58.797 -51.194 50.111 1.00 90.25 335 LEU A C 1
ATOM 2752 O O . LEU A 1 335 ? -57.728 -51.128 50.713 1.00 90.25 335 LEU A O 1
ATOM 2756 N N . VAL A 1 336 ? -59.107 -52.228 49.336 1.00 90.94 336 VAL A N 1
ATOM 2757 C CA . VAL A 1 336 ? -58.167 -53.305 49.016 1.00 90.94 336 VAL A CA 1
ATOM 2758 C C . VAL A 1 336 ? -57.625 -53.062 47.612 1.00 90.94 336 VAL A C 1
ATOM 2760 O O . VAL A 1 336 ? -58.390 -52.925 46.646 1.00 90.94 336 VAL A O 1
ATOM 2763 N N . ARG A 1 337 ? -56.299 -52.952 47.488 1.00 89.75 337 ARG A N 1
ATOM 2764 C CA . ARG A 1 337 ? -55.633 -52.650 46.215 1.00 89.75 337 ARG A CA 1
ATOM 2765 C C . ARG A 1 337 ? -54.390 -53.514 45.993 1.00 89.75 337 ARG A C 1
ATOM 2767 O O . ARG A 1 337 ? -53.671 -53.810 46.948 1.00 89.75 337 ARG A O 1
ATOM 2774 N N . PRO A 1 338 ? -54.118 -53.917 44.738 1.00 88.12 338 PRO A N 1
ATOM 2775 C CA . PRO A 1 338 ? -52.854 -54.550 44.389 1.00 88.12 338 PRO A CA 1
ATOM 2776 C C . PRO A 1 338 ? -51.677 -53.621 44.688 1.00 88.12 338 PRO A C 1
ATOM 2778 O O . PRO A 1 338 ? -51.753 -52.427 44.401 1.00 88.12 338 PRO A O 1
ATOM 2781 N N . VAL A 1 339 ? -50.569 -54.175 45.182 1.00 83.88 339 VAL A N 1
ATOM 2782 C CA . VAL A 1 339 ? -49.345 -53.410 45.501 1.00 83.88 339 VAL A CA 1
ATOM 2783 C C . VAL A 1 339 ? -48.809 -52.654 44.281 1.00 83.88 339 VAL A C 1
ATOM 2785 O O . VAL A 1 339 ? -48.302 -51.551 44.416 1.00 83.88 339 VAL A O 1
ATOM 2788 N N . GLN A 1 340 ? -49.000 -53.190 43.072 1.00 81.56 340 GLN A N 1
ATOM 2789 C CA . GLN A 1 340 ? -48.595 -52.540 41.816 1.00 81.56 340 GLN A CA 1
ATOM 2790 C C . GLN A 1 340 ? -49.287 -51.191 41.558 1.00 81.56 340 GLN A C 1
ATOM 2792 O O . GLN A 1 340 ? -48.777 -50.391 40.779 1.00 81.56 340 GLN A O 1
ATOM 2797 N N . ARG A 1 341 ? -50.436 -50.947 42.200 1.00 85.00 341 ARG A N 1
ATOM 2798 C CA . ARG A 1 341 ? -51.223 -49.708 42.093 1.00 85.00 341 ARG A CA 1
ATOM 2799 C C . ARG A 1 341 ? -51.020 -48.762 43.278 1.00 85.00 341 ARG A C 1
ATOM 2801 O O . ARG A 1 341 ? -51.762 -47.791 43.428 1.00 85.00 341 ARG A O 1
ATOM 2808 N N . LEU A 1 342 ? -50.063 -49.073 44.147 1.00 85.38 342 LEU A N 1
ATOM 2809 C CA . LEU A 1 342 ? -49.700 -48.279 45.310 1.00 85.38 342 LEU A CA 1
ATOM 2810 C C . LEU A 1 342 ? -48.282 -47.753 45.106 1.00 85.38 342 LEU A C 1
ATOM 2812 O O . LEU A 1 342 ? -47.348 -48.524 44.894 1.00 85.38 342 LEU A O 1
ATOM 2816 N N . TYR A 1 343 ? -48.125 -46.434 45.161 1.00 86.19 343 TYR A N 1
ATOM 2817 C CA . TYR A 1 343 ? -46.841 -45.776 44.936 1.00 86.19 343 TYR A CA 1
ATOM 2818 C C . TYR A 1 343 ? -46.363 -45.087 46.210 1.00 86.19 343 TYR A C 1
ATOM 2820 O O . TYR A 1 343 ? -47.103 -44.315 46.814 1.00 86.19 343 TYR A O 1
ATOM 2828 N N . ASN A 1 344 ? -45.116 -45.335 46.604 1.00 82.44 344 ASN A N 1
ATOM 2829 C CA . ASN A 1 344 ? -44.528 -44.731 47.799 1.00 82.44 344 ASN A CA 1
ATOM 2830 C C . ASN A 1 344 ? -44.420 -43.215 47.616 1.00 82.44 344 ASN A C 1
ATOM 2832 O O . ASN A 1 344 ? -43.915 -42.753 46.590 1.00 82.44 344 ASN A O 1
ATOM 2836 N N . LEU A 1 345 ? -44.882 -42.455 48.610 1.00 75.12 345 LEU A N 1
ATOM 2837 C CA . LEU A 1 345 ? -44.764 -40.998 48.599 1.00 75.12 345 LEU A CA 1
ATOM 2838 C C . LEU A 1 345 ? -43.362 -40.544 49.034 1.00 75.12 345 LEU A C 1
ATOM 2840 O O . LEU A 1 345 ? -42.832 -39.566 48.515 1.00 75.12 345 LEU A O 1
ATOM 2844 N N . GLU A 1 346 ? -42.745 -41.284 49.954 1.00 61.91 346 GLU A N 1
ATOM 2845 C CA . GLU A 1 346 ? -41.427 -40.965 50.493 1.00 61.91 346 GLU A CA 1
ATOM 2846 C C . GLU A 1 346 ? -40.311 -41.627 49.678 1.00 61.91 346 GLU A C 1
ATOM 2848 O O . GLU A 1 346 ? -40.224 -42.854 49.564 1.00 61.91 346 GLU A O 1
ATOM 2853 N N . LEU A 1 347 ? -39.414 -40.799 49.141 1.00 56.12 347 LEU A N 1
ATOM 2854 C CA . LEU A 1 347 ? -38.072 -41.219 48.761 1.00 56.12 347 LEU A CA 1
ATOM 2855 C C . LEU A 1 347 ? -37.240 -41.220 50.045 1.00 56.12 347 LEU A C 1
ATOM 2857 O O . LEU A 1 347 ? -36.740 -40.174 50.447 1.00 56.12 347 LEU A O 1
ATOM 2861 N N . GLN A 1 348 ? -37.111 -42.361 50.719 1.00 51.78 348 GLN A N 1
ATOM 2862 C CA . GLN A 1 348 ? -36.052 -42.470 51.718 1.00 51.78 348 GLN A CA 1
ATOM 2863 C C . GLN A 1 348 ? -34.723 -42.501 50.965 1.00 51.78 348 GLN A C 1
ATOM 2865 O O . GLN A 1 348 ? -34.471 -43.414 50.172 1.00 51.78 348 GLN A O 1
ATOM 2870 N N . GLU A 1 349 ? -33.893 -41.482 51.183 1.00 49.78 349 GLU A N 1
ATOM 2871 C CA . GLU A 1 349 ? -32.466 -41.617 50.921 1.00 49.78 349 GLU A CA 1
ATOM 2872 C C . GLU A 1 349 ? -31.989 -42.847 51.707 1.00 49.78 349 GLU A C 1
ATOM 2874 O O . GLU A 1 349 ? -32.414 -43.024 52.854 1.00 49.78 349 GLU A O 1
ATOM 2879 N N . PRO A 1 350 ? -31.183 -43.744 51.110 1.00 43.34 350 PRO A N 1
ATOM 2880 C CA . PRO A 1 350 ? -30.575 -44.809 51.892 1.00 43.34 350 PRO A CA 1
ATOM 2881 C C . PRO A 1 350 ? -29.880 -44.131 53.065 1.00 43.34 350 PRO A C 1
ATOM 2883 O O . PRO A 1 350 ? -29.130 -43.189 52.822 1.00 43.34 350 PRO A O 1
ATOM 2886 N N . GLU A 1 351 ? -30.168 -44.557 54.299 1.00 43.41 351 GLU A N 1
ATOM 2887 C CA . GLU A 1 351 ? -29.502 -44.023 55.483 1.00 43.41 351 GLU A CA 1
ATOM 2888 C C . GLU A 1 351 ? -27.993 -44.066 55.237 1.00 43.41 351 GLU A C 1
ATOM 2890 O O . GLU A 1 351 ? -27.340 -45.111 55.334 1.00 43.41 351 GLU A O 1
ATOM 2895 N N . THR A 1 352 ? -27.426 -42.924 54.863 1.00 38.47 352 THR A N 1
ATOM 2896 C CA . THR A 1 352 ? -25.996 -42.726 54.851 1.00 38.47 352 THR A CA 1
ATOM 2897 C C . THR A 1 352 ? -25.636 -42.802 56.314 1.00 38.47 352 THR A C 1
ATOM 2899 O O . THR A 1 352 ? -25.897 -41.877 57.081 1.00 38.47 352 THR A O 1
ATOM 2902 N N . LYS A 1 353 ? -25.085 -43.946 56.726 1.00 43.44 353 LYS A N 1
ATOM 2903 C CA . LYS A 1 353 ? -24.364 -44.043 57.988 1.00 43.44 353 LYS A CA 1
ATOM 2904 C C . LYS A 1 353 ? -23.343 -42.912 57.960 1.00 43.44 353 LYS A C 1
ATOM 2906 O O . LYS A 1 353 ? -22.334 -43.014 57.264 1.00 43.44 353 LYS A O 1
ATOM 2911 N N . LEU A 1 354 ? -23.650 -41.811 58.644 1.00 40.25 354 LEU A N 1
ATOM 2912 C CA . LEU A 1 354 ? -22.700 -40.737 58.872 1.00 40.25 354 LEU A CA 1
ATOM 2913 C C . LEU A 1 354 ? -21.446 -41.401 59.456 1.00 40.25 354 LEU A C 1
ATOM 2915 O O . LEU A 1 354 ? -21.581 -42.218 60.376 1.00 40.25 354 LEU A O 1
ATOM 2919 N N . PRO A 1 355 ? -20.249 -41.127 58.910 1.00 39.59 355 PRO A N 1
ATOM 2920 C CA . PRO A 1 355 ? -19.018 -41.625 59.496 1.00 39.59 355 PRO A CA 1
ATOM 2921 C C . PRO A 1 355 ? -19.016 -41.271 60.984 1.00 39.59 355 PRO A C 1
ATOM 2923 O O . PRO A 1 355 ? -19.291 -40.125 61.348 1.00 39.59 355 PRO A O 1
ATOM 2926 N N . LYS A 1 356 ? -18.723 -42.252 61.843 1.00 49.75 356 LYS A N 1
ATOM 2927 C CA . LYS A 1 356 ? -18.687 -42.084 63.307 1.00 49.75 356 LYS A CA 1
ATOM 2928 C C . LYS A 1 356 ? -17.648 -41.050 63.778 1.00 49.75 356 LYS A C 1
ATOM 2930 O O . LYS A 1 356 ? -17.618 -40.723 64.955 1.00 49.75 356 LYS A O 1
ATOM 2935 N N . ASP A 1 357 ? -16.858 -40.494 62.863 1.00 48.53 357 ASP A N 1
ATOM 2936 C CA . ASP A 1 357 ? -15.718 -39.627 63.161 1.00 48.53 357 ASP A CA 1
ATOM 2937 C C . ASP A 1 357 ? -16.050 -38.122 63.171 1.00 48.53 357 ASP A C 1
ATOM 2939 O O . ASP A 1 357 ? -15.180 -37.299 63.445 1.00 48.53 357 ASP A O 1
ATOM 2943 N N . LEU A 1 358 ? -17.301 -37.724 62.903 1.00 48.41 358 LEU A N 1
ATOM 2944 C CA . LEU A 1 358 ? -17.713 -36.307 62.901 1.00 48.41 358 LEU A CA 1
ATOM 2945 C C . LEU A 1 358 ? -18.503 -35.870 64.143 1.00 48.41 358 LEU A C 1
ATOM 2947 O O . LEU A 1 358 ? -18.855 -34.695 64.253 1.00 48.41 358 LEU A O 1
ATOM 2951 N N . THR A 1 359 ? -18.755 -36.763 65.103 1.00 45.44 359 THR A N 1
ATOM 2952 C CA . THR A 1 359 ? -19.552 -36.432 66.297 1.00 45.44 359 THR A CA 1
ATOM 2953 C C . THR A 1 359 ? -18.791 -35.712 67.412 1.00 45.44 359 THR A C 1
ATOM 2955 O O . THR A 1 359 ? -19.453 -35.192 68.302 1.00 45.44 359 THR A O 1
ATOM 2958 N N . ASP A 1 360 ? -17.460 -35.571 67.342 1.00 47.69 360 ASP A N 1
ATOM 2959 C CA . ASP A 1 360 ? -16.674 -34.989 68.451 1.00 47.69 360 ASP A CA 1
ATOM 2960 C C . ASP A 1 360 ? -15.859 -33.726 68.123 1.00 47.69 360 ASP A C 1
ATOM 2962 O O . ASP A 1 360 ? -15.065 -33.254 68.943 1.00 47.69 360 ASP A O 1
ATOM 2966 N N . SER A 1 361 ? -16.088 -33.078 66.976 1.00 47.38 361 SER A N 1
ATOM 2967 C CA . SER A 1 361 ? -15.473 -31.764 66.734 1.00 47.38 361 SER A CA 1
ATOM 2968 C C . SER A 1 361 ? -16.290 -30.641 67.386 1.00 47.38 361 SER A C 1
ATOM 2970 O O . SER A 1 361 ? -17.232 -30.078 66.831 1.00 47.38 361 SER A O 1
ATOM 2972 N N . VAL A 1 362 ? -15.926 -30.303 68.623 1.00 53.78 362 VAL A N 1
ATOM 2973 C CA . VAL A 1 362 ? -16.457 -29.133 69.335 1.00 53.78 362 VAL A CA 1
ATOM 2974 C C . VAL A 1 362 ? -16.060 -27.864 68.575 1.00 53.78 362 VAL A C 1
ATOM 2976 O O . VAL A 1 362 ? -14.921 -27.402 68.673 1.00 53.78 362 VAL A O 1
ATOM 2979 N N . ILE A 1 363 ? -17.004 -27.259 67.855 1.00 54.94 363 ILE A N 1
ATOM 2980 C CA . ILE A 1 363 ? -16.792 -25.973 67.185 1.00 54.94 363 ILE A CA 1
ATOM 2981 C C . ILE A 1 363 ? -16.621 -24.893 68.265 1.00 54.94 363 ILE A C 1
ATOM 2983 O O . ILE A 1 363 ? -17.538 -24.589 69.036 1.00 54.94 363 ILE A O 1
ATOM 2987 N N . ARG A 1 364 ? -15.414 -24.324 68.356 1.00 57.47 364 ARG A N 1
ATOM 2988 C CA . ARG A 1 364 ? -15.085 -23.206 69.253 1.00 57.47 364 ARG A CA 1
ATOM 2989 C C . ARG A 1 364 ? -15.068 -21.897 68.471 1.00 57.47 364 ARG A C 1
ATOM 2991 O O . ARG A 1 364 ? -14.500 -21.811 67.388 1.00 57.47 364 ARG A O 1
ATOM 2998 N N . THR A 1 365 ? -15.654 -20.850 69.044 1.00 57.75 365 THR A N 1
ATOM 2999 C CA . THR A 1 365 ? -15.504 -19.479 68.522 1.00 57.75 365 THR A CA 1
ATOM 3000 C C . THR A 1 365 ? -14.061 -18.980 68.694 1.00 57.75 365 THR A C 1
ATOM 3002 O O . THR A 1 365 ? -13.330 -19.488 69.543 1.00 57.75 365 THR A O 1
ATOM 3005 N N . ARG A 1 366 ? -13.649 -17.925 67.968 1.00 51.75 366 ARG A N 1
ATOM 3006 C CA . ARG A 1 366 ? -12.319 -17.279 68.120 1.00 51.75 366 ARG A CA 1
ATOM 3007 C C . ARG A 1 366 ? -11.984 -16.830 69.556 1.00 51.75 366 ARG A C 1
ATOM 3009 O O . ARG A 1 366 ? -10.823 -16.586 69.849 1.00 51.75 366 ARG A O 1
ATOM 3016 N N . ARG A 1 367 ? -12.976 -16.735 70.452 1.00 54.19 367 ARG A N 1
ATOM 3017 C CA . ARG A 1 367 ? -12.814 -16.424 71.887 1.00 54.19 367 ARG A CA 1
ATOM 3018 C C . ARG A 1 367 ? -12.913 -17.659 72.801 1.00 54.19 367 ARG A C 1
ATOM 3020 O O . ARG A 1 367 ? -13.113 -17.519 74.000 1.00 54.19 367 ARG A O 1
ATOM 3027 N N . GLY A 1 368 ? -12.835 -18.871 72.249 1.00 55.44 368 GLY A N 1
ATOM 3028 C CA . GLY A 1 368 ? -12.786 -20.127 73.007 1.00 55.44 368 GLY A CA 1
ATOM 3029 C C . GLY A 1 368 ? -14.129 -20.662 73.521 1.00 55.44 368 GLY A C 1
ATOM 3030 O O . GLY A 1 368 ? -14.156 -21.735 74.122 1.00 55.44 368 GLY A O 1
ATOM 3031 N N . ARG A 1 369 ? -15.259 -19.985 73.268 1.00 54.75 369 ARG A N 1
ATOM 3032 C CA . ARG A 1 369 ? -16.589 -20.476 73.682 1.00 54.75 369 ARG A CA 1
ATOM 3033 C C . ARG A 1 369 ? -17.010 -21.679 72.835 1.00 54.75 369 ARG A C 1
ATOM 3035 O O . ARG A 1 369 ? -17.009 -21.567 71.606 1.00 54.75 369 ARG A O 1
ATOM 3042 N N . LYS A 1 370 ? -17.380 -22.790 73.488 1.00 60.66 370 LYS A N 1
ATOM 3043 C CA . LYS A 1 370 ? -17.979 -23.973 72.845 1.00 60.66 370 LYS A CA 1
ATOM 3044 C C . LYS A 1 370 ? -19.360 -23.611 72.290 1.00 60.66 370 LYS A C 1
ATOM 3046 O O . LYS A 1 370 ? -20.183 -23.077 73.031 1.00 60.66 370 LYS A O 1
ATOM 3051 N N . VAL A 1 371 ? -19.612 -23.915 71.020 1.00 54.72 371 VAL A N 1
ATOM 3052 C CA . VAL A 1 371 ? -20.939 -23.806 70.402 1.00 54.72 371 VAL A CA 1
ATOM 3053 C C . VAL A 1 371 ? -21.534 -25.207 70.332 1.00 54.72 371 VAL A C 1
ATOM 3055 O O . VAL A 1 371 ? -20.956 -26.095 69.713 1.00 54.72 371 VAL A O 1
ATOM 3058 N N . ILE A 1 372 ? -22.666 -25.414 71.003 1.00 53.91 372 ILE A N 1
ATOM 3059 C CA . ILE A 1 372 ? -23.443 -26.653 70.914 1.00 53.91 372 ILE A CA 1
ATOM 3060 C C . ILE A 1 372 ? -24.376 -26.498 69.710 1.00 53.91 372 ILE A C 1
ATOM 3062 O O . ILE A 1 372 ? -25.112 -25.514 69.629 1.00 53.91 372 ILE A O 1
ATOM 3066 N N . SER A 1 373 ? -24.329 -27.429 68.759 1.00 45.62 373 SER A N 1
ATOM 3067 C CA . SER A 1 373 ? -25.256 -27.452 67.626 1.00 45.62 373 SER A CA 1
ATOM 3068 C C . SER A 1 373 ? -26.689 -27.712 68.119 1.00 45.62 373 SER A C 1
ATOM 3070 O O . SER A 1 373 ? -26.891 -28.560 68.995 1.00 45.62 373 SER A O 1
ATOM 3072 N N . PRO A 1 374 ? -27.704 -26.994 67.601 1.00 41.09 374 PRO A N 1
ATOM 3073 C CA . PRO A 1 374 ? -29.080 -27.209 68.025 1.00 41.09 374 PRO A CA 1
ATOM 3074 C C . PRO A 1 374 ? -29.518 -28.626 67.638 1.00 41.09 374 PRO A C 1
ATOM 3076 O O . PRO A 1 374 ? -29.445 -29.017 66.471 1.00 41.09 374 PRO A O 1
ATOM 3079 N N . LYS A 1 375 ? -29.974 -29.406 68.625 1.00 41.31 375 LYS A N 1
ATOM 3080 C CA . LYS A 1 375 ? -30.608 -30.704 68.374 1.00 41.31 375 LYS A CA 1
ATOM 3081 C C . LYS A 1 375 ? -31.879 -30.460 67.560 1.00 41.31 375 LYS A C 1
ATOM 3083 O O . LYS A 1 375 ? -32.756 -29.718 67.997 1.00 41.31 375 LYS A O 1
ATOM 3088 N N . ARG A 1 376 ? -31.981 -31.088 66.384 1.00 35.53 376 ARG A N 1
ATOM 3089 C CA . ARG A 1 376 ? -33.245 -31.195 65.644 1.00 35.53 376 ARG A CA 1
ATOM 3090 C C . ARG A 1 376 ? -34.257 -31.879 66.564 1.00 35.53 376 ARG A C 1
ATOM 3092 O O . ARG A 1 376 ? -34.081 -33.045 66.902 1.00 35.53 376 ARG A O 1
ATOM 3099 N N . LEU A 1 377 ? -35.281 -31.146 66.986 1.00 33.69 377 LEU A N 1
ATOM 3100 C CA . LEU A 1 377 ? -36.450 -31.726 67.633 1.00 33.69 377 LEU A CA 1
ATOM 3101 C C . LEU A 1 377 ? -37.224 -32.499 66.562 1.00 33.69 377 LEU A C 1
ATOM 3103 O O . LEU A 1 377 ? -37.830 -31.907 65.672 1.00 33.69 377 LEU A O 1
ATOM 3107 N N . THR A 1 378 ? -37.149 -33.824 66.612 1.00 35.78 378 THR A N 1
ATOM 3108 C CA . THR A 1 378 ? -38.110 -34.695 65.935 1.00 35.78 378 THR A CA 1
ATOM 3109 C C . THR A 1 378 ? -39.378 -34.700 66.780 1.00 35.78 378 THR A C 1
ATOM 3111 O O . THR A 1 378 ? -39.342 -35.136 67.930 1.00 35.78 378 THR A O 1
ATOM 3114 N N . TYR A 1 379 ? -40.472 -34.168 66.238 1.00 34.84 379 TYR A N 1
ATOM 3115 C CA . TYR A 1 379 ? -41.793 -34.298 66.849 1.00 34.84 379 TYR A CA 1
ATOM 3116 C C . TYR A 1 379 ? -42.218 -35.772 66.775 1.00 34.84 379 TYR A C 1
ATOM 3118 O O . TYR A 1 379 ? -42.120 -36.377 65.706 1.00 34.84 379 TYR A O 1
ATOM 3126 N N . ALA A 1 380 ? -42.583 -36.333 67.929 1.00 40.56 380 ALA A N 1
ATOM 3127 C CA . ALA A 1 380 ? -43.114 -37.685 68.087 1.00 40.56 380 ALA A CA 1
ATOM 3128 C C . ALA A 1 380 ? -44.602 -37.752 67.725 1.00 40.56 380 ALA A C 1
ATOM 3130 O O . ALA A 1 380 ? -45.288 -36.716 67.907 1.00 40.56 380 ALA A O 1
#

pLDDT: mean 75.96, std 17.15, range [30.64, 96.19]

InterPro domains:
  IPR040676 Domain of unknown function DUF5641 [PF18701] (275-344)
  IPR041588 Integrase zinc-binding domain [PF17921] (188-235)

Solvent-accessible surface area (backbone atoms only — not comparable to full-atom values): 24380 Å² total; per-residue (Å²): 136,84,78,70,90,82,68,58,63,75,95,68,39,64,69,58,51,66,77,70,65,71,58,74,69,57,49,64,75,64,43,57,89,75,57,58,74,65,76,81,48,65,86,83,71,56,68,80,72,80,85,73,82,59,66,72,63,53,63,74,68,62,67,83,81,76,83,77,80,77,81,78,77,79,65,88,72,62,88,70,73,84,83,68,93,43,43,67,59,55,31,51,50,47,25,51,51,54,48,50,56,51,27,73,74,33,77,90,65,63,84,82,69,80,88,49,70,70,47,43,52,51,21,44,55,47,53,53,35,53,56,41,64,75,76,44,90,56,78,80,32,77,91,43,56,92,40,55,51,44,70,45,100,87,64,38,56,22,29,63,52,95,49,72,85,57,95,69,56,68,38,47,36,38,18,36,55,40,68,68,83,46,68,66,51,53,35,44,51,54,50,49,30,58,76,53,73,67,49,54,64,68,58,47,50,52,62,44,43,48,43,34,44,47,48,70,40,72,58,54,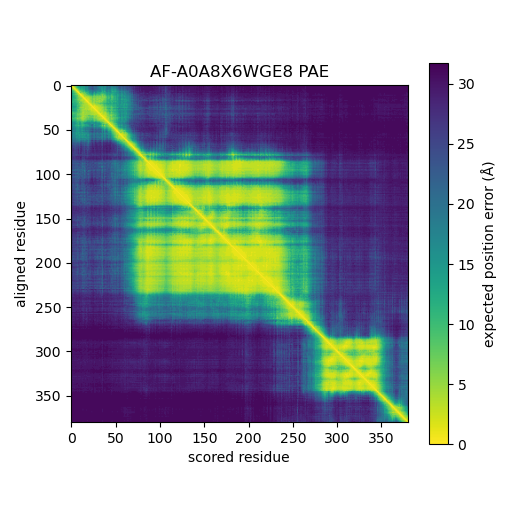48,45,54,52,51,68,66,33,65,68,53,46,64,74,66,58,72,83,81,82,73,76,81,73,82,78,59,62,85,80,72,54,94,69,61,92,84,70,73,79,90,85,82,82,81,72,91,76,81,78,74,62,71,70,65,55,57,64,54,64,74,61,78,75,84,72,76,81,87,58,75,66,43,59,26,37,39,71,44,96,91,46,62,81,92,70,39,51,56,26,34,30,70,39,76,44,56,46,98,84,68,49,69,54,35,31,36,28,40,37,95,91,44,78,45,79,44,48,46,93,46,49,41,76,69,71,82,75,70,76,82,72,76,69,68,84,83,70,82,75,73,75,51,56,47,101,84,67,50,77,56,80,78,83,78,83,80,76,84,129

Secondary structure (DSSP, 8-state):
----TTSS-GGG-THHHHHT---HHHHHHTTGGG--GGGSS-GGGS--------HHHHHHH-----------------TTTSS-S-HHHHHHHHHHHHHHHHHHH-TT----SPPPHHHHHHHHHHHHHHHHHHH--STT-TTTGGG-EEE-TTS-EEEPPTTTTSSS-HHHHSPEEE-SS-HHHHHHHHHHHHHTTT--HHHHHHHHHTTEEETTHHHHHHHHHHH-HHHHHHHPPP---PPPPPPHHHHS-PPTTTS------S------HHHHHHHHHS---PPPP-TT-EEEEP-TTS-GGGPPEEEEEEEEE-TTS-EEEEEEEETTEEEEEEGGGEEES--PPP-----GGGTT---B-TT-PBPPPPP-----

Radius of gyration: 53.11 Å; Cα contacts (8 Å, |Δi|>4): 327; chains: 1; bounding box: 94×93×153 Å

Organism: Trichonephila clavipes (NCBI:txid2585209)